Protein AF-A0AB34JU25-F1 (afdb_monomer_lite)

InterPro domains:
  IPR001577 Peptidase M8, leishmanolysin [PF01457] (20-81)
  IPR001577 Peptidase M8, leishmanolysin [PR00782] (15-43)
  IPR001577 Peptidase M8, leishmanolysin [PR00782] (44-73)
  IPR001577 Peptidase M8, leishmanolysin [PTHR10942] (20-98)

Foldseek 3Di:
DDADDDPDFAQCADPVVVSNQAGHCQQQVQDLRHPDPHVNWPAPNVQVVVVVVVPDDGDNLRGADRLGNPPPAPLSVQWDQCLDVPPVQPFDPDLVQQFADCVLVVDQDVSQQVHPDVGSTSCPPPSQWDQDPVRTITGHPRRRDDDDDPRHPDDPPDDDDDDDDPVVVLVVVCVVVVHDSPDCVVVVVVVVVVVVVVVVVVVCCCQLPNLDLVSLLVNLLVLLVVQLVVLVVQLVLLCCQDPPDPPDPNHVVVCVLPDPNVVSVVSNVVSVVSNVLSVLSNCCSVVVPLVSLVVSLVVLVVVLVVLVVVVVVVVVVLVVVVVVLVVVSPQDKQPPPQPPPDCSQVQLVVLLALLLALLLLQAAPVLVVQQVPFDDFDQDPVPRDTDDTSPRDWLDDDDPPDPDPVVVLCQTSSRPCNSCTRRVHPDRDHGDSVVNVVCCVQQPPDDSVVSNVCCSTNPPNSSSVSSVSVSVSVVVVVVVVVVVSVVVSVSSVSSSSSSVSSSVVSVVVVVVVVVVVVVVVVVPPDPDDDDDDDDD

Sequence (536 aa):
MRAGTPRGNQIARLPELGRASHWETRTMRDDVMTYGGGPAVISSITLAAMEDLGHYLANYSNAGCMYWGYKQGCSFVTSRCGAGQVDYSVTVSSPSECTGLSWWGQVRDGYLESKCVGGTTPCAAEGGYLAASDGTRQCTAQCASDAPRDDCSAAPSGAIASSSTEEELRDKLAELLGLDASDWKLYAIVGAAFLLLIAAVAILNSVLCPDSRRAQQRILVMANTLIAWLSLAGLGLLVYMVAAPAGWPFSYHAFEAFVERGWLLVGVGVAAFLLLLAFATIWGAVMRNTRLLLGVWCVYVLMLLLQAALTGVLVYWIIALKDVSRDSVDVALGSQRYENRFGGEVLAAVEGYLCGTYRACCMPEWLRQANASASAPTYDSGSGTYANAASQRTCLQAHEGVATELDVQVQDPSNPSFCKYVTGATHEFAPDAKVCPILDEIVDQFSRSECEATFCPLGVDGYQIFVRDMVEFTQDNAIKLAIGFGVLLALELMMMTNAWRLRRSILRSKEALVFVGANDLFTRGDPKGKYGVSST

Structure (mmCIF, N/CA/C/O backbone):
data_AF-A0AB34JU25-F1
#
_entry.id   AF-A0AB34JU25-F1
#
loop_
_atom_site.group_PDB
_atom_site.id
_atom_site.type_symbol
_atom_site.label_atom_id
_atom_site.label_alt_id
_atom_site.label_comp_id
_atom_site.label_asym_id
_atom_site.label_entity_id
_atom_site.label_seq_id
_atom_site.pdbx_PDB_ins_code
_atom_site.Cartn_x
_atom_site.Cartn_y
_atom_site.Cartn_z
_atom_site.occupancy
_atom_site.B_iso_or_equiv
_atom_site.auth_seq_id
_atom_site.auth_comp_id
_atom_site.auth_asym_id
_atom_site.auth_atom_id
_atom_site.pdbx_PDB_model_num
ATOM 1 N N . MET A 1 1 ? 10.966 -34.695 -31.549 1.00 21.78 1 MET A N 1
ATOM 2 C CA . MET A 1 1 ? 11.367 -33.732 -30.504 1.00 21.78 1 MET A CA 1
ATOM 3 C C . MET A 1 1 ? 10.201 -32.774 -30.347 1.00 21.78 1 MET A C 1
ATOM 5 O O . MET A 1 1 ? 9.880 -32.103 -31.315 1.00 21.78 1 MET A O 1
ATOM 9 N N . ARG A 1 2 ? 9.471 -32.822 -29.226 1.00 20.78 2 ARG A N 1
ATOM 10 C CA . ARG A 1 2 ? 8.399 -31.855 -28.946 1.00 20.78 2 ARG A CA 1
ATOM 11 C C . ARG A 1 2 ? 9.077 -30.582 -28.449 1.00 20.78 2 ARG A C 1
ATOM 13 O O . ARG A 1 2 ? 9.781 -30.647 -27.445 1.00 20.78 2 ARG A O 1
ATOM 20 N N . ALA A 1 3 ? 8.946 -29.489 -29.193 1.00 26.58 3 ALA A N 1
ATOM 21 C CA . ALA A 1 3 ? 9.403 -28.183 -28.743 1.00 26.58 3 ALA A CA 1
ATOM 22 C C . ALA A 1 3 ? 8.537 -27.775 -27.543 1.00 26.58 3 ALA A C 1
ATOM 24 O O . ALA A 1 3 ? 7.313 -27.806 -27.629 1.00 26.58 3 ALA A O 1
ATOM 25 N N . GLY A 1 4 ? 9.167 -27.494 -26.403 1.00 26.94 4 GLY A N 1
ATOM 26 C CA . GLY A 1 4 ? 8.472 -26.905 -25.263 1.00 26.94 4 GLY A CA 1
ATOM 27 C C . GLY A 1 4 ? 8.086 -25.465 -25.589 1.00 26.94 4 GLY A C 1
ATOM 28 O O . GLY A 1 4 ? 8.882 -24.734 -26.176 1.00 26.94 4 GLY A O 1
ATOM 29 N N . THR A 1 5 ? 6.873 -25.072 -25.220 1.00 31.48 5 THR A N 1
ATOM 30 C CA . THR A 1 5 ? 6.358 -23.711 -25.384 1.00 31.48 5 THR A CA 1
ATOM 31 C C . THR A 1 5 ? 7.186 -22.734 -24.526 1.00 31.48 5 THR A C 1
ATOM 33 O O . THR A 1 5 ? 7.353 -22.984 -23.326 1.00 31.48 5 THR A O 1
ATOM 36 N N . PRO A 1 6 ? 7.744 -21.643 -25.089 1.00 38.75 6 PRO A N 1
ATOM 37 C CA . PRO A 1 6 ? 8.436 -20.612 -24.313 1.00 38.75 6 PRO A CA 1
ATOM 38 C C . PRO A 1 6 ? 7.481 -19.905 -23.340 1.00 38.75 6 PRO A C 1
ATOM 40 O O . PRO A 1 6 ? 6.287 -19.776 -23.613 1.00 38.75 6 PRO A O 1
ATOM 43 N N . ARG A 1 7 ? 8.000 -19.393 -22.214 1.00 40.03 7 ARG A N 1
ATOM 44 C CA . ARG A 1 7 ? 7.253 -18.474 -21.336 1.00 40.03 7 ARG A CA 1
ATOM 45 C C . ARG A 1 7 ? 7.043 -17.134 -22.059 1.00 40.03 7 ARG A C 1
ATOM 47 O O . ARG A 1 7 ? 7.833 -16.224 -21.863 1.00 40.03 7 ARG A O 1
ATOM 54 N N . GLY A 1 8 ? 5.989 -17.051 -22.874 1.00 50.25 8 GLY A N 1
ATOM 55 C CA . GLY A 1 8 ? 5.524 -15.847 -23.576 1.00 50.25 8 GLY A CA 1
ATOM 56 C C . GLY A 1 8 ? 6.446 -15.366 -24.708 1.00 50.25 8 GLY A C 1
ATOM 57 O O . GLY A 1 8 ? 7.625 -15.111 -24.492 1.00 50.25 8 GLY A O 1
ATOM 58 N N . ASN A 1 9 ? 5.901 -15.184 -25.915 1.00 48.59 9 ASN A N 1
ATOM 59 C CA . ASN A 1 9 ? 6.599 -14.518 -27.024 1.00 48.59 9 ASN A CA 1
ATOM 60 C C . ASN A 1 9 ? 6.161 -13.048 -27.113 1.00 48.59 9 ASN A C 1
ATOM 62 O O . ASN A 1 9 ? 5.005 -12.729 -26.839 1.00 48.59 9 ASN A O 1
ATOM 66 N N . GLN A 1 10 ? 7.077 -12.150 -27.489 1.00 49.62 10 GLN A N 1
ATOM 67 C CA . GLN A 1 10 ? 6.795 -10.713 -27.561 1.00 49.62 10 GLN A CA 1
ATOM 68 C C . GLN A 1 10 ? 5.974 -10.372 -28.814 1.00 49.62 10 GLN A C 1
ATOM 70 O O . GLN A 1 10 ? 6.426 -10.558 -29.943 1.00 49.62 10 GLN A O 1
ATOM 75 N N . ILE A 1 11 ? 4.771 -9.845 -28.597 1.00 53.25 11 ILE A N 1
ATOM 76 C CA . ILE A 1 11 ? 3.909 -9.251 -29.627 1.00 53.25 11 ILE A CA 1
ATOM 77 C C . ILE A 1 11 ? 4.283 -7.770 -29.765 1.00 53.25 11 ILE A C 1
ATOM 79 O O . ILE A 1 11 ? 4.620 -7.127 -28.766 1.00 53.25 11 ILE A O 1
ATOM 83 N N . ALA A 1 12 ? 4.223 -7.216 -30.979 1.00 48.56 12 ALA A N 1
ATOM 84 C CA . ALA A 1 12 ? 4.519 -5.806 -31.201 1.00 48.56 12 ALA A CA 1
ATOM 85 C C . ALA A 1 12 ? 3.525 -4.911 -30.436 1.00 48.56 12 ALA A C 1
ATOM 87 O O . ALA A 1 12 ? 2.307 -4.957 -30.635 1.00 48.56 12 ALA A O 1
ATOM 88 N N . ARG A 1 13 ? 4.054 -4.080 -29.533 1.00 42.53 13 ARG A N 1
ATOM 89 C CA . ARG A 1 13 ? 3.251 -3.358 -28.533 1.00 42.53 13 ARG A CA 1
ATOM 90 C C . ARG A 1 13 ? 2.701 -2.025 -29.046 1.00 42.53 13 ARG A C 1
ATOM 92 O O . ARG A 1 13 ? 3.129 -0.988 -28.565 1.00 42.53 13 ARG A O 1
ATOM 99 N N . LEU A 1 14 ? 1.767 -2.035 -30.004 1.00 43.78 14 LEU A N 1
ATOM 100 C CA . LEU A 1 14 ? 0.934 -0.865 -30.363 1.00 43.78 14 LEU A CA 1
ATOM 101 C C . LEU A 1 14 ? -0.411 -1.308 -31.005 1.00 43.78 14 LEU A C 1
ATOM 103 O O . LEU A 1 14 ? -0.462 -1.558 -32.215 1.00 43.78 14 LEU A O 1
ATOM 107 N N . PRO A 1 15 ? -1.518 -1.417 -30.244 1.00 40.50 15 PRO A N 1
ATOM 108 C CA . PRO A 1 15 ? -2.802 -1.906 -30.768 1.00 40.50 15 PRO A CA 1
ATOM 109 C C . PRO A 1 15 ? -3.470 -0.958 -31.782 1.00 40.50 15 PRO A C 1
ATOM 111 O O . PRO A 1 15 ? -4.072 -1.431 -32.744 1.00 40.50 15 PRO A O 1
ATOM 114 N N . GLU A 1 16 ? -3.274 0.359 -31.653 1.00 37.69 16 GLU A N 1
ATOM 115 C CA . GLU A 1 16 ? -3.922 1.410 -32.470 1.00 37.69 16 GLU A CA 1
ATOM 116 C C . GLU A 1 16 ? -3.577 1.369 -33.980 1.00 37.69 16 GLU A C 1
ATOM 118 O O . GLU A 1 16 ? -4.228 2.020 -34.792 1.00 37.69 16 GLU A O 1
ATOM 123 N N . LEU A 1 17 ? -2.559 0.596 -34.384 1.00 43.66 17 LEU A N 1
ATOM 124 C CA . LEU A 1 17 ? -2.097 0.475 -35.778 1.00 43.66 17 LEU A CA 1
ATOM 125 C C . LEU A 1 17 ? -2.110 -0.973 -36.305 1.00 43.66 17 LEU A C 1
ATOM 127 O O . LEU A 1 17 ? -1.471 -1.268 -37.314 1.00 43.66 17 LEU A O 1
ATOM 131 N N . GLY A 1 18 ? -2.786 -1.903 -35.618 1.00 43.34 18 GLY A N 1
ATOM 132 C CA . GLY A 1 18 ? -2.797 -3.327 -35.991 1.00 43.34 18 GLY A CA 1
ATOM 133 C C . GLY A 1 18 ? -1.485 -4.075 -35.698 1.00 43.34 18 GLY A C 1
ATOM 134 O O . GLY A 1 18 ? -1.282 -5.194 -36.174 1.00 43.34 18 GLY A O 1
ATOM 135 N N . ARG A 1 19 ? -0.574 -3.490 -34.903 1.00 51.47 19 ARG A N 1
ATOM 136 C CA . ARG A 1 19 ? 0.705 -4.130 -34.541 1.00 51.47 19 ARG A CA 1
ATOM 137 C C . ARG A 1 19 ? 0.550 -5.219 -33.476 1.00 51.47 19 ARG A C 1
ATOM 139 O O . ARG A 1 19 ? 1.325 -6.161 -33.492 1.00 51.47 19 ARG A O 1
ATOM 146 N N . ALA A 1 20 ? -0.514 -5.197 -32.671 1.00 56.34 20 ALA A N 1
ATOM 147 C CA . ALA A 1 20 ? -0.820 -6.264 -31.705 1.00 56.34 20 ALA A CA 1
ATOM 148 C C . ALA A 1 20 ? -1.180 -7.633 -32.341 1.00 56.34 20 ALA A C 1
ATOM 150 O O . ALA A 1 20 ? -1.438 -8.601 -31.632 1.00 56.34 20 ALA A O 1
ATOM 151 N N . SER A 1 21 ? -1.205 -7.731 -33.675 1.00 65.50 21 SER A N 1
ATOM 152 C CA . SER A 1 21 ? -1.363 -8.987 -34.430 1.00 65.50 21 SER A CA 1
ATOM 153 C C . SER A 1 21 ? -0.059 -9.477 -35.078 1.00 65.50 21 SER A C 1
ATOM 155 O O . SER A 1 21 ? -0.091 -10.419 -35.867 1.00 65.50 21 SER A O 1
ATOM 157 N N . HIS A 1 22 ? 1.068 -8.829 -34.773 1.00 71.56 22 HIS A N 1
ATOM 158 C CA . HIS A 1 22 ? 2.387 -9.094 -35.346 1.00 71.56 22 HIS A CA 1
ATOM 159 C C . HIS A 1 22 ? 3.414 -9.371 -34.238 1.00 71.56 22 HIS A C 1
ATOM 161 O O . HIS A 1 22 ? 3.259 -8.915 -33.103 1.00 71.56 22 HIS A O 1
ATOM 167 N N . TRP A 1 23 ? 4.487 -10.092 -34.555 1.00 78.44 23 TRP A N 1
ATOM 168 C CA . TRP A 1 23 ? 5.611 -10.254 -33.634 1.00 78.44 23 TRP A CA 1
ATOM 169 C C . TRP A 1 23 ? 6.404 -8.958 -33.471 1.00 78.44 23 TRP A C 1
ATOM 171 O O . TRP A 1 23 ? 6.453 -8.118 -34.373 1.00 78.44 23 TRP A O 1
ATOM 181 N N . GLU A 1 24 ? 7.050 -8.809 -32.314 1.00 71.38 24 GLU A N 1
ATOM 182 C CA . GLU A 1 24 ? 7.942 -7.686 -32.038 1.00 71.38 24 GLU A CA 1
ATOM 183 C C . GLU A 1 24 ? 9.157 -7.704 -32.982 1.00 71.38 24 GLU A C 1
ATOM 185 O O . GLU A 1 24 ? 10.003 -8.603 -32.936 1.00 71.38 24 GLU A O 1
ATOM 190 N N . THR A 1 25 ? 9.271 -6.675 -33.828 1.00 73.75 25 THR A N 1
ATOM 191 C CA . THR A 1 25 ? 10.316 -6.574 -34.857 1.00 73.75 25 THR A CA 1
ATOM 192 C C . THR A 1 25 ? 11.720 -6.625 -34.280 1.00 73.75 25 THR A C 1
ATOM 194 O O . THR A 1 25 ? 12.625 -7.173 -34.910 1.00 73.75 25 THR A O 1
ATOM 197 N N . ARG A 1 26 ? 11.914 -6.118 -33.059 1.00 73.25 26 ARG A N 1
ATOM 198 C CA . ARG A 1 26 ? 13.215 -6.160 -32.389 1.00 73.25 26 ARG A CA 1
ATOM 199 C C . ARG A 1 26 ? 13.733 -7.580 -32.169 1.00 73.25 26 ARG A C 1
ATOM 201 O O . ARG A 1 26 ? 14.936 -7.805 -32.251 1.00 73.25 26 ARG A O 1
ATOM 208 N N . THR A 1 27 ? 12.858 -8.532 -31.861 1.00 75.44 27 THR A N 1
ATOM 209 C CA . THR A 1 27 ? 13.249 -9.897 -31.473 1.00 75.44 27 THR A CA 1
ATOM 210 C C . THR A 1 27 ? 12.973 -10.923 -32.562 1.00 75.44 27 THR A C 1
ATOM 212 O O . THR A 1 27 ? 13.661 -11.940 -32.608 1.00 75.44 27 THR A O 1
ATOM 215 N N . MET A 1 28 ? 12.047 -10.636 -33.479 1.00 79.62 28 MET A N 1
ATOM 216 C CA . MET A 1 28 ? 11.615 -11.555 -34.534 1.00 79.62 28 MET A CA 1
ATOM 217 C C . MET A 1 28 ? 11.703 -10.943 -35.938 1.00 79.62 28 MET A C 1
ATOM 219 O O . MET A 1 28 ? 10.900 -11.274 -36.804 1.00 79.62 28 MET A O 1
ATOM 223 N N . ARG A 1 29 ? 12.676 -10.052 -36.184 1.00 75.81 29 ARG A N 1
ATOM 224 C CA . ARG A 1 29 ? 12.827 -9.275 -37.432 1.00 75.81 29 ARG A CA 1
ATOM 225 C C . ARG A 1 29 ? 12.578 -10.065 -38.720 1.00 75.81 29 ARG A C 1
ATOM 227 O O . ARG A 1 29 ? 11.925 -9.541 -39.616 1.00 75.81 29 ARG A O 1
ATOM 234 N N . ASP A 1 30 ? 13.126 -11.276 -38.826 1.00 77.75 30 ASP A N 1
ATOM 235 C CA . ASP A 1 30 ? 13.054 -12.035 -40.078 1.00 77.75 30 ASP A CA 1
ATOM 236 C C . ASP A 1 30 ? 11.714 -12.757 -40.268 1.00 77.75 30 ASP A C 1
ATOM 238 O O . ASP A 1 30 ? 11.449 -13.232 -41.370 1.00 77.75 30 ASP A O 1
ATOM 242 N N . ASP A 1 31 ? 10.881 -12.869 -39.230 1.00 84.88 31 ASP A N 1
ATOM 243 C CA . ASP A 1 31 ? 9.633 -13.627 -39.284 1.00 84.88 31 ASP A CA 1
ATOM 244 C C . ASP A 1 31 ? 8.578 -12.973 -40.193 1.00 84.88 31 ASP A C 1
ATOM 246 O O . ASP A 1 31 ? 8.442 -11.755 -40.264 1.00 84.88 31 ASP A O 1
ATOM 250 N N . VAL A 1 32 ? 7.793 -13.801 -40.878 1.00 85.69 32 VAL A N 1
ATOM 251 C CA . VAL A 1 32 ? 6.701 -13.390 -41.770 1.00 85.69 32 VAL A CA 1
ATOM 252 C C . VAL A 1 32 ? 5.607 -12.587 -41.060 1.00 85.69 32 VAL A C 1
ATOM 254 O O . VAL A 1 32 ? 4.969 -11.742 -41.680 1.00 85.69 32 VAL A O 1
ATOM 257 N N . MET A 1 33 ? 5.383 -12.841 -39.771 1.00 84.38 33 MET A N 1
ATOM 258 C CA . MET A 1 33 ? 4.387 -12.151 -38.952 1.00 84.38 33 MET A CA 1
ATOM 259 C C . MET A 1 33 ? 4.967 -10.896 -38.285 1.00 84.38 33 MET A C 1
ATOM 261 O O . MET A 1 33 ? 4.340 -10.340 -37.390 1.00 84.38 33 MET A O 1
ATOM 265 N N . THR A 1 34 ? 6.148 -10.436 -38.695 1.00 77.56 34 THR A N 1
ATOM 266 C CA . THR A 1 34 ? 6.788 -9.218 -38.192 1.00 77.56 34 THR A CA 1
ATOM 267 C C . THR A 1 34 ? 6.568 -8.036 -39.134 1.00 77.56 34 THR A C 1
ATOM 269 O O . THR A 1 34 ? 6.516 -8.179 -40.354 1.00 77.56 34 THR A O 1
ATOM 272 N N . TYR A 1 35 ? 6.474 -6.828 -38.575 1.00 66.94 35 TYR A N 1
ATOM 273 C CA . TYR A 1 35 ? 6.379 -5.597 -39.358 1.00 66.94 35 TYR A CA 1
ATOM 274 C C . TYR A 1 35 ? 7.773 -5.074 -39.757 1.00 66.94 35 TYR A C 1
ATOM 276 O O . TYR A 1 35 ? 8.595 -4.777 -38.890 1.00 66.94 35 TYR A O 1
ATOM 284 N N . GLY A 1 36 ? 8.034 -4.909 -41.057 1.00 60.75 36 GLY A N 1
ATOM 285 C CA . GLY A 1 36 ? 9.304 -4.399 -41.601 1.00 60.75 36 GLY A CA 1
ATOM 286 C C . GLY A 1 36 ? 9.855 -5.305 -42.705 1.00 60.75 36 GLY A C 1
ATOM 287 O O . GLY A 1 36 ? 9.677 -6.513 -42.653 1.00 60.75 36 GLY A O 1
ATOM 288 N N . GLY A 1 37 ? 10.478 -4.732 -43.739 1.00 54.75 37 GLY A N 1
ATOM 289 C CA . GLY A 1 37 ? 10.896 -5.443 -44.961 1.00 54.75 37 GLY A CA 1
ATOM 290 C C . GLY A 1 37 ? 12.089 -6.394 -44.790 1.00 54.75 37 GLY A C 1
ATOM 291 O O . GLY A 1 37 ? 13.123 -6.181 -45.415 1.00 54.75 37 GLY A O 1
ATOM 292 N N . GLY A 1 38 ? 11.965 -7.400 -43.923 1.00 62.41 38 GLY A N 1
ATOM 293 C CA . GLY A 1 38 ? 12.932 -8.483 -43.744 1.00 62.41 38 GLY A CA 1
ATOM 294 C C . GLY A 1 38 ? 12.678 -9.691 -44.662 1.00 62.41 38 GLY A C 1
ATOM 295 O O . GLY A 1 38 ? 11.779 -9.654 -45.504 1.00 62.41 38 GLY A O 1
ATOM 296 N N . PRO A 1 39 ? 13.441 -10.787 -44.485 1.00 64.81 39 PRO A N 1
ATOM 297 C CA . PRO A 1 39 ? 13.337 -12.013 -45.288 1.00 64.81 39 PRO A CA 1
ATOM 298 C C . PRO A 1 39 ? 11.967 -12.719 -45.270 1.00 64.81 39 PRO A C 1
ATOM 300 O O . PRO A 1 39 ? 11.735 -13.591 -46.106 1.00 64.81 39 PRO A O 1
ATOM 303 N N . ALA A 1 40 ? 11.075 -12.354 -44.338 1.00 76.88 40 ALA A N 1
ATOM 304 C CA . ALA A 1 40 ? 9.703 -12.852 -44.205 1.00 76.88 40 ALA A CA 1
ATOM 305 C C . ALA A 1 40 ? 9.604 -14.391 -44.142 1.00 76.88 40 ALA A C 1
ATOM 307 O O . ALA A 1 40 ? 8.847 -15.027 -44.881 1.00 76.88 40 ALA A O 1
ATOM 308 N N . VAL A 1 41 ? 10.381 -15.011 -43.251 1.00 82.81 41 VAL A N 1
ATOM 309 C CA . VAL A 1 41 ? 10.396 -16.464 -43.058 1.00 82.81 41 VAL A CA 1
ATOM 310 C C . VAL A 1 41 ? 9.244 -16.933 -42.171 1.00 82.81 41 VAL A C 1
ATOM 312 O O . VAL A 1 41 ? 8.933 -16.331 -41.150 1.00 82.81 41 VAL A O 1
ATOM 315 N N . ILE A 1 42 ? 8.631 -18.068 -42.505 1.00 86.38 42 ILE A N 1
ATOM 316 C CA . ILE A 1 42 ? 7.667 -18.723 -41.609 1.00 86.38 42 ILE A CA 1
ATOM 317 C C . ILE A 1 42 ? 8.459 -19.472 -40.529 1.00 86.38 42 ILE A C 1
ATOM 319 O O . ILE A 1 42 ? 8.864 -20.613 -40.759 1.00 86.38 42 ILE A O 1
ATOM 323 N N . SER A 1 43 ? 8.739 -18.852 -39.378 1.00 85.19 43 SER A N 1
ATOM 324 C CA . SER A 1 43 ? 9.549 -19.502 -38.337 1.00 85.19 43 SER A CA 1
ATOM 325 C C . SER A 1 43 ? 8.799 -20.622 -37.609 1.00 85.19 43 SER A C 1
ATOM 327 O O . SER A 1 43 ? 7.572 -20.744 -37.663 1.00 85.19 43 SER A O 1
ATOM 329 N N . SER A 1 44 ? 9.547 -21.426 -36.847 1.00 83.44 44 SER A N 1
ATOM 330 C CA . SER A 1 44 ? 8.963 -22.417 -35.938 1.00 83.44 44 SER A CA 1
ATOM 331 C C . SER A 1 44 ? 8.109 -21.777 -34.842 1.00 83.44 44 SER A C 1
ATOM 333 O O . SER A 1 44 ? 7.209 -22.435 -34.332 1.00 83.44 44 SER A O 1
ATOM 335 N N . ILE A 1 45 ? 8.367 -20.513 -34.489 1.00 84.06 45 ILE A N 1
ATOM 336 C CA . ILE A 1 45 ? 7.591 -19.771 -33.490 1.00 84.06 45 ILE A CA 1
ATOM 337 C C . ILE A 1 45 ? 6.210 -19.423 -34.054 1.00 84.06 45 ILE A C 1
ATOM 339 O O . ILE A 1 45 ? 5.204 -19.673 -33.397 1.00 84.06 45 ILE A O 1
ATOM 343 N N . THR A 1 46 ? 6.147 -18.935 -35.294 1.00 87.06 46 THR A N 1
ATOM 344 C CA . THR A 1 46 ? 4.874 -18.678 -35.986 1.00 87.06 46 THR A CA 1
ATOM 345 C C . THR A 1 46 ? 4.070 -19.955 -36.181 1.00 87.06 46 THR A C 1
ATOM 347 O O . THR A 1 46 ? 2.867 -19.966 -35.934 1.00 87.06 46 THR A O 1
ATOM 350 N N . LEU A 1 47 ? 4.722 -21.055 -36.566 1.00 83.31 47 LEU A N 1
ATOM 351 C CA . LEU A 1 47 ? 4.052 -22.351 -36.673 1.00 83.31 47 LEU A CA 1
ATOM 352 C C . LEU A 1 47 ? 3.485 -22.827 -35.328 1.00 83.31 47 LEU A C 1
ATOM 354 O O . LEU A 1 47 ? 2.345 -23.282 -35.297 1.00 83.31 47 LEU A O 1
ATOM 358 N N . ALA A 1 48 ? 4.241 -22.676 -34.236 1.00 80.69 48 ALA A N 1
ATOM 359 C CA . ALA A 1 48 ? 3.768 -23.013 -32.895 1.00 80.69 48 ALA A CA 1
ATOM 360 C C . ALA A 1 48 ? 2.571 -22.156 -32.475 1.00 80.69 48 ALA A C 1
ATOM 362 O O . ALA A 1 48 ? 1.570 -22.695 -32.020 1.00 80.69 48 ALA A O 1
ATOM 363 N N . ALA A 1 49 ? 2.619 -20.845 -32.716 1.00 81.94 49 ALA A N 1
ATOM 364 C CA . ALA A 1 49 ? 1.496 -19.961 -32.419 1.00 81.94 49 ALA A CA 1
ATOM 365 C C . ALA A 1 49 ? 0.224 -20.358 -33.190 1.00 81.94 49 ALA A C 1
ATOM 367 O O . ALA A 1 49 ? -0.862 -20.379 -32.621 1.00 81.94 49 ALA A O 1
ATOM 368 N N . MET A 1 50 ? 0.347 -20.723 -34.471 1.00 82.88 50 MET A N 1
ATOM 369 C CA . MET A 1 50 ? -0.790 -21.176 -35.286 1.00 82.88 50 MET A CA 1
ATOM 370 C C . MET A 1 50 ? -1.355 -22.530 -34.829 1.00 82.88 50 MET A C 1
ATOM 372 O O . MET A 1 50 ? -2.554 -22.773 -34.979 1.00 82.88 50 MET A O 1
ATOM 376 N N . GLU A 1 51 ? -0.509 -23.404 -34.284 1.00 82.38 51 GLU A N 1
ATOM 377 C CA . GLU A 1 51 ? -0.914 -24.681 -33.689 1.00 82.38 51 GLU A CA 1
ATOM 378 C C . GLU A 1 51 ? -1.604 -24.486 -32.328 1.00 82.38 51 GLU A C 1
ATOM 380 O O . GLU A 1 51 ? -2.654 -25.084 -32.092 1.00 82.38 51 GLU A O 1
ATOM 385 N N . ASP A 1 52 ? -1.097 -23.584 -31.480 1.00 79.50 52 ASP A N 1
ATOM 386 C CA . ASP A 1 52 ? -1.673 -23.249 -30.167 1.00 79.50 52 ASP A CA 1
ATOM 387 C C . ASP A 1 52 ? -3.065 -22.600 -30.271 1.00 79.50 52 ASP A C 1
ATOM 389 O O . ASP A 1 52 ? -3.897 -22.759 -29.377 1.00 79.50 52 ASP A O 1
ATOM 393 N N . LEU A 1 53 ? -3.369 -21.928 -31.389 1.00 78.50 53 LEU A N 1
ATOM 394 C CA . LEU A 1 53 ? -4.725 -21.450 -31.695 1.00 78.50 53 LEU A CA 1
ATOM 395 C C . LEU A 1 53 ? -5.735 -22.596 -31.914 1.00 78.50 53 LEU A C 1
ATOM 397 O O . LEU A 1 53 ? -6.939 -22.354 -31.972 1.00 78.50 53 LEU A O 1
ATOM 401 N N . GLY A 1 54 ? -5.275 -23.843 -32.065 1.00 78.69 54 GLY A N 1
ATOM 402 C CA . GLY A 1 54 ? -6.120 -25.034 -32.194 1.00 78.69 54 GLY A CA 1
ATOM 403 C C . GLY A 1 54 ? -6.768 -25.227 -33.571 1.00 78.69 54 GLY A C 1
ATOM 404 O O . GLY A 1 54 ? -7.570 -26.144 -33.750 1.00 78.69 54 GLY A O 1
ATOM 405 N N . HIS A 1 55 ? -6.437 -24.385 -34.554 1.00 74.69 55 HIS A N 1
ATOM 406 C CA . HIS A 1 55 ? -7.004 -24.440 -35.908 1.00 74.69 55 HIS A CA 1
ATOM 407 C C . HIS A 1 55 ? -6.170 -25.261 -36.900 1.00 74.69 55 HIS A C 1
ATOM 409 O O . HIS A 1 55 ? -6.708 -25.744 -37.898 1.00 74.69 55 HIS A O 1
ATOM 415 N N . TYR A 1 56 ? -4.872 -25.428 -36.640 1.00 81.88 56 TYR A N 1
ATOM 416 C CA . TYR A 1 56 ? -3.928 -26.087 -37.540 1.00 81.88 56 TYR A CA 1
ATOM 417 C C . TYR A 1 56 ? -3.050 -27.078 -36.775 1.00 81.88 56 TYR A C 1
ATOM 419 O O . TYR A 1 56 ? -2.840 -26.933 -35.577 1.00 81.88 56 TYR A O 1
ATOM 427 N N . LEU A 1 57 ? -2.506 -28.065 -37.488 1.00 82.81 57 LEU A N 1
ATOM 428 C CA . LEU A 1 57 ? -1.408 -28.896 -36.997 1.00 82.81 57 LEU A CA 1
ATOM 429 C C . LEU A 1 57 ? -0.137 -28.486 -37.743 1.00 82.81 57 LEU A C 1
ATOM 431 O O . LEU A 1 57 ? -0.104 -28.518 -38.978 1.00 82.81 57 LEU A O 1
ATOM 435 N N . ALA A 1 58 ? 0.895 -28.082 -37.011 1.00 79.00 58 ALA A N 1
ATOM 436 C CA . ALA A 1 58 ? 2.092 -27.510 -37.601 1.00 79.00 58 ALA A CA 1
ATOM 437 C C . ALA A 1 58 ? 3.056 -28.596 -38.097 1.00 79.00 58 ALA A C 1
ATOM 439 O O . ALA A 1 58 ? 3.471 -29.497 -37.368 1.00 79.00 58 ALA A O 1
ATOM 440 N N . ASN A 1 59 ? 3.499 -28.473 -39.351 1.00 83.00 59 ASN A N 1
ATOM 441 C CA . ASN A 1 59 ? 4.623 -29.257 -39.856 1.00 83.00 59 ASN A CA 1
ATOM 442 C C . ASN A 1 59 ? 5.937 -28.491 -39.656 1.00 83.00 59 ASN A C 1
ATOM 444 O O . ASN A 1 59 ? 6.413 -27.792 -40.553 1.00 83.00 59 ASN A O 1
ATOM 448 N N . TYR A 1 60 ? 6.547 -28.662 -38.483 1.00 77.50 60 TYR A N 1
ATOM 449 C CA . TYR A 1 60 ? 7.802 -27.998 -38.117 1.00 77.50 60 TYR A CA 1
ATOM 450 C C . TYR A 1 60 ? 8.987 -28.341 -39.031 1.00 77.50 60 TYR A C 1
ATOM 452 O O . TYR A 1 60 ? 9.938 -27.570 -39.100 1.00 77.50 60 TYR A O 1
ATOM 460 N N . SER A 1 61 ? 8.945 -29.443 -39.790 1.00 76.56 61 SER A N 1
ATOM 461 C CA . SER A 1 61 ? 9.998 -29.768 -40.767 1.00 76.56 61 SER A CA 1
ATOM 462 C C . SER A 1 61 ? 10.065 -28.783 -41.945 1.00 76.56 61 SER A C 1
ATOM 464 O O . SER A 1 61 ? 11.059 -28.769 -42.678 1.00 76.56 61 SER A O 1
ATOM 466 N N . ASN A 1 62 ? 9.030 -27.956 -42.122 1.00 80.38 62 ASN A N 1
ATOM 467 C CA . ASN A 1 62 ? 8.958 -26.900 -43.131 1.00 80.38 62 ASN A CA 1
ATOM 468 C C . ASN A 1 62 ? 9.203 -25.495 -42.568 1.00 80.38 62 ASN A C 1
ATOM 470 O O . ASN A 1 62 ? 9.073 -24.533 -43.323 1.00 80.38 62 ASN A O 1
ATOM 474 N N . ALA A 1 63 ? 9.553 -25.353 -41.287 1.00 81.69 63 ALA A N 1
ATOM 475 C CA . ALA A 1 63 ? 9.822 -24.032 -40.739 1.00 81.69 63 ALA A CA 1
ATOM 476 C C . ALA A 1 63 ? 11.054 -23.407 -41.417 1.00 81.69 63 ALA A C 1
ATOM 478 O O . ALA A 1 63 ? 12.079 -24.063 -41.626 1.00 81.69 63 ALA A O 1
ATOM 479 N N . GLY A 1 64 ? 10.933 -22.133 -41.774 1.00 75.19 64 GLY A N 1
ATOM 480 C CA . GLY A 1 64 ? 12.022 -21.315 -42.282 1.00 75.19 64 GLY A CA 1
ATOM 481 C C . GLY A 1 64 ? 13.051 -21.005 -41.196 1.00 75.19 64 GLY A C 1
ATOM 482 O O . GLY A 1 64 ? 12.767 -21.062 -39.997 1.00 75.19 64 GLY A O 1
ATOM 483 N N . CYS A 1 65 ? 14.265 -20.684 -41.632 1.00 73.06 65 CYS A N 1
ATOM 484 C CA . CYS A 1 65 ? 15.360 -20.313 -40.749 1.00 73.06 65 CYS A CA 1
ATOM 485 C C . CYS A 1 65 ? 15.280 -18.826 -40.388 1.00 73.06 65 CYS A C 1
ATOM 487 O O . CYS A 1 65 ? 15.397 -17.978 -41.268 1.00 73.06 65 CYS A O 1
ATOM 489 N N . MET A 1 66 ? 15.093 -18.522 -39.102 1.00 74.44 66 MET A N 1
ATOM 490 C CA . MET A 1 66 ? 15.222 -17.168 -38.560 1.00 74.44 66 MET A CA 1
ATOM 491 C C . MET A 1 66 ? 16.642 -17.003 -38.013 1.00 74.44 66 MET A C 1
ATOM 493 O O . MET A 1 66 ? 16.996 -17.622 -37.009 1.00 74.44 66 MET A O 1
ATOM 497 N N . TYR A 1 67 ? 17.462 -16.209 -38.702 1.00 69.56 67 TYR A N 1
ATOM 498 C CA . TYR A 1 67 ? 18.853 -15.956 -38.314 1.00 69.56 67 TYR A CA 1
ATOM 499 C C . TYR A 1 67 ? 18.915 -14.938 -37.180 1.00 69.56 67 TYR A C 1
ATOM 501 O O . TYR A 1 67 ? 19.711 -15.062 -36.245 1.00 69.56 67 TYR A O 1
ATOM 509 N N . TRP A 1 68 ? 18.034 -13.941 -37.257 1.00 71.00 68 TRP A N 1
ATOM 510 C CA . TRP A 1 68 ? 17.891 -12.900 -36.262 1.00 71.00 68 TRP A CA 1
ATOM 511 C C . TRP A 1 68 ? 17.554 -13.468 -34.881 1.00 71.00 68 TRP A C 1
ATOM 513 O O . TRP A 1 68 ? 16.620 -14.247 -34.714 1.00 71.00 68 TRP A O 1
ATOM 523 N N . GLY A 1 69 ? 18.334 -13.078 -33.868 1.00 68.38 69 GLY A N 1
ATOM 524 C CA . GLY A 1 69 ? 18.101 -13.487 -32.481 1.00 68.38 69 GLY A CA 1
ATOM 525 C C . GLY A 1 69 ? 18.533 -14.914 -32.126 1.00 68.38 69 GLY A C 1
ATOM 526 O O . GLY A 1 69 ? 18.481 -15.283 -30.951 1.00 68.38 69 GLY A O 1
ATOM 527 N N . TYR A 1 70 ? 18.993 -15.730 -33.084 1.00 66.06 70 TYR A N 1
ATOM 528 C CA . TYR A 1 70 ? 19.352 -17.119 -32.791 1.00 66.06 70 TYR A CA 1
ATOM 529 C C . TYR A 1 70 ? 20.498 -17.194 -31.771 1.00 66.06 70 TYR A C 1
ATOM 531 O O . TYR A 1 70 ? 21.539 -16.563 -31.936 1.00 66.06 70 TYR A O 1
ATOM 539 N N . LYS A 1 71 ? 20.294 -17.960 -30.691 1.00 56.25 71 LYS A N 1
ATOM 540 C CA . LYS A 1 71 ? 21.252 -18.140 -29.580 1.00 56.25 71 LYS A CA 1
ATOM 541 C C . LYS A 1 71 ? 21.827 -16.841 -28.988 1.00 56.25 71 LYS A C 1
ATOM 543 O O . LYS A 1 71 ? 22.867 -16.885 -28.342 1.00 56.25 71 LYS A O 1
ATOM 548 N N . GLN A 1 72 ? 21.132 -15.712 -29.129 1.00 60.06 72 GLN A N 1
ATOM 549 C CA . GLN A 1 72 ? 21.547 -14.434 -28.534 1.00 60.06 72 GLN A CA 1
ATOM 550 C C . GLN A 1 72 ? 21.351 -14.383 -27.003 1.00 60.06 72 GLN A C 1
ATOM 552 O O . GLN A 1 72 ? 21.727 -13.408 -26.357 1.00 60.06 72 GLN A O 1
ATOM 557 N N . GLY A 1 73 ? 20.796 -15.444 -26.411 1.00 59.56 73 GLY A N 1
ATOM 558 C CA . GLY A 1 73 ? 20.648 -15.587 -24.967 1.00 59.56 73 GLY A CA 1
ATOM 559 C C . GLY A 1 73 ? 19.424 -14.866 -24.412 1.00 59.56 73 GLY A C 1
ATOM 560 O O . GLY A 1 73 ? 18.641 -14.247 -25.131 1.00 59.56 73 GLY A O 1
ATOM 561 N N . CYS A 1 74 ? 19.234 -14.978 -23.105 1.00 60.75 74 CYS A N 1
ATOM 562 C CA . CYS A 1 74 ? 18.028 -14.509 -22.434 1.00 60.75 74 CYS A CA 1
ATOM 563 C C . CYS A 1 74 ? 18.004 -12.968 -22.386 1.00 60.75 74 CYS A C 1
ATOM 565 O O . CYS A 1 74 ? 16.970 -12.343 -22.629 1.00 60.75 74 CYS A O 1
ATOM 567 N N . SER A 1 75 ? 19.178 -12.352 -22.208 1.00 57.62 75 SER A N 1
ATOM 568 C CA . SER A 1 75 ? 19.367 -10.897 -22.294 1.00 57.62 75 SER A CA 1
ATOM 569 C C . SER A 1 75 ? 18.887 -10.283 -23.619 1.00 57.62 75 SER A C 1
ATOM 571 O O . SER A 1 75 ? 18.400 -9.152 -23.621 1.00 57.62 75 SER A O 1
ATOM 573 N N . PHE A 1 76 ? 18.927 -11.018 -24.735 1.00 65.69 76 PHE A N 1
ATOM 574 C CA . PHE A 1 76 ? 18.427 -10.537 -26.027 1.00 65.69 76 PHE A CA 1
ATOM 575 C C . PHE A 1 76 ? 16.919 -10.284 -26.057 1.00 65.69 76 PHE A C 1
ATOM 577 O O . PHE A 1 76 ? 16.458 -9.476 -26.854 1.00 65.69 76 PHE A O 1
ATOM 584 N N . VAL A 1 77 ? 16.125 -10.933 -25.208 1.00 67.12 77 VAL A N 1
ATOM 585 C CA . VAL A 1 77 ? 14.678 -10.671 -25.137 1.00 67.12 77 VAL A CA 1
ATOM 586 C C . VAL A 1 77 ? 14.295 -9.862 -23.900 1.00 67.12 77 VAL A C 1
ATOM 588 O O . VAL A 1 77 ? 13.281 -9.171 -23.936 1.00 67.12 77 VAL A O 1
ATOM 591 N N . THR A 1 78 ? 15.108 -9.887 -22.837 1.00 57.28 78 THR A N 1
ATOM 592 C CA . THR A 1 78 ? 14.796 -9.230 -21.554 1.00 57.28 78 THR A CA 1
ATOM 593 C C . THR A 1 78 ? 15.440 -7.858 -21.347 1.00 57.28 78 THR A C 1
ATOM 595 O O . THR A 1 78 ? 15.061 -7.163 -20.411 1.00 57.28 78 THR A O 1
ATOM 598 N N . SER A 1 79 ? 16.400 -7.447 -22.182 1.00 54.91 79 SER A N 1
ATOM 599 C CA . SER A 1 79 ? 17.113 -6.169 -22.026 1.00 54.91 79 SER A CA 1
ATOM 600 C C . SER A 1 79 ? 17.015 -5.288 -23.270 1.00 54.91 79 SER A C 1
ATOM 602 O O . SER A 1 79 ? 16.882 -5.792 -24.386 1.00 54.91 79 SER A O 1
ATOM 604 N N . ARG A 1 80 ? 17.100 -3.964 -23.113 1.00 56.09 80 ARG A N 1
ATOM 605 C CA . ARG A 1 80 ? 17.092 -3.019 -24.243 1.00 56.09 80 ARG A CA 1
ATOM 606 C C . ARG A 1 80 ? 18.323 -3.165 -25.130 1.00 56.09 80 ARG A C 1
ATOM 608 O O . ARG A 1 80 ? 19.421 -3.460 -24.668 1.00 56.09 80 ARG A O 1
ATOM 615 N N . CYS A 1 81 ? 18.151 -2.888 -26.420 1.00 55.97 81 CYS A N 1
ATOM 616 C CA . CYS A 1 81 ? 19.276 -2.639 -27.322 1.00 55.97 81 CYS A CA 1
ATOM 617 C C . CYS A 1 81 ? 19.904 -1.276 -26.979 1.00 55.97 81 CYS A C 1
ATOM 619 O O . CYS A 1 81 ? 19.174 -0.334 -26.684 1.00 55.97 81 CYS A O 1
ATOM 621 N N . GLY A 1 82 ? 21.238 -1.174 -26.994 1.00 50.06 82 GLY A N 1
ATOM 622 C CA . GLY A 1 82 ? 21.953 0.104 -26.838 1.00 50.06 82 GLY A CA 1
ATOM 623 C C . GLY A 1 82 ? 22.053 0.679 -25.414 1.00 50.06 82 GLY A C 1
ATOM 624 O O . GLY A 1 82 ? 22.343 1.858 -25.263 1.00 50.06 82 GLY A O 1
ATOM 625 N N . ALA A 1 83 ? 21.826 -0.110 -24.356 1.00 39.91 83 ALA A N 1
ATOM 626 C CA . ALA A 1 83 ? 21.851 0.384 -22.968 1.00 39.91 83 ALA A CA 1
ATOM 627 C C . ALA A 1 83 ? 23.249 0.582 -22.337 1.00 39.91 83 ALA A C 1
ATOM 629 O O . ALA A 1 83 ? 23.374 0.940 -21.167 1.00 39.91 83 ALA A O 1
ATOM 630 N N . GLY A 1 84 ? 24.303 0.378 -23.113 1.00 38.75 84 GLY A N 1
ATOM 631 C CA . GLY A 1 84 ? 25.626 0.948 -22.882 1.00 38.75 84 GLY A CA 1
ATOM 632 C C . GLY A 1 84 ? 26.041 1.648 -24.169 1.00 38.75 84 GLY A C 1
ATOM 633 O O . GLY A 1 84 ? 25.391 1.456 -25.194 1.00 38.75 84 GLY A O 1
ATOM 634 N N . GLN A 1 85 ? 27.113 2.438 -24.163 1.00 34.41 85 GLN A N 1
ATOM 635 C CA . GLN A 1 85 ? 27.749 2.878 -25.410 1.00 34.41 85 GLN A CA 1
ATOM 636 C C . GLN A 1 85 ? 28.309 1.676 -26.188 1.00 34.41 85 GLN A C 1
ATOM 638 O O . GLN A 1 85 ? 29.505 1.430 -26.191 1.00 34.41 85 GLN A O 1
ATOM 643 N N . VAL A 1 86 ? 27.424 0.901 -26.793 1.00 37.56 86 VAL A N 1
ATOM 644 C CA . VAL A 1 86 ? 27.647 -0.099 -27.825 1.00 37.56 86 VAL A CA 1
ATOM 645 C C . VAL A 1 86 ? 26.256 -0.400 -28.374 1.00 37.56 86 VAL A C 1
ATOM 647 O O . VAL A 1 86 ? 25.631 -1.427 -28.119 1.00 37.56 86 VAL A O 1
ATOM 650 N N . ASP A 1 87 ? 25.744 0.558 -29.144 1.00 42.34 87 ASP A N 1
ATOM 651 C CA . ASP A 1 87 ? 25.164 0.147 -30.412 1.00 42.34 87 ASP A CA 1
ATOM 652 C C . ASP A 1 87 ? 26.295 -0.621 -31.101 1.00 42.34 87 ASP A C 1
ATOM 654 O O . ASP A 1 87 ? 27.363 -0.058 -31.348 1.00 42.34 87 ASP A O 1
ATOM 658 N N . TYR A 1 88 ? 26.169 -1.938 -31.233 1.00 48.94 88 TYR A N 1
ATOM 659 C CA . TYR A 1 88 ? 27.250 -2.807 -31.705 1.00 48.94 88 TYR A CA 1
ATOM 660 C C . TYR A 1 88 ? 27.485 -2.653 -33.221 1.00 48.94 88 TYR A C 1
ATOM 662 O O . TYR A 1 88 ? 27.761 -3.601 -33.949 1.00 48.94 88 TYR A O 1
ATOM 670 N N . SER A 1 89 ? 27.410 -1.416 -33.691 1.00 50.44 89 SER A N 1
ATOM 671 C CA . SER A 1 89 ? 27.948 -0.920 -34.933 1.00 50.44 89 SER A CA 1
ATOM 672 C C . SER A 1 89 ? 29.432 -0.603 -34.720 1.00 50.44 89 SER A C 1
ATOM 674 O O . SER A 1 89 ? 29.844 0.556 -34.677 1.00 50.44 89 SER A O 1
ATOM 676 N N . VAL A 1 90 ? 30.256 -1.636 -34.505 1.00 55.81 90 VAL A N 1
ATOM 677 C CA . VAL A 1 90 ? 31.712 -1.445 -34.398 1.00 55.81 90 VAL A CA 1
ATOM 678 C C . VAL A 1 90 ? 32.201 -0.879 -35.724 1.00 55.81 90 VAL A C 1
ATOM 680 O O . VAL A 1 90 ? 32.007 -1.506 -36.767 1.00 55.81 90 VAL A O 1
ATOM 683 N N . THR A 1 91 ? 32.812 0.304 -35.692 1.00 64.06 91 THR A N 1
ATOM 684 C CA . THR A 1 91 ? 33.444 0.876 -36.878 1.00 64.06 91 THR A CA 1
ATOM 685 C C . THR A 1 91 ? 34.692 0.067 -37.215 1.00 64.06 91 THR A C 1
ATOM 687 O O . THR A 1 91 ? 35.648 0.052 -36.443 1.00 64.06 91 THR A O 1
ATOM 690 N N . VAL A 1 92 ? 34.685 -0.598 -38.365 1.00 63.31 92 VAL A N 1
ATOM 691 C CA . VAL A 1 92 ? 35.755 -1.483 -38.830 1.00 63.31 92 VAL A CA 1
ATOM 692 C C . VAL A 1 92 ? 36.472 -0.910 -40.043 1.00 63.31 92 VAL A C 1
ATOM 694 O O . VAL A 1 92 ? 35.896 -0.198 -40.871 1.00 63.31 92 VAL A O 1
ATOM 697 N N . SER A 1 93 ? 37.743 -1.274 -40.188 1.00 69.94 93 SER A N 1
ATOM 698 C CA . SER A 1 93 ? 38.537 -0.961 -41.379 1.00 69.94 93 SER A CA 1
ATOM 699 C C . SER A 1 93 ? 38.208 -1.885 -42.558 1.00 69.94 93 SER A C 1
ATOM 701 O O . SER A 1 93 ? 38.265 -1.466 -43.722 1.00 69.94 93 SER A O 1
ATOM 703 N N . SER A 1 94 ? 37.815 -3.132 -42.280 1.00 66.38 94 SER A N 1
ATOM 704 C CA . SER A 1 94 ? 37.550 -4.169 -43.283 1.00 66.38 94 SER A CA 1
ATOM 705 C C . SER A 1 94 ? 36.245 -4.941 -43.020 1.00 66.38 94 SER A C 1
ATOM 707 O O . SER A 1 94 ? 35.993 -5.320 -41.880 1.00 66.38 94 SER A O 1
ATOM 709 N N . PRO A 1 95 ? 35.455 -5.287 -44.063 1.00 62.47 95 PRO A N 1
ATOM 710 C CA . PRO A 1 95 ? 34.292 -6.183 -43.957 1.00 62.47 95 PRO A CA 1
ATOM 711 C C . PRO A 1 95 ? 34.568 -7.528 -43.279 1.00 62.47 95 PRO A C 1
ATOM 713 O O . PRO A 1 95 ? 33.686 -8.110 -42.659 1.00 62.47 95 PRO A O 1
ATOM 716 N N . SER A 1 96 ? 35.801 -8.026 -43.393 1.00 64.88 96 SER A N 1
ATOM 717 C CA . SER A 1 96 ? 36.226 -9.286 -42.781 1.00 64.88 96 SER A CA 1
ATOM 718 C C . SER A 1 96 ? 36.318 -9.231 -41.255 1.00 64.88 96 SER A C 1
ATOM 720 O O . SER A 1 96 ? 36.497 -10.272 -40.638 1.00 64.88 96 SER A O 1
ATOM 722 N N . GLU A 1 97 ? 36.258 -8.042 -40.653 1.00 65.44 97 GLU A N 1
ATOM 723 C CA . GLU A 1 97 ? 36.268 -7.854 -39.197 1.00 65.44 97 GLU A CA 1
ATOM 724 C C . GLU A 1 97 ? 34.862 -8.020 -38.589 1.00 65.44 97 GLU A C 1
ATOM 726 O O . GLU A 1 97 ? 34.737 -8.240 -37.389 1.00 65.44 97 GLU A O 1
ATOM 731 N N . CYS A 1 98 ? 33.806 -7.997 -39.412 1.00 63.94 98 CYS A N 1
ATOM 732 C CA . CYS A 1 98 ? 32.422 -8.214 -38.984 1.00 63.94 98 CYS A CA 1
ATOM 733 C C . CYS A 1 98 ? 32.051 -9.701 -38.995 1.00 63.94 98 CYS A C 1
ATOM 735 O O . CYS A 1 98 ? 31.133 -10.132 -39.699 1.00 63.94 98 CYS A O 1
ATOM 737 N N . THR A 1 99 ? 32.793 -10.508 -38.237 1.00 60.31 99 THR A N 1
ATOM 738 C CA . THR A 1 99 ? 32.490 -11.930 -38.040 1.00 60.31 99 THR A CA 1
ATOM 739 C C . THR A 1 99 ? 31.781 -12.147 -36.710 1.00 60.31 99 THR A C 1
ATOM 741 O O . THR A 1 99 ? 32.262 -11.700 -35.672 1.00 60.31 99 THR A O 1
ATOM 744 N N . GLY A 1 100 ? 30.687 -12.912 -36.711 1.00 56.31 100 GLY A N 1
ATOM 745 C CA . GLY A 1 100 ? 30.102 -13.419 -35.467 1.00 56.31 100 GLY A CA 1
ATOM 746 C C . GLY A 1 100 ? 31.082 -14.327 -34.701 1.00 56.31 100 GLY A C 1
ATOM 747 O O . GLY A 1 100 ? 32.007 -14.890 -35.283 1.00 56.31 100 GLY A O 1
ATOM 748 N N . LEU A 1 101 ? 30.861 -14.499 -33.392 1.00 52.94 101 LEU A N 1
ATOM 749 C CA . LEU A 1 101 ? 31.672 -15.337 -32.489 1.00 52.94 101 LEU A CA 1
ATOM 750 C C . LEU A 1 101 ? 32.070 -16.725 -33.046 1.00 52.94 101 LEU A C 1
ATOM 752 O O . LEU A 1 101 ? 31.318 -17.382 -33.764 1.00 52.94 101 LEU A O 1
ATOM 756 N N . SER A 1 102 ? 33.211 -17.259 -32.593 1.00 46.28 102 SER A N 1
ATOM 757 C CA . SER A 1 102 ? 33.688 -18.616 -32.931 1.00 46.28 102 SER A CA 1
ATOM 758 C C . SER A 1 102 ? 32.711 -19.746 -32.559 1.00 46.28 102 SER A C 1
ATOM 760 O O . SER A 1 102 ? 32.798 -20.839 -33.120 1.00 46.28 102 SER A O 1
ATOM 762 N N . TRP A 1 103 ? 31.738 -19.480 -31.680 1.00 45.16 103 TRP A N 1
ATOM 763 C CA . TRP A 1 103 ? 30.631 -20.385 -31.355 1.00 45.16 103 TRP A CA 1
ATOM 764 C C . TRP A 1 103 ? 29.820 -20.808 -32.591 1.00 45.16 103 TRP A C 1
ATOM 766 O O . TRP A 1 103 ? 29.442 -21.973 -32.719 1.00 45.16 103 TRP A O 1
ATOM 776 N N . TRP A 1 104 ? 29.622 -19.899 -33.550 1.00 47.72 104 TRP A N 1
ATOM 777 C CA . TRP A 1 104 ? 28.887 -20.165 -34.792 1.00 47.72 104 TRP A CA 1
ATOM 778 C C . TRP A 1 104 ? 29.590 -21.176 -35.704 1.00 47.72 104 TRP A C 1
ATOM 780 O O . TRP A 1 104 ? 28.926 -21.914 -36.430 1.00 47.72 104 TRP A O 1
ATOM 790 N N . GLY A 1 105 ? 30.923 -21.246 -35.624 1.00 47.81 105 GLY A N 1
ATOM 791 C CA . GLY A 1 105 ? 31.741 -22.241 -36.321 1.00 47.81 105 GLY A CA 1
ATOM 792 C C . GLY A 1 105 ? 31.889 -23.571 -35.572 1.00 47.81 105 GLY A C 1
ATOM 793 O O . GLY A 1 105 ? 32.360 -24.543 -36.160 1.00 47.81 105 GLY A O 1
ATOM 794 N N . GLN A 1 106 ? 31.506 -23.635 -34.290 1.00 47.75 106 GLN A N 1
ATOM 795 C CA . GLN A 1 106 ? 31.664 -24.831 -33.451 1.00 47.75 106 GLN A CA 1
ATOM 796 C C . GLN A 1 106 ? 30.361 -25.606 -33.213 1.00 47.75 106 GLN A C 1
ATOM 798 O O . GLN A 1 106 ? 30.418 -26.802 -32.925 1.00 47.75 106 GLN A O 1
ATOM 803 N N . VAL A 1 107 ? 29.192 -24.985 -33.393 1.00 48.88 107 VAL A N 1
ATOM 804 C CA . VAL A 1 107 ? 27.901 -25.683 -33.324 1.00 48.88 107 VAL A CA 1
ATOM 805 C C . VAL A 1 107 ? 27.436 -26.045 -34.732 1.00 48.88 107 VAL A C 1
ATOM 807 O O . VAL A 1 107 ? 26.819 -25.232 -35.414 1.00 48.88 107 VAL A O 1
ATOM 810 N N . ARG A 1 108 ? 27.675 -27.293 -35.142 1.00 52.59 108 ARG A N 1
ATOM 811 C CA . ARG A 1 108 ? 26.995 -27.872 -36.307 1.00 52.59 108 ARG A CA 1
ATOM 812 C C . ARG A 1 108 ? 25.582 -28.268 -35.911 1.00 52.59 108 ARG A C 1
ATOM 814 O O . ARG A 1 108 ? 25.371 -29.320 -35.309 1.00 52.59 108 ARG A O 1
ATOM 821 N N . ASP A 1 109 ? 24.626 -27.396 -36.195 1.00 56.56 109 ASP A N 1
ATOM 822 C CA . ASP A 1 109 ? 23.212 -27.726 -36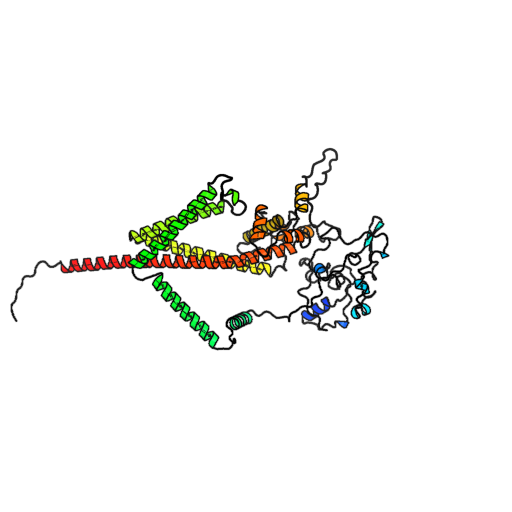.083 1.00 56.56 109 ASP A CA 1
ATOM 823 C C . ASP A 1 109 ? 22.720 -28.219 -37.448 1.00 56.56 109 ASP A C 1
ATOM 825 O O . ASP A 1 109 ? 22.573 -27.439 -38.389 1.00 56.56 109 ASP A O 1
ATOM 829 N N . GLY A 1 110 ? 22.498 -29.532 -37.567 1.00 58.09 110 GLY A N 1
ATOM 830 C CA . GLY A 1 110 ? 22.117 -30.159 -38.836 1.00 58.09 110 GLY A CA 1
ATOM 831 C C . GLY A 1 110 ? 20.762 -29.690 -39.378 1.00 58.09 110 GLY A C 1
ATOM 832 O O . GLY A 1 110 ? 20.516 -29.803 -40.578 1.00 58.09 110 GLY A O 1
ATOM 833 N N . TYR A 1 111 ? 19.889 -29.137 -38.527 1.00 56.69 111 TYR A N 1
ATOM 834 C CA . TYR A 1 111 ? 18.631 -28.539 -38.964 1.00 56.69 111 TYR A CA 1
ATOM 835 C C . TYR A 1 111 ? 18.896 -27.196 -39.655 1.00 56.69 111 TYR A C 1
ATOM 837 O O . TYR A 1 111 ? 18.455 -27.001 -40.790 1.00 56.69 111 TYR A O 1
ATOM 845 N N . LEU A 1 112 ? 19.697 -26.317 -39.047 1.00 54.09 112 LEU A N 1
ATOM 846 C CA . LEU A 1 112 ? 20.053 -25.020 -39.633 1.00 54.09 112 LEU A CA 1
ATOM 847 C C . LEU A 1 112 ? 20.964 -25.137 -40.857 1.00 54.09 112 LEU A C 1
ATOM 849 O O . LEU A 1 112 ? 20.710 -24.477 -41.860 1.00 54.09 112 LEU A O 1
ATOM 853 N N . GLU A 1 113 ? 21.963 -26.021 -40.841 1.00 64.06 113 GLU A N 1
ATOM 854 C CA . GLU A 1 113 ? 22.810 -26.283 -42.018 1.00 64.06 113 GLU A CA 1
ATOM 855 C C . GLU A 1 113 ? 21.983 -26.697 -43.248 1.00 64.06 113 GLU A C 1
ATOM 857 O O . GLU A 1 113 ? 22.351 -26.379 -44.377 1.00 64.06 113 GLU A O 1
ATOM 862 N N . SER A 1 114 ? 20.845 -27.369 -43.036 1.00 64.44 114 SER A N 1
ATOM 863 C CA . SER A 1 114 ? 19.963 -27.829 -44.116 1.00 64.44 114 SER A CA 1
ATOM 864 C C . SER A 1 114 ? 18.926 -26.799 -44.585 1.00 64.44 114 SER A C 1
ATOM 866 O O . SER A 1 114 ? 18.393 -26.936 -45.687 1.00 64.44 114 SER A O 1
ATOM 868 N N . LYS A 1 115 ? 18.605 -25.792 -43.761 1.00 66.38 115 LYS A N 1
ATOM 869 C CA . LYS A 1 115 ? 17.499 -24.845 -44.004 1.00 66.38 115 LYS A CA 1
ATOM 870 C C . LYS A 1 115 ? 17.945 -23.399 -44.208 1.00 66.38 115 LYS A C 1
ATOM 872 O O . LYS A 1 115 ? 17.197 -22.624 -44.795 1.00 66.38 115 LYS A O 1
ATOM 877 N N . CYS A 1 116 ? 19.132 -23.035 -43.739 1.00 61.69 116 CYS A N 1
ATOM 878 C CA . CYS A 1 116 ? 19.650 -21.677 -43.774 1.00 61.69 116 CYS A CA 1
ATOM 879 C C . CYS A 1 116 ? 20.636 -21.502 -44.946 1.00 61.69 116 CYS A C 1
ATOM 881 O O . CYS A 1 116 ? 21.663 -22.178 -45.022 1.00 61.69 116 CYS A O 1
ATOM 883 N N . VAL A 1 117 ? 20.373 -20.546 -45.842 1.00 55.59 117 VAL A N 1
ATOM 884 C CA . VAL A 1 117 ? 21.370 -20.007 -46.785 1.00 55.59 117 VAL A CA 1
ATOM 885 C C . VAL A 1 117 ? 22.572 -19.491 -45.979 1.00 55.59 117 VAL A C 1
ATOM 887 O O . VAL A 1 117 ? 22.398 -18.614 -45.138 1.00 55.59 117 VAL A O 1
ATOM 890 N N . GLY A 1 118 ? 23.766 -20.063 -46.186 1.00 55.56 118 GLY A N 1
ATOM 891 C CA . GLY A 1 118 ? 24.983 -19.716 -45.427 1.00 55.56 118 GLY A CA 1
ATOM 892 C C . GLY A 1 118 ? 25.221 -20.519 -44.134 1.00 55.56 118 GLY A C 1
ATOM 893 O O . GLY A 1 118 ? 26.169 -20.233 -43.400 1.00 55.56 118 GLY A O 1
ATOM 894 N N . GLY A 1 119 ? 24.404 -21.541 -43.851 1.00 61.22 119 GLY A N 1
ATOM 895 C CA . GLY A 1 119 ? 24.561 -22.410 -42.679 1.00 61.22 119 GLY A CA 1
ATOM 896 C C . GLY A 1 119 ? 24.294 -21.688 -41.354 1.00 61.22 119 GLY A C 1
ATOM 897 O O . GLY A 1 119 ? 23.420 -20.832 -41.268 1.00 61.22 119 GLY A O 1
ATOM 898 N N . THR A 1 120 ? 25.049 -22.020 -40.306 1.00 55.59 120 THR A N 1
ATOM 899 C CA . THR A 1 120 ? 24.920 -21.427 -38.960 1.00 55.59 120 THR A CA 1
ATOM 900 C C . THR A 1 120 ? 25.574 -20.051 -38.828 1.00 55.59 120 THR A C 1
ATOM 902 O O . THR A 1 120 ? 25.680 -19.539 -37.719 1.00 55.59 120 THR A O 1
ATOM 905 N N . THR A 1 121 ? 26.046 -19.445 -39.922 1.00 60.62 121 THR A N 1
ATOM 906 C CA . THR A 1 121 ? 26.744 -18.155 -39.873 1.00 60.62 121 THR A CA 1
ATOM 907 C C . THR A 1 121 ? 25.790 -17.005 -40.215 1.00 60.62 121 THR A C 1
ATOM 909 O O . THR A 1 121 ? 25.490 -16.795 -41.391 1.00 60.62 121 THR A O 1
ATOM 912 N N . PRO A 1 122 ? 25.315 -16.217 -39.227 1.00 53.78 122 PRO A N 1
ATOM 913 C CA . PRO A 1 122 ? 24.379 -15.116 -39.490 1.00 53.78 122 PRO A CA 1
ATOM 914 C C . PRO A 1 122 ? 24.984 -14.006 -40.373 1.00 53.78 122 PRO A C 1
ATOM 916 O O . PRO A 1 122 ? 24.257 -13.244 -40.997 1.00 53.78 122 PRO A O 1
ATOM 919 N N . CYS A 1 123 ? 26.316 -13.955 -40.503 1.00 57.88 123 CYS A N 1
ATOM 920 C CA . CYS A 1 123 ? 27.040 -12.958 -41.301 1.00 57.88 123 CYS A CA 1
ATOM 921 C C . CYS A 1 123 ? 27.277 -13.361 -42.772 1.00 57.88 123 CYS A C 1
ATOM 923 O O . CYS A 1 123 ? 27.899 -12.602 -43.512 1.00 57.88 123 CYS A O 1
ATOM 925 N N . ALA A 1 124 ? 26.819 -14.540 -43.218 1.00 53.88 124 ALA A N 1
ATOM 926 C CA . ALA A 1 124 ? 27.081 -15.033 -44.578 1.00 53.88 124 ALA A CA 1
ATOM 927 C C . ALA A 1 124 ? 26.079 -14.562 -45.645 1.00 53.88 124 ALA A C 1
ATOM 929 O O . ALA A 1 124 ? 26.388 -14.651 -46.833 1.00 53.88 124 ALA A O 1
ATOM 930 N N . ALA A 1 125 ? 24.895 -14.080 -45.254 1.00 51.44 125 ALA A N 1
ATOM 931 C CA . ALA A 1 125 ? 23.826 -13.746 -46.199 1.00 51.44 125 ALA A CA 1
ATOM 932 C C . ALA A 1 125 ? 23.806 -12.264 -46.623 1.00 51.44 125 ALA A C 1
ATOM 934 O O . ALA A 1 125 ? 23.449 -11.973 -47.761 1.00 51.44 125 ALA A O 1
ATOM 935 N N . GLU A 1 126 ? 24.238 -11.332 -45.766 1.00 53.09 126 GLU A N 1
ATOM 936 C CA . GLU A 1 126 ? 24.152 -9.887 -46.041 1.00 53.09 126 GLU A CA 1
ATOM 937 C C . GLU A 1 126 ? 25.363 -9.115 -45.511 1.00 53.09 126 GLU A C 1
ATOM 939 O O . GLU A 1 126 ? 25.234 -8.265 -44.641 1.00 53.09 126 GLU A O 1
ATOM 944 N N . GLY A 1 127 ? 26.565 -9.419 -45.999 1.00 56.56 127 GLY A N 1
ATOM 945 C CA . GLY A 1 127 ? 27.747 -8.560 -45.850 1.00 56.56 127 GLY A CA 1
ATOM 946 C C . GLY A 1 127 ? 28.231 -8.227 -44.431 1.00 56.56 127 GLY A C 1
ATOM 947 O O . GLY A 1 127 ? 29.312 -7.685 -44.320 1.00 56.56 127 GLY A O 1
ATOM 948 N N . GLY A 1 128 ? 27.512 -8.519 -43.349 1.00 57.56 128 GLY A N 1
ATOM 949 C CA . GLY A 1 128 ? 27.888 -8.234 -41.965 1.00 57.56 128 GLY A CA 1
ATOM 950 C C . GLY A 1 128 ? 28.085 -6.755 -41.601 1.00 57.56 128 GLY A C 1
ATOM 951 O O . GLY A 1 128 ? 28.275 -6.485 -40.417 1.00 57.56 128 GLY A O 1
ATOM 952 N N . TYR A 1 129 ? 28.019 -5.806 -42.547 1.00 59.78 129 TYR A N 1
ATOM 953 C CA . TYR A 1 129 ? 28.316 -4.386 -42.329 1.00 59.78 129 TYR A CA 1
ATOM 954 C C . TYR A 1 129 ? 27.333 -3.429 -43.025 1.00 59.78 129 TYR A C 1
ATOM 956 O O . TYR A 1 129 ? 26.753 -3.735 -44.064 1.00 59.78 129 TYR A O 1
ATOM 964 N N . LEU A 1 130 ? 27.216 -2.224 -42.470 1.00 59.31 130 LEU A N 1
ATOM 965 C CA . LEU A 1 130 ? 26.560 -1.047 -43.029 1.00 59.31 130 LEU A CA 1
ATOM 966 C C . LEU A 1 130 ? 27.629 -0.010 -43.407 1.00 59.31 130 LEU A C 1
ATOM 968 O O . LEU A 1 130 ? 28.612 0.168 -42.688 1.00 59.31 130 LEU A O 1
ATOM 972 N N . ALA A 1 131 ? 27.464 0.663 -44.545 1.00 59.56 131 ALA A N 1
ATOM 973 C CA . ALA A 1 131 ? 28.325 1.780 -44.935 1.00 59.56 131 ALA A CA 1
ATOM 974 C C . ALA A 1 131 ? 27.684 3.093 -44.469 1.00 59.56 131 ALA A C 1
ATOM 976 O O . ALA A 1 131 ? 26.590 3.434 -44.918 1.00 59.56 131 ALA A O 1
ATOM 977 N N . ALA A 1 132 ? 28.355 3.813 -43.574 1.00 58.91 132 ALA A N 1
ATOM 978 C CA . ALA A 1 132 ? 27.925 5.128 -43.127 1.00 58.91 132 ALA A CA 1
ATOM 979 C C . ALA A 1 132 ? 28.248 6.196 -44.188 1.00 58.91 132 ALA A C 1
ATOM 981 O O . ALA A 1 132 ? 29.144 6.042 -45.024 1.00 58.91 132 ALA A O 1
ATOM 982 N N . SER A 1 133 ? 27.498 7.298 -44.163 1.00 52.47 133 SER A N 1
ATOM 983 C CA . SER A 1 133 ? 27.609 8.406 -45.123 1.00 52.47 133 SER A CA 1
ATOM 984 C C . SER A 1 133 ? 28.951 9.150 -45.067 1.00 52.47 133 SER A C 1
ATOM 986 O O . SER A 1 133 ? 29.313 9.825 -46.028 1.00 52.47 133 SER A O 1
ATOM 988 N N . ASP A 1 134 ? 29.710 8.993 -43.981 1.00 61.41 134 ASP A N 1
ATOM 989 C CA . ASP A 1 134 ? 31.066 9.520 -43.787 1.00 61.41 134 ASP A CA 1
ATOM 990 C C . ASP A 1 134 ? 32.175 8.597 -44.339 1.00 61.41 134 ASP A C 1
ATOM 992 O O . ASP A 1 134 ? 33.363 8.904 -44.223 1.00 61.41 134 ASP A O 1
ATOM 996 N N . GLY A 1 135 ? 31.802 7.473 -44.962 1.00 61.59 135 GLY A N 1
ATOM 997 C CA . GLY A 1 135 ? 32.725 6.484 -45.518 1.00 61.59 135 GLY A CA 1
ATOM 998 C C . GLY A 1 135 ? 33.226 5.447 -44.509 1.00 61.59 135 GLY A C 1
ATOM 999 O O . GLY A 1 135 ? 33.982 4.551 -44.897 1.00 61.59 135 GLY A O 1
ATOM 1000 N N . THR A 1 136 ? 32.806 5.525 -43.243 1.00 63.12 136 THR A N 1
ATOM 1001 C CA . THR A 1 136 ? 33.097 4.492 -42.246 1.00 63.12 136 THR A CA 1
ATOM 1002 C C . THR A 1 136 ? 32.214 3.258 -42.457 1.00 63.12 136 THR A C 1
ATOM 1004 O O . THR A 1 136 ? 31.112 3.329 -43.004 1.00 63.12 136 THR A O 1
ATOM 1007 N N . ARG A 1 137 ? 32.722 2.077 -42.087 1.00 67.94 137 ARG A N 1
ATOM 1008 C CA . ARG A 1 137 ? 31.981 0.810 -42.175 1.00 67.94 137 ARG A CA 1
ATOM 1009 C C . ARG A 1 137 ? 31.666 0.346 -40.773 1.00 67.94 137 ARG A C 1
ATOM 1011 O O . ARG A 1 137 ? 32.570 0.293 -39.952 1.00 67.94 137 ARG A O 1
ATOM 1018 N N . GLN A 1 138 ? 30.423 -0.012 -40.515 1.00 64.75 138 GLN A N 1
ATOM 1019 C CA . GLN A 1 138 ? 29.978 -0.443 -39.202 1.00 64.75 138 GLN A CA 1
ATOM 1020 C C . GLN A 1 138 ? 29.460 -1.871 -39.260 1.00 64.75 138 GLN A C 1
ATOM 1022 O O . GLN A 1 138 ? 28.683 -2.189 -40.154 1.00 64.75 138 GLN A O 1
ATOM 1027 N N . CYS A 1 139 ? 29.846 -2.734 -38.325 1.00 61.12 139 CYS A N 1
ATOM 1028 C CA . CYS A 1 139 ? 29.261 -4.071 -38.268 1.00 61.12 139 CYS A CA 1
ATOM 1029 C C . CYS A 1 139 ? 27.768 -4.012 -37.937 1.00 61.12 139 CYS A C 1
ATOM 1031 O O . CYS A 1 139 ? 27.301 -3.145 -37.213 1.00 61.12 139 CYS A O 1
ATOM 1033 N N . THR A 1 140 ? 26.986 -4.947 -38.457 1.00 62.12 140 THR A N 1
ATOM 1034 C CA . THR A 1 140 ? 25.630 -5.146 -37.941 1.00 62.12 140 THR A CA 1
ATOM 1035 C C . THR A 1 140 ? 25.719 -5.706 -36.521 1.00 62.12 140 THR A C 1
ATOM 1037 O O . THR A 1 140 ? 26.645 -6.458 -36.210 1.00 62.12 140 THR A O 1
ATOM 1040 N N . ALA A 1 141 ? 24.743 -5.397 -35.664 1.00 57.78 141 ALA A N 1
ATOM 1041 C CA . ALA A 1 141 ? 24.749 -5.836 -34.265 1.00 57.78 141 ALA A CA 1
ATOM 1042 C C . ALA A 1 141 ? 24.836 -7.371 -34.084 1.00 57.78 141 ALA A C 1
ATOM 1044 O O . ALA A 1 141 ? 25.254 -7.840 -33.033 1.00 57.78 141 ALA A O 1
ATOM 1045 N N . GLN A 1 142 ? 24.484 -8.163 -35.106 1.00 56.88 142 GLN A N 1
ATOM 1046 C CA . GLN A 1 142 ? 24.646 -9.625 -35.107 1.00 56.88 142 GLN A CA 1
ATOM 1047 C C . GLN A 1 142 ? 26.083 -10.104 -35.365 1.00 56.88 142 GLN A C 1
ATOM 1049 O O . GLN A 1 142 ? 26.414 -11.253 -35.068 1.00 56.88 142 GLN A O 1
ATOM 1054 N N . CYS A 1 143 ? 26.913 -9.249 -35.961 1.00 59.06 143 CYS A N 1
ATOM 1055 C CA . CYS A 1 143 ? 28.258 -9.561 -36.442 1.00 59.06 143 CYS A CA 1
ATOM 1056 C C . CYS A 1 143 ? 29.362 -8.869 -35.633 1.00 59.06 143 CYS A C 1
ATOM 1058 O O . CYS A 1 143 ? 30.533 -8.987 -35.983 1.00 59.06 143 CYS A O 1
ATOM 1060 N N . ALA A 1 144 ? 29.001 -8.169 -34.557 1.00 57.06 144 ALA A N 1
ATOM 1061 C CA . ALA A 1 144 ? 29.933 -7.643 -33.571 1.00 57.06 144 ALA A CA 1
ATOM 1062 C C . ALA A 1 144 ? 30.177 -8.672 -32.461 1.00 57.06 144 ALA A C 1
ATOM 1064 O O . ALA A 1 144 ? 29.238 -9.288 -31.954 1.00 57.06 144 ALA A O 1
ATOM 1065 N N . SER A 1 145 ? 31.438 -8.873 -32.083 1.00 50.19 145 SER A N 1
ATOM 1066 C CA . SER A 1 145 ? 31.829 -9.905 -31.122 1.00 50.19 145 SER A CA 1
ATOM 1067 C C . SER A 1 145 ? 32.380 -9.314 -29.824 1.00 50.19 145 SER A C 1
ATOM 1069 O O . SER A 1 145 ? 33.439 -8.697 -29.853 1.00 50.19 145 SER A O 1
ATOM 1071 N N . ASP A 1 146 ? 31.734 -9.628 -28.699 1.00 49.62 146 ASP A N 1
ATOM 1072 C CA . ASP A 1 146 ? 32.340 -9.692 -27.361 1.00 49.62 146 ASP A CA 1
ATOM 1073 C C . ASP A 1 146 ? 32.027 -11.067 -26.729 1.00 49.62 146 ASP A C 1
ATOM 1075 O O . ASP A 1 146 ? 31.165 -11.791 -27.221 1.00 49.62 146 ASP A O 1
ATOM 1079 N N . ALA A 1 147 ? 32.767 -11.434 -25.674 1.00 51.06 147 ALA A N 1
ATOM 1080 C CA . ALA A 1 147 ? 32.923 -12.775 -25.080 1.00 51.06 147 ALA A CA 1
ATOM 1081 C C . ALA A 1 147 ? 31.653 -13.671 -24.923 1.00 51.06 147 ALA A C 1
ATOM 1083 O O . ALA A 1 147 ? 30.534 -13.164 -24.831 1.00 51.06 147 ALA A O 1
ATOM 1084 N N . PRO A 1 148 ? 31.819 -15.015 -24.829 1.00 48.09 148 PRO A N 1
ATOM 1085 C CA . PRO A 1 148 ? 30.714 -15.982 -24.742 1.00 48.09 148 PRO A CA 1
ATOM 1086 C C . PRO A 1 148 ? 29.768 -15.730 -23.557 1.00 48.09 148 PRO A C 1
ATOM 1088 O O . PRO A 1 148 ? 30.220 -15.364 -22.473 1.00 48.09 148 PRO A O 1
ATOM 1091 N N . ARG A 1 149 ? 28.464 -15.979 -23.749 1.00 50.84 149 ARG A N 1
ATOM 1092 C CA . ARG A 1 149 ? 27.423 -15.851 -22.715 1.00 50.84 149 ARG A CA 1
ATOM 1093 C C . ARG A 1 149 ? 26.745 -17.202 -22.457 1.00 50.84 149 ARG A C 1
ATOM 1095 O O . ARG A 1 149 ? 26.207 -17.805 -23.381 1.00 50.84 149 ARG A O 1
ATOM 1102 N N . ASP A 1 150 ? 26.755 -17.646 -21.199 1.00 50.94 150 ASP A N 1
ATOM 1103 C CA . ASP A 1 150 ? 26.216 -18.944 -20.741 1.00 50.94 150 ASP A CA 1
ATOM 1104 C C . ASP A 1 150 ? 24.762 -18.862 -20.212 1.00 50.94 150 ASP A C 1
ATOM 1106 O O . ASP A 1 150 ? 24.233 -19.821 -19.644 1.00 50.94 150 ASP A O 1
ATOM 1110 N N . ASP A 1 151 ? 24.089 -17.722 -20.392 1.00 54.91 151 ASP A N 1
ATOM 1111 C CA . ASP A 1 151 ? 22.878 -17.311 -19.663 1.00 54.91 151 ASP A CA 1
ATOM 1112 C C . ASP A 1 151 ? 21.570 -18.007 -20.084 1.00 54.91 151 ASP A C 1
ATOM 1114 O O . ASP A 1 151 ? 20.509 -17.669 -19.567 1.00 54.91 151 ASP A O 1
ATOM 1118 N N . CYS A 1 152 ? 21.606 -18.978 -21.001 1.00 47.62 152 CYS A N 1
ATOM 1119 C CA . CYS A 1 152 ? 20.381 -19.537 -21.589 1.00 47.62 152 CYS A CA 1
ATOM 1120 C C . CYS A 1 152 ? 20.492 -21.049 -21.909 1.00 47.62 152 CYS A C 1
ATOM 1122 O O . CYS A 1 152 ? 20.024 -21.536 -22.936 1.00 47.62 152 CYS A O 1
ATOM 1124 N N . SER A 1 153 ? 21.122 -21.815 -21.011 1.00 48.94 153 SER A N 1
ATOM 1125 C CA . SER A 1 153 ? 21.320 -23.274 -21.123 1.00 48.94 153 SER A CA 1
ATOM 1126 C C . SER A 1 153 ? 20.216 -24.134 -20.471 1.00 48.94 153 SER A C 1
ATOM 1128 O O . SER A 1 153 ? 20.273 -25.363 -20.533 1.00 48.94 153 SER A O 1
ATOM 1130 N N . ALA A 1 154 ? 19.183 -23.526 -19.876 1.00 45.56 154 ALA A N 1
ATOM 1131 C CA . ALA A 1 154 ? 18.117 -24.249 -19.180 1.00 45.56 154 ALA A CA 1
ATOM 1132 C C . ALA A 1 154 ? 16.885 -24.503 -20.071 1.00 45.56 154 ALA A C 1
ATOM 1134 O O . ALA A 1 154 ? 16.272 -23.575 -20.596 1.00 45.56 154 ALA A O 1
ATOM 1135 N N . ALA A 1 155 ? 16.482 -25.771 -20.189 1.00 39.75 155 ALA A N 1
ATOM 1136 C CA . ALA A 1 155 ? 15.184 -26.152 -20.745 1.00 39.75 155 ALA A CA 1
ATOM 1137 C C . ALA A 1 155 ? 14.042 -25.814 -19.759 1.00 39.75 155 ALA A C 1
ATOM 1139 O O . ALA A 1 155 ? 14.272 -25.810 -18.545 1.00 39.75 155 ALA A O 1
ATOM 1140 N N . PRO A 1 156 ? 12.804 -25.566 -20.233 1.00 37.50 156 PRO A N 1
ATOM 1141 C CA . PRO A 1 156 ? 11.654 -25.397 -19.347 1.00 37.50 156 PRO A CA 1
ATOM 1142 C C . PRO A 1 156 ? 11.465 -26.648 -18.474 1.00 37.50 156 PRO A C 1
ATOM 1144 O O . PRO A 1 156 ? 11.356 -27.763 -18.978 1.00 37.50 156 PRO A O 1
ATOM 1147 N N . SER A 1 157 ? 11.451 -26.458 -17.154 1.00 37.81 157 SER A N 1
ATOM 1148 C CA . SER A 1 157 ? 11.483 -27.528 -16.148 1.00 37.81 157 SER A CA 1
ATOM 1149 C C . SER A 1 157 ? 10.103 -28.001 -15.668 1.00 37.81 157 SER A C 1
ATOM 1151 O O . SER A 1 157 ? 10.019 -28.690 -14.654 1.00 37.81 157 SER A O 1
ATOM 1153 N N . GLY A 1 158 ? 9.013 -27.660 -16.363 1.00 43.38 158 GLY A N 1
ATOM 1154 C CA . GLY A 1 158 ? 7.658 -27.940 -15.880 1.00 43.38 158 GLY A CA 1
ATOM 1155 C C . GLY A 1 158 ? 6.679 -28.347 -16.973 1.00 43.38 158 GLY A C 1
ATOM 1156 O O . GLY A 1 158 ? 6.706 -27.810 -18.079 1.00 43.38 158 GLY A O 1
ATOM 1157 N N . ALA A 1 159 ? 5.798 -29.291 -16.637 1.00 37.44 159 ALA A N 1
ATOM 1158 C CA . ALA A 1 159 ? 4.595 -29.565 -17.410 1.00 37.44 159 ALA A CA 1
ATOM 1159 C C . ALA A 1 159 ? 3.616 -28.384 -17.288 1.00 37.44 159 ALA A C 1
ATOM 1161 O O . ALA A 1 159 ? 3.463 -27.796 -16.219 1.00 37.44 159 ALA A O 1
ATOM 1162 N N . ILE A 1 160 ? 2.971 -28.045 -18.402 1.00 35.19 160 ILE A N 1
ATOM 1163 C CA . ILE A 1 160 ? 1.999 -26.955 -18.523 1.00 35.19 160 ILE A CA 1
ATOM 1164 C C . ILE A 1 160 ? 0.721 -27.357 -17.771 1.00 35.19 160 ILE A C 1
ATOM 1166 O O . ILE A 1 160 ? 0.110 -28.367 -18.115 1.00 35.19 160 ILE A O 1
ATOM 1170 N N . ALA A 1 161 ? 0.321 -26.579 -16.761 1.00 33.69 161 ALA A N 1
ATOM 1171 C CA . ALA A 1 161 ? -0.928 -26.770 -16.024 1.00 33.69 161 ALA A CA 1
ATOM 1172 C C . ALA A 1 161 ? -1.919 -25.640 -16.344 1.00 33.69 161 ALA A C 1
ATOM 1174 O O . ALA A 1 161 ? -1.585 -24.459 -16.251 1.00 33.69 161 ALA A O 1
ATOM 1175 N N . SER A 1 162 ? -3.138 -26.018 -16.730 1.00 33.25 162 SER A N 1
ATOM 1176 C CA . SER A 1 162 ? -4.274 -25.119 -16.940 1.00 33.25 162 SER A CA 1
ATOM 1177 C C . SER A 1 162 ? -4.921 -24.733 -15.609 1.00 33.25 162 SER A C 1
ATOM 1179 O O . SER A 1 162 ? -5.124 -25.583 -14.744 1.00 33.25 162 SER A O 1
ATOM 1181 N N . SER A 1 163 ? -5.283 -23.459 -15.470 1.00 33.16 163 SER A N 1
ATOM 1182 C CA . SER A 1 163 ? -5.895 -22.879 -14.274 1.00 33.16 163 SER A CA 1
ATOM 1183 C C . SER A 1 163 ? -7.301 -23.423 -13.992 1.00 33.16 163 SER A C 1
ATOM 1185 O O . SER A 1 163 ? -8.219 -23.198 -14.783 1.00 33.16 163 SER A O 1
ATOM 1187 N N . SER A 1 164 ? -7.507 -24.018 -12.817 1.00 39.62 164 SER A N 1
ATOM 1188 C CA . SER A 1 164 ? -8.810 -24.013 -12.147 1.00 39.62 164 SER A CA 1
ATOM 1189 C C . SER A 1 164 ? -8.597 -23.781 -10.643 1.00 39.62 164 SER A C 1
ATOM 1191 O O . SER A 1 164 ? -7.814 -24.459 -9.985 1.00 39.62 164 SER A O 1
ATOM 1193 N N . THR A 1 165 ? -9.216 -22.729 -10.112 1.00 47.78 165 THR A N 1
ATOM 1194 C CA . THR A 1 165 ? -8.927 -22.159 -8.782 1.00 47.78 165 THR A CA 1
ATOM 1195 C C . THR A 1 165 ? -9.696 -22.823 -7.637 1.00 47.78 165 THR A C 1
ATOM 1197 O O . THR A 1 165 ? -9.434 -22.528 -6.472 1.00 47.78 165 THR A O 1
ATOM 1200 N N . GLU A 1 166 ? -10.632 -23.724 -7.937 1.00 49.25 166 GLU A N 1
ATOM 1201 C CA . GLU A 1 166 ? -11.450 -24.409 -6.927 1.00 49.25 166 GLU A CA 1
ATOM 1202 C C . GLU A 1 166 ? -10.832 -25.749 -6.487 1.00 49.25 166 GLU A C 1
ATOM 1204 O O . GLU A 1 166 ? -10.891 -26.110 -5.311 1.00 49.25 166 GLU A O 1
ATOM 1209 N N . GLU A 1 167 ? -10.158 -26.444 -7.406 1.00 53.97 167 GLU A N 1
ATOM 1210 C CA . GLU A 1 167 ? -9.473 -27.717 -7.147 1.00 53.97 167 GLU A CA 1
ATOM 1211 C C . GLU A 1 167 ? -8.169 -27.492 -6.357 1.00 53.97 167 GLU A C 1
ATOM 1213 O O . GLU A 1 167 ? -7.901 -28.189 -5.382 1.00 53.97 167 GLU A O 1
ATOM 1218 N N . GLU A 1 168 ? -7.447 -26.402 -6.651 1.00 56.72 168 GLU A N 1
ATOM 1219 C CA . GLU A 1 168 ? -6.194 -26.031 -5.979 1.00 56.72 168 GLU A CA 1
ATOM 1220 C C . GLU A 1 168 ? -6.375 -25.702 -4.486 1.00 56.72 168 GLU A C 1
ATOM 1222 O O . GLU A 1 168 ? -5.521 -26.038 -3.668 1.00 56.72 168 GLU A O 1
ATOM 1227 N N . LEU A 1 169 ? -7.482 -25.061 -4.091 1.00 49.47 169 LEU A N 1
ATOM 1228 C CA . LEU A 1 169 ? -7.730 -24.751 -2.677 1.00 49.47 169 LEU A CA 1
ATOM 1229 C C . LEU A 1 169 ? -8.061 -26.021 -1.885 1.00 49.47 169 LEU A C 1
ATOM 1231 O O . LEU A 1 169 ? -7.626 -26.171 -0.744 1.00 49.47 169 LEU A O 1
ATOM 1235 N N . ARG A 1 170 ? -8.820 -26.937 -2.495 1.00 54.78 170 ARG A N 1
ATOM 1236 C CA . ARG A 1 170 ? -9.194 -28.221 -1.899 1.00 54.78 170 ARG A CA 1
ATOM 1237 C C . ARG A 1 170 ? -7.978 -29.142 -1.766 1.00 54.78 170 ARG A C 1
ATOM 1239 O O . ARG A 1 170 ? -7.817 -29.744 -0.707 1.00 54.78 170 ARG A O 1
ATOM 1246 N N . ASP A 1 171 ? -7.100 -29.158 -2.764 1.00 61.34 171 ASP A N 1
ATOM 1247 C CA . ASP A 1 171 ? -5.864 -29.943 -2.759 1.00 61.34 171 ASP A CA 1
ATOM 1248 C C . ASP A 1 171 ? -4.805 -29.356 -1.817 1.00 61.34 171 ASP A C 1
ATOM 1250 O O . ASP A 1 171 ? -4.210 -30.098 -1.040 1.00 61.34 171 ASP A O 1
ATOM 1254 N N . LYS A 1 172 ? -4.646 -28.025 -1.756 1.00 61.44 172 LYS A N 1
ATOM 1255 C CA . LYS A 1 172 ? -3.761 -27.378 -0.767 1.00 61.44 172 LYS A CA 1
ATOM 1256 C C . LYS A 1 172 ? -4.229 -27.599 0.667 1.00 61.44 172 LYS A C 1
ATOM 1258 O O . LYS A 1 172 ? -3.406 -27.774 1.561 1.00 61.44 172 LYS A O 1
ATOM 1263 N N . LEU A 1 173 ? -5.541 -27.587 0.912 1.00 54.69 173 LEU A N 1
ATOM 1264 C CA . LEU A 1 173 ? -6.094 -27.855 2.241 1.00 54.69 173 LEU A CA 1
ATOM 1265 C C . LEU A 1 173 ? -5.942 -29.338 2.626 1.00 54.69 173 LEU A C 1
ATOM 1267 O O . LEU A 1 173 ? -5.661 -29.640 3.785 1.00 54.69 173 LEU A O 1
ATOM 1271 N N . ALA A 1 174 ? -6.098 -30.245 1.658 1.00 61.19 174 ALA A N 1
ATOM 1272 C CA . ALA A 1 174 ? -5.867 -31.682 1.800 1.00 61.19 174 ALA A CA 1
ATOM 1273 C C . ALA A 1 174 ? -4.387 -32.004 2.090 1.00 61.19 174 ALA A C 1
ATOM 1275 O O . ALA A 1 174 ? -4.090 -32.763 3.013 1.00 61.19 174 ALA A O 1
ATOM 1276 N N . GLU A 1 175 ? -3.457 -31.359 1.382 1.00 67.25 175 GLU A N 1
ATOM 1277 C CA . GLU A 1 175 ? -2.007 -31.496 1.561 1.00 67.25 175 GLU A CA 1
ATOM 1278 C C . GLU A 1 175 ? -1.533 -30.942 2.914 1.00 67.25 175 GLU A C 1
ATOM 1280 O O . GLU A 1 175 ? -0.818 -31.624 3.649 1.00 67.25 175 GLU A O 1
ATOM 1285 N N . LEU A 1 176 ? -1.993 -29.747 3.305 1.00 58.94 176 LEU A N 1
ATOM 1286 C CA . LEU A 1 176 ? -1.605 -29.094 4.564 1.00 58.94 176 LEU A CA 1
ATOM 1287 C C . LEU A 1 176 ? -2.110 -29.846 5.809 1.00 58.94 176 LEU A C 1
ATOM 1289 O O . LEU A 1 176 ? -1.531 -29.724 6.889 1.00 58.94 176 LEU A O 1
ATOM 1293 N N . LEU A 1 177 ? -3.178 -30.635 5.659 1.00 60.00 177 LEU A N 1
ATOM 1294 C CA . LEU A 1 177 ? -3.753 -31.476 6.711 1.00 60.00 177 LEU A CA 1
ATOM 1295 C C . LEU A 1 177 ? -3.372 -32.964 6.582 1.00 60.00 177 LEU A C 1
ATOM 1297 O O . LEU A 1 177 ? -3.705 -33.737 7.480 1.00 60.00 177 LEU A O 1
ATOM 1301 N N . GLY A 1 178 ? -2.673 -33.367 5.513 1.00 60.47 178 GLY A N 1
ATOM 1302 C CA . GLY A 1 178 ? -2.261 -34.752 5.253 1.00 60.47 178 GLY A CA 1
ATOM 1303 C C . GLY A 1 178 ? -3.425 -35.732 5.051 1.00 60.47 178 GLY A C 1
ATOM 1304 O O . GLY A 1 178 ? -3.336 -36.882 5.484 1.00 60.47 178 GLY A O 1
ATOM 1305 N N . LEU A 1 179 ? -4.538 -35.282 4.463 1.00 61.72 179 LEU A N 1
ATOM 1306 C CA . LEU A 1 179 ? -5.784 -36.048 4.335 1.00 61.72 179 LEU A CA 1
ATOM 1307 C C . LEU A 1 179 ? -6.288 -36.053 2.889 1.00 61.72 179 LEU A C 1
ATOM 1309 O O . LEU A 1 179 ? -6.306 -35.013 2.247 1.00 61.72 179 LEU A O 1
ATOM 1313 N N . ASP A 1 180 ? -6.766 -37.200 2.402 1.00 59.38 180 ASP A N 1
ATOM 1314 C CA . ASP A 1 180 ? -7.350 -37.326 1.060 1.00 59.38 180 ASP A CA 1
ATOM 1315 C C . ASP A 1 180 ? -8.626 -36.476 0.909 1.00 59.38 180 ASP A C 1
ATOM 1317 O O . ASP A 1 180 ? -9.531 -36.515 1.748 1.00 59.38 180 ASP A O 1
ATOM 1321 N N . ALA A 1 181 ? -8.746 -35.728 -0.192 1.00 54.94 181 ALA A N 1
ATOM 1322 C CA . ALA A 1 181 ? -9.815 -34.746 -0.409 1.00 54.94 181 ALA A CA 1
ATOM 1323 C C . ALA A 1 181 ? -11.238 -35.349 -0.506 1.00 54.94 181 ALA A C 1
ATOM 1325 O O . ALA A 1 181 ? -12.231 -34.613 -0.500 1.00 54.94 181 ALA A O 1
ATOM 1326 N N . SER A 1 182 ? -11.367 -36.676 -0.617 1.00 57.22 182 SER A N 1
ATOM 1327 C CA . SER A 1 182 ? -12.642 -37.412 -0.618 1.00 57.22 182 SER A CA 1
ATOM 1328 C C . SER A 1 182 ? -13.039 -37.985 0.748 1.00 57.22 182 SER A C 1
ATOM 1330 O O . SER A 1 182 ? -14.084 -38.628 0.854 1.00 57.22 182 SER A O 1
ATOM 1332 N N . ASP A 1 183 ? -12.231 -37.791 1.793 1.00 61.72 183 ASP A N 1
ATOM 1333 C CA . ASP A 1 183 ? -12.490 -38.382 3.103 1.00 61.72 183 ASP A CA 1
ATOM 1334 C C . ASP A 1 183 ? -13.508 -37.546 3.901 1.00 61.72 183 ASP A C 1
ATOM 1336 O O . ASP A 1 183 ? -13.318 -36.357 4.164 1.00 61.72 183 ASP A O 1
ATOM 1340 N N . TRP A 1 184 ? -14.574 -38.192 4.390 1.00 72.69 184 TRP A N 1
ATOM 1341 C CA . TRP A 1 184 ? -15.570 -37.594 5.300 1.00 72.69 184 TRP A CA 1
ATOM 1342 C C . TRP A 1 184 ? -14.940 -36.941 6.549 1.00 72.69 184 TRP A C 1
ATOM 1344 O O . TRP A 1 184 ? -15.544 -36.076 7.188 1.00 72.69 184 TRP A O 1
ATOM 1354 N N . LYS A 1 185 ? -13.706 -37.340 6.880 1.00 67.81 185 LYS A N 1
ATOM 1355 C CA . LYS A 1 185 ? -12.878 -36.783 7.952 1.00 67.81 185 LYS A CA 1
ATOM 1356 C C . LYS A 1 185 ? -12.606 -35.290 7.759 1.00 67.81 185 LYS A C 1
ATOM 1358 O O . LYS A 1 185 ? -12.574 -34.577 8.756 1.00 67.81 185 LYS A O 1
ATOM 1363 N N . LEU A 1 186 ? -12.492 -34.799 6.519 1.00 63.47 186 LEU A N 1
ATOM 1364 C CA . LEU A 1 186 ? -12.331 -33.368 6.237 1.00 63.47 186 LEU A CA 1
ATOM 1365 C C . LEU A 1 186 ? -13.552 -32.577 6.731 1.00 63.47 186 LEU A C 1
ATOM 1367 O O . LEU A 1 186 ? -13.410 -31.617 7.486 1.00 63.47 186 LEU A O 1
ATOM 1371 N N . TYR A 1 187 ? -14.762 -33.036 6.402 1.00 72.38 187 TYR A N 1
ATOM 1372 C CA . TYR A 1 187 ? -16.005 -32.419 6.877 1.00 72.38 187 TYR A CA 1
ATOM 1373 C C . TYR A 1 187 ? -16.171 -32.533 8.398 1.00 72.38 187 TYR A C 1
ATOM 1375 O O . TYR A 1 187 ? -16.653 -31.596 9.035 1.00 72.38 187 TYR A O 1
ATOM 1383 N N . ALA A 1 188 ? -15.736 -33.643 9.002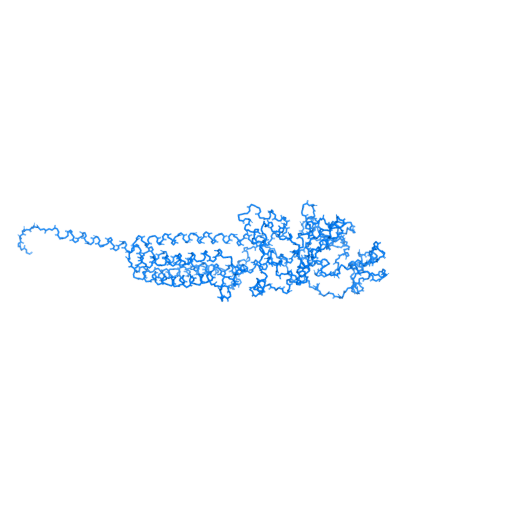 1.00 74.12 188 ALA A N 1
ATOM 1384 C CA . ALA A 1 188 ? -15.761 -33.819 10.453 1.00 74.12 188 ALA A CA 1
ATOM 1385 C C . ALA A 1 188 ? -14.791 -32.869 11.180 1.00 74.12 188 ALA A C 1
ATOM 1387 O O . ALA A 1 188 ? -15.156 -32.297 12.206 1.00 74.12 188 ALA A O 1
ATOM 1388 N N . ILE A 1 189 ? -13.586 -32.652 10.640 1.00 75.81 189 ILE A N 1
ATOM 1389 C CA . ILE A 1 189 ? -12.592 -31.719 11.192 1.00 75.81 189 ILE A CA 1
ATOM 1390 C C . ILE A 1 189 ? -13.068 -30.273 11.044 1.00 75.81 189 ILE A C 1
ATOM 1392 O O . ILE A 1 189 ? -13.012 -29.517 12.011 1.00 75.81 189 ILE A O 1
ATOM 1396 N N . VAL A 1 190 ? -13.608 -29.897 9.880 1.00 74.12 190 VAL A N 1
ATOM 1397 C CA . VAL A 1 190 ? -14.197 -28.564 9.664 1.00 74.12 190 VAL A CA 1
ATOM 1398 C C . VAL A 1 190 ? -15.386 -28.336 10.603 1.00 74.12 190 VAL A C 1
ATOM 1400 O O . VAL A 1 190 ? -15.480 -27.288 11.242 1.00 74.12 190 VAL A O 1
ATOM 1403 N N . GLY A 1 191 ? -16.259 -29.335 10.766 1.00 75.38 191 GLY A N 1
ATOM 1404 C CA . GLY A 1 191 ? -17.371 -29.285 11.716 1.00 75.38 191 GLY A CA 1
ATOM 1405 C C . GLY A 1 191 ? -16.909 -29.152 13.172 1.00 75.38 191 GLY A C 1
ATOM 1406 O O . GLY A 1 191 ? -17.450 -28.339 13.921 1.00 75.38 191 GLY A O 1
ATOM 1407 N N . ALA A 1 192 ? -15.870 -29.888 13.575 1.00 81.62 192 ALA A N 1
ATOM 1408 C CA . ALA A 1 192 ? -15.282 -29.784 14.908 1.00 81.62 192 ALA A CA 1
ATOM 1409 C C . ALA A 1 192 ? -14.626 -28.414 15.143 1.00 81.62 192 ALA A C 1
ATOM 1411 O O . ALA A 1 192 ? -14.839 -27.810 16.193 1.00 81.62 192 ALA A O 1
ATOM 1412 N N . ALA A 1 193 ? -13.894 -27.883 14.160 1.00 76.19 193 ALA A N 1
ATOM 1413 C CA . ALA A 1 193 ? -13.310 -26.546 14.216 1.00 76.19 193 ALA A CA 1
ATOM 1414 C C . ALA A 1 193 ? -14.390 -25.460 14.356 1.00 76.19 193 ALA A C 1
ATOM 1416 O O . ALA A 1 193 ? -14.240 -24.540 15.158 1.00 76.19 193 ALA A O 1
ATOM 1417 N N . PHE A 1 194 ? -15.516 -25.602 13.652 1.00 76.62 194 PHE A N 1
ATOM 1418 C CA . PHE A 1 194 ? -16.656 -24.693 13.769 1.00 76.62 194 PHE A CA 1
ATOM 1419 C C . PHE A 1 194 ? -17.311 -24.744 15.160 1.00 76.62 194 PHE A C 1
ATOM 1421 O O . PHE A 1 194 ? -17.613 -23.705 15.747 1.00 76.62 194 PHE A O 1
ATOM 1428 N N . LEU A 1 195 ? -17.478 -25.936 15.741 1.00 81.50 195 LEU A N 1
ATOM 1429 C CA . LEU A 1 195 ? -18.000 -26.084 17.105 1.00 81.50 195 LEU A CA 1
ATOM 1430 C C . LEU A 1 195 ? -17.036 -25.530 18.162 1.00 81.50 195 LEU A C 1
ATOM 1432 O O . LEU A 1 195 ? -17.476 -24.863 19.101 1.00 81.50 195 LEU A O 1
ATOM 1436 N N . LEU A 1 196 ? -15.729 -25.752 17.996 1.00 83.06 196 LEU A N 1
ATOM 1437 C CA . LEU A 1 196 ? -14.698 -25.160 18.849 1.00 83.06 196 LEU A CA 1
ATOM 1438 C C . LEU A 1 196 ? -14.689 -23.633 18.738 1.00 83.06 196 LEU A C 1
ATOM 1440 O O . LEU A 1 196 ? -14.553 -22.961 19.757 1.00 83.06 196 LEU A O 1
ATOM 1444 N N . LEU A 1 197 ? -14.908 -23.080 17.543 1.00 80.12 197 LEU A N 1
ATOM 1445 C CA . LEU A 1 197 ? -15.053 -21.641 17.334 1.00 80.12 197 LEU A CA 1
ATOM 1446 C C . LEU A 1 197 ? -16.284 -21.089 18.067 1.00 80.12 197 LEU A C 1
ATOM 1448 O O . LEU A 1 197 ? -16.174 -20.084 18.764 1.00 80.12 197 LEU A O 1
ATOM 1452 N N . ILE A 1 198 ? -17.441 -21.755 17.979 1.00 77.44 198 ILE A N 1
ATOM 1453 C CA . ILE A 1 198 ? -18.652 -21.352 18.715 1.00 77.44 198 ILE A CA 1
ATOM 1454 C C . ILE A 1 198 ? -18.407 -21.393 20.227 1.00 77.44 198 ILE A C 1
ATOM 1456 O O . ILE A 1 198 ? -18.751 -20.443 20.934 1.00 77.44 198 ILE A O 1
ATOM 1460 N N . ALA A 1 199 ? -17.794 -22.468 20.729 1.00 79.25 199 ALA A N 1
ATOM 1461 C CA . ALA A 1 199 ? -17.454 -22.598 22.142 1.00 79.25 199 ALA A CA 1
ATOM 1462 C C . ALA A 1 199 ? -16.469 -21.504 22.583 1.00 79.25 199 ALA A C 1
ATOM 1464 O O . ALA A 1 199 ? -16.682 -20.868 23.616 1.00 79.25 199 ALA A O 1
ATOM 1465 N N . ALA A 1 200 ? -15.446 -21.219 21.775 1.00 79.38 200 ALA A N 1
ATOM 1466 C CA . ALA A 1 200 ? -14.493 -20.146 22.020 1.00 79.38 200 ALA A CA 1
ATOM 1467 C C . ALA A 1 200 ? -15.188 -18.780 22.065 1.00 79.38 200 ALA A C 1
ATOM 1469 O O . ALA A 1 200 ? -14.968 -18.035 23.011 1.00 79.38 200 ALA A O 1
ATOM 1470 N N . VAL A 1 201 ? -16.086 -18.471 21.123 1.00 78.75 201 VAL A N 1
ATOM 1471 C CA . VAL A 1 201 ? -16.869 -17.222 21.112 1.00 78.75 201 VAL A CA 1
ATOM 1472 C C . VAL A 1 201 ? -17.779 -17.118 22.339 1.00 78.75 201 VAL A C 1
ATOM 1474 O O . VAL A 1 201 ? -17.877 -16.049 22.943 1.00 78.75 201 VAL A O 1
ATOM 1477 N N . ALA A 1 202 ? -18.419 -18.213 22.756 1.00 75.69 202 ALA A N 1
ATOM 1478 C CA . ALA A 1 202 ? -19.259 -18.238 23.952 1.00 75.69 202 ALA A CA 1
ATOM 1479 C C . ALA A 1 202 ? -18.442 -17.993 25.235 1.00 75.69 202 ALA A C 1
ATOM 1481 O O . ALA A 1 202 ? -18.844 -17.194 26.088 1.00 75.69 202 ALA A O 1
ATOM 1482 N N . ILE A 1 203 ? -17.264 -18.614 25.346 1.00 80.12 203 ILE A N 1
ATOM 1483 C CA . ILE A 1 203 ? -16.326 -18.388 26.452 1.00 80.12 203 ILE A CA 1
ATOM 1484 C C . ILE A 1 203 ? -15.827 -16.939 26.419 1.00 80.12 203 ILE A C 1
ATOM 1486 O O . ILE A 1 203 ? -15.903 -16.245 27.432 1.00 80.12 203 ILE A O 1
ATOM 1490 N N . LEU A 1 204 ? -15.419 -16.437 25.253 1.00 77.44 204 LEU A N 1
ATOM 1491 C CA . LEU A 1 204 ? -14.934 -15.071 25.074 1.00 77.44 204 LEU A CA 1
ATOM 1492 C C . LEU A 1 204 ? -16.005 -14.038 25.457 1.00 77.44 204 LEU A C 1
ATOM 1494 O O . LEU A 1 204 ? -15.709 -13.080 26.161 1.00 77.44 204 LEU A O 1
ATOM 1498 N N . ASN A 1 205 ? -17.267 -14.258 25.076 1.00 78.69 205 ASN A N 1
ATOM 1499 C CA . ASN A 1 205 ? -18.396 -13.409 25.462 1.00 78.69 205 ASN A CA 1
ATOM 1500 C C . ASN A 1 205 ? -18.643 -13.446 26.978 1.00 78.69 205 ASN A C 1
ATOM 1502 O O . ASN A 1 205 ? -18.905 -12.406 27.573 1.00 78.69 205 ASN A O 1
ATOM 1506 N N . SER A 1 206 ? -18.518 -14.607 27.627 1.00 75.50 206 SER A N 1
ATOM 1507 C CA . SER A 1 206 ? -18.715 -14.699 29.081 1.00 75.50 206 SER A CA 1
ATOM 1508 C C . SER A 1 206 ? -17.598 -14.021 29.889 1.00 75.50 206 SER A C 1
ATOM 1510 O O . SER A 1 206 ? -17.874 -13.451 30.946 1.00 75.50 206 SER A O 1
ATOM 1512 N N . VAL A 1 207 ? -16.364 -14.010 29.371 1.00 79.00 207 VAL A N 1
ATOM 1513 C CA . VAL A 1 207 ? -15.206 -13.352 30.000 1.00 79.00 207 VAL A CA 1
ATOM 1514 C C . VAL A 1 207 ? -15.153 -11.852 29.688 1.00 79.00 207 VAL A C 1
ATOM 1516 O O . VAL A 1 207 ? -15.007 -11.041 30.602 1.00 79.00 207 VAL A O 1
ATOM 1519 N N . LEU A 1 208 ? -15.287 -11.464 28.416 1.00 79.75 208 LEU A N 1
ATOM 1520 C CA . LEU A 1 208 ? -15.173 -10.070 27.967 1.00 79.75 208 LEU A CA 1
ATOM 1521 C C . LEU A 1 208 ? -16.457 -9.261 28.190 1.00 79.75 208 LEU A C 1
ATOM 1523 O O . LEU A 1 208 ? -16.396 -8.041 28.334 1.00 79.75 208 LEU A O 1
ATOM 1527 N N . CYS A 1 209 ? -17.621 -9.912 28.218 1.00 82.44 209 CYS A N 1
ATOM 1528 C CA . CYS A 1 209 ? -18.933 -9.287 28.411 1.00 82.44 209 CYS A CA 1
ATOM 1529 C C . CYS A 1 209 ? -19.744 -10.030 29.495 1.00 82.44 209 CYS A C 1
ATOM 1531 O O . CYS A 1 209 ? -20.782 -10.630 29.196 1.00 82.44 209 CYS A O 1
ATOM 1533 N N . PRO A 1 210 ? -19.308 -9.992 30.767 1.00 84.50 210 PRO A N 1
ATOM 1534 C CA . PRO A 1 210 ? -19.973 -10.697 31.857 1.00 84.50 210 PRO A CA 1
ATOM 1535 C C . PRO A 1 210 ? -21.358 -10.106 32.148 1.00 84.50 210 PRO A C 1
ATOM 1537 O O . PRO A 1 210 ? -21.597 -8.917 31.948 1.00 84.50 210 PRO A O 1
ATOM 1540 N N . ASP A 1 211 ? -22.274 -10.895 32.711 1.00 80.12 211 ASP A N 1
ATOM 1541 C CA . ASP A 1 211 ? -23.628 -10.414 33.045 1.00 80.12 211 ASP A CA 1
ATOM 1542 C C . ASP A 1 211 ? -23.693 -9.613 34.355 1.00 80.12 211 ASP A C 1
ATOM 1544 O O . ASP A 1 211 ? -24.635 -8.853 34.600 1.00 80.12 211 ASP A O 1
ATOM 1548 N N . SER A 1 212 ? -22.662 -9.723 35.196 1.00 86.75 212 SER A N 1
ATOM 1549 C CA . SER A 1 212 ? -22.570 -8.968 36.445 1.00 86.75 212 SER A CA 1
ATOM 1550 C C . SER A 1 212 ? -22.280 -7.492 36.186 1.00 86.75 212 SER A C 1
ATOM 1552 O O . SER A 1 212 ? -21.229 -7.127 35.660 1.00 86.75 212 SER A O 1
ATOM 1554 N N . ARG A 1 213 ? -23.158 -6.612 36.678 1.00 85.06 213 ARG A N 1
ATOM 1555 C CA . ARG A 1 213 ? -23.008 -5.147 36.603 1.00 85.06 213 ARG A CA 1
ATOM 1556 C C . ARG A 1 213 ? -21.656 -4.642 37.113 1.00 85.06 213 ARG A C 1
ATOM 1558 O O . ARG A 1 213 ? -21.078 -3.732 36.526 1.00 85.06 213 ARG A O 1
ATOM 1565 N N . ARG A 1 214 ? -21.150 -5.212 38.216 1.00 86.25 214 ARG A N 1
ATOM 1566 C CA . ARG A 1 214 ? -19.847 -4.822 38.789 1.00 86.25 214 ARG A CA 1
ATOM 1567 C C . ARG A 1 214 ? -18.693 -5.238 37.879 1.00 86.25 214 ARG A C 1
ATOM 1569 O O . ARG A 1 214 ? -17.727 -4.494 37.764 1.00 86.25 214 ARG A O 1
ATOM 1576 N N . ALA A 1 215 ? -18.801 -6.402 37.241 1.00 86.44 215 ALA A N 1
ATOM 1577 C CA . ALA A 1 215 ? -17.793 -6.885 36.306 1.00 86.44 215 ALA A CA 1
ATOM 1578 C C . ALA A 1 215 ? -17.800 -6.056 35.009 1.00 86.44 215 ALA A C 1
ATOM 1580 O O . ALA A 1 215 ? -16.745 -5.579 34.605 1.00 86.44 215 ALA A O 1
ATOM 1581 N N . GLN A 1 216 ? -18.982 -5.757 34.453 1.00 86.75 216 GLN A N 1
ATOM 1582 C CA . GLN A 1 216 ? -19.148 -4.860 33.296 1.00 86.75 216 GLN A CA 1
ATOM 1583 C C . GLN A 1 216 ? -18.525 -3.483 33.549 1.00 86.75 216 GLN A C 1
ATOM 1585 O O . GLN A 1 216 ? -17.751 -2.987 32.736 1.00 86.75 216 GLN A O 1
ATOM 1590 N N . GLN A 1 217 ? -18.826 -2.873 34.702 1.00 90.25 217 GLN A N 1
ATOM 1591 C CA . GLN A 1 217 ? -18.274 -1.568 35.066 1.00 90.25 217 GLN A CA 1
ATOM 1592 C C . GLN A 1 217 ? -16.744 -1.612 35.202 1.00 90.25 217 GLN A C 1
ATOM 1594 O O . GLN A 1 217 ? -16.076 -0.694 34.738 1.00 90.25 217 GLN A O 1
ATOM 1599 N N . ARG A 1 218 ? -16.181 -2.665 35.813 1.00 90.81 218 ARG A N 1
ATOM 1600 C CA . ARG A 1 218 ? -14.724 -2.819 35.961 1.00 90.81 218 ARG A CA 1
ATOM 1601 C C . ARG A 1 218 ? -14.026 -2.947 34.613 1.00 90.81 218 ARG A C 1
ATOM 1603 O O . ARG A 1 218 ? -13.090 -2.197 34.373 1.00 90.81 218 ARG A O 1
ATOM 1610 N N . ILE A 1 219 ? -14.500 -3.839 33.742 1.00 90.12 219 ILE A N 1
ATOM 1611 C CA . ILE A 1 219 ? -13.913 -4.053 32.410 1.00 90.12 219 ILE A CA 1
ATOM 1612 C C . ILE A 1 219 ? -13.968 -2.759 31.595 1.00 90.12 219 ILE A C 1
ATOM 1614 O O . ILE A 1 219 ? -12.954 -2.337 31.045 1.00 90.12 219 ILE A O 1
ATOM 1618 N N . LEU A 1 220 ? -15.125 -2.087 31.579 1.00 90.81 220 LEU A N 1
ATOM 1619 C CA . LEU A 1 220 ? -15.307 -0.854 30.817 1.00 90.81 220 LEU A CA 1
ATOM 1620 C C . LEU A 1 220 ? -14.392 0.275 31.317 1.00 90.81 220 LEU A C 1
ATOM 1622 O O . LEU A 1 220 ? -13.793 0.973 30.501 1.00 90.81 220 LEU A O 1
ATOM 1626 N N . VAL A 1 221 ? -14.245 0.434 32.639 1.00 93.62 221 VAL A N 1
ATOM 1627 C CA . VAL A 1 221 ? -13.332 1.428 33.225 1.00 93.62 221 VAL A CA 1
ATOM 1628 C C . VAL A 1 221 ? -11.877 1.063 32.939 1.00 93.62 221 VAL A C 1
ATOM 1630 O O . VAL A 1 221 ? -11.150 1.918 32.455 1.00 93.62 221 VAL A O 1
ATOM 1633 N N . MET A 1 222 ? -11.458 -0.186 33.162 1.00 92.56 222 MET A N 1
ATOM 1634 C CA . MET A 1 222 ? -10.073 -0.619 32.931 1.00 92.56 222 MET A CA 1
ATOM 1635 C C . MET A 1 222 ? -9.642 -0.431 31.471 1.00 92.56 222 MET A C 1
ATOM 1637 O O . MET A 1 222 ? -8.602 0.176 31.210 1.00 92.56 222 MET A O 1
ATOM 1641 N N . ALA A 1 223 ? -10.461 -0.883 30.518 1.00 91.81 223 ALA A N 1
ATOM 1642 C CA . ALA A 1 223 ? -10.168 -0.731 29.095 1.00 91.81 223 ALA A CA 1
ATOM 1643 C C . ALA A 1 223 ? -10.049 0.750 28.698 1.00 91.81 223 ALA A C 1
ATOM 1645 O O . ALA A 1 223 ? -9.072 1.148 28.070 1.00 91.81 223 ALA A O 1
ATOM 1646 N N . ASN A 1 224 ? -10.988 1.596 29.137 1.00 94.19 224 ASN A N 1
ATOM 1647 C CA . ASN A 1 224 ? -10.952 3.022 28.807 1.00 94.19 224 ASN A CA 1
ATOM 1648 C C . ASN A 1 224 ? -9.845 3.780 29.550 1.00 94.19 224 ASN A C 1
ATOM 1650 O O . ASN A 1 224 ? -9.329 4.753 29.015 1.00 94.19 224 ASN A O 1
ATOM 1654 N N . THR A 1 225 ? -9.418 3.337 30.738 1.00 94.88 225 THR A N 1
ATOM 1655 C CA . THR A 1 225 ? -8.238 3.924 31.392 1.00 94.88 225 THR A CA 1
ATOM 1656 C C . THR A 1 225 ? -6.964 3.646 30.605 1.00 94.88 225 THR A C 1
ATOM 1658 O O . THR A 1 225 ? -6.149 4.549 30.450 1.00 94.88 225 THR A O 1
ATOM 1661 N N . LEU A 1 226 ? -6.810 2.438 30.052 1.00 93.88 226 LEU A N 1
ATOM 1662 C CA . LEU A 1 226 ? -5.673 2.113 29.193 1.00 93.88 226 LEU A CA 1
ATOM 1663 C C . LEU A 1 226 ? -5.703 2.946 27.904 1.00 93.88 226 LEU A C 1
ATOM 1665 O O . LEU A 1 226 ? -4.698 3.554 27.549 1.00 93.88 226 LEU A O 1
ATOM 1669 N N . ILE A 1 227 ? -6.867 3.039 27.249 1.00 93.19 227 ILE A N 1
ATOM 1670 C CA . ILE A 1 227 ? -7.046 3.862 26.042 1.00 93.19 227 ILE A CA 1
ATOM 1671 C C . ILE A 1 227 ? -6.741 5.334 26.331 1.00 93.19 227 ILE A C 1
ATOM 1673 O O . ILE A 1 227 ? -6.067 5.974 25.529 1.00 93.19 227 ILE A O 1
ATOM 1677 N N . ALA A 1 228 ? -7.178 5.871 27.473 1.00 95.50 228 ALA A N 1
ATOM 1678 C CA . ALA A 1 228 ? -6.885 7.247 27.863 1.00 95.50 228 ALA A CA 1
ATOM 1679 C C . ALA A 1 228 ? -5.376 7.485 28.029 1.00 95.50 228 ALA A C 1
ATOM 1681 O O . ALA A 1 228 ? -4.862 8.473 27.514 1.00 95.50 228 ALA A O 1
ATOM 1682 N N . TRP A 1 229 ? -4.651 6.570 28.681 1.00 96.31 229 TRP A N 1
ATOM 1683 C CA . TRP A 1 229 ? -3.193 6.669 28.819 1.00 96.31 229 TRP A CA 1
ATOM 1684 C C . TRP A 1 229 ? -2.469 6.606 27.473 1.00 96.31 229 TRP A C 1
ATOM 1686 O O . TRP A 1 229 ? -1.609 7.445 27.208 1.00 96.31 229 TRP A O 1
ATOM 1696 N N . LEU A 1 230 ? -2.844 5.660 26.607 1.00 94.19 230 LEU A N 1
ATOM 1697 C CA . LEU A 1 230 ? -2.267 5.534 25.265 1.00 94.19 230 LEU A CA 1
ATOM 1698 C C . LEU A 1 230 ? -2.564 6.769 24.406 1.00 94.19 230 LEU A C 1
ATOM 1700 O O . LEU A 1 230 ? -1.669 7.290 23.745 1.00 94.19 230 LEU A O 1
ATOM 1704 N N . SER A 1 231 ? -3.795 7.279 24.465 1.00 94.69 231 SER A N 1
ATOM 1705 C CA . SER A 1 231 ? -4.210 8.475 23.722 1.00 94.69 231 SER A CA 1
ATOM 1706 C C . SER A 1 231 ? -3.503 9.728 24.232 1.00 94.69 231 SER A C 1
ATOM 1708 O O . SER A 1 231 ? -3.121 10.574 23.434 1.00 94.69 231 SER A O 1
ATOM 1710 N N . LEU A 1 232 ? -3.277 9.843 25.545 1.00 96.31 232 LEU A N 1
ATOM 1711 C CA . LEU A 1 232 ? -2.543 10.959 26.140 1.00 96.31 232 LEU A CA 1
ATOM 1712 C C . LEU A 1 232 ? -1.061 10.939 25.742 1.00 96.31 232 LEU A C 1
ATOM 1714 O O . LEU A 1 232 ? -0.519 11.975 25.362 1.00 96.31 232 LEU A O 1
ATOM 1718 N N . ALA A 1 233 ? -0.420 9.768 25.794 1.00 94.75 233 ALA A N 1
ATOM 1719 C CA . ALA A 1 233 ? 0.963 9.603 25.356 1.00 94.75 233 ALA A CA 1
ATOM 1720 C C . ALA A 1 233 ? 1.115 9.898 23.854 1.00 94.75 233 ALA A C 1
ATOM 1722 O O . ALA A 1 233 ? 1.999 10.658 23.463 1.00 94.75 233 ALA A O 1
ATOM 1723 N N . GLY A 1 234 ? 0.212 9.360 23.025 1.00 92.94 234 GLY A N 1
ATOM 1724 C CA . GLY A 1 234 ? 0.182 9.612 21.583 1.00 92.94 234 GLY A CA 1
ATOM 1725 C C . GLY A 1 234 ? -0.071 11.081 21.245 1.00 92.94 234 GLY A C 1
ATOM 1726 O O . GLY A 1 234 ? 0.639 11.649 20.421 1.00 92.94 234 GLY A O 1
ATOM 1727 N N . LEU A 1 235 ? -1.018 11.731 21.928 1.00 95.62 235 LEU A N 1
ATOM 1728 C CA . LEU A 1 235 ? -1.280 13.163 21.778 1.00 95.62 235 LEU A CA 1
ATOM 1729 C C . LEU A 1 235 ? -0.041 13.992 22.132 1.00 95.62 235 LEU A C 1
ATOM 1731 O O . LEU A 1 235 ? 0.321 14.892 21.380 1.00 95.62 235 LEU A O 1
ATOM 1735 N N . GLY A 1 236 ? 0.630 13.672 23.243 1.00 94.44 236 GLY A N 1
ATOM 1736 C CA . GLY A 1 236 ? 1.864 14.342 23.652 1.00 94.44 236 GLY A CA 1
ATOM 1737 C C . GLY A 1 236 ? 2.978 14.202 22.614 1.00 94.44 236 GLY A C 1
ATOM 1738 O O . GLY A 1 236 ? 3.611 15.197 22.266 1.00 94.44 236 GLY A O 1
ATOM 1739 N N . LEU A 1 237 ? 3.170 12.995 22.072 1.00 92.81 237 LEU A N 1
ATOM 1740 C CA . LEU A 1 237 ? 4.156 12.735 21.023 1.00 92.81 237 LEU A CA 1
ATOM 1741 C C . LEU A 1 237 ? 3.834 13.500 19.733 1.00 92.81 237 LEU A C 1
ATOM 1743 O O . LEU A 1 237 ? 4.716 14.143 19.176 1.00 92.81 237 LEU A O 1
ATOM 1747 N N . LEU A 1 238 ? 2.583 13.477 19.272 1.00 92.94 238 LEU A N 1
ATOM 1748 C CA . LEU A 1 238 ? 2.178 14.154 18.036 1.00 92.94 238 LEU A CA 1
ATOM 1749 C C . LEU A 1 238 ? 2.264 15.678 18.160 1.00 92.94 238 LEU A C 1
ATOM 1751 O O . LEU A 1 238 ? 2.748 16.349 17.250 1.00 92.94 238 LEU A O 1
ATOM 1755 N N . VAL A 1 239 ? 1.851 16.234 19.303 1.00 93.50 239 VAL A N 1
ATOM 1756 C CA . VAL A 1 239 ? 2.016 17.666 19.589 1.00 93.50 239 VAL A CA 1
ATOM 1757 C C . VAL A 1 239 ? 3.497 18.031 19.632 1.00 93.50 239 VAL A C 1
ATOM 1759 O O . VAL A 1 239 ? 3.881 19.046 19.055 1.00 93.50 239 VAL A O 1
ATOM 1762 N N . TYR A 1 240 ? 4.336 17.197 20.252 1.00 91.94 240 TYR A N 1
ATOM 1763 C CA . TYR A 1 240 ? 5.783 17.386 20.248 1.00 91.94 240 TYR A CA 1
ATOM 1764 C C . TYR A 1 240 ? 6.351 17.372 18.826 1.00 91.94 240 TYR A C 1
ATOM 1766 O O . TYR A 1 240 ? 7.037 18.317 18.455 1.00 91.94 240 TYR A O 1
ATOM 1774 N N . MET A 1 241 ? 6.011 16.378 18.000 1.00 89.75 241 MET A N 1
ATOM 1775 C CA . MET A 1 241 ? 6.469 16.296 16.607 1.00 89.75 241 MET A CA 1
ATOM 1776 C C . MET A 1 241 ? 6.133 17.570 15.820 1.00 89.75 241 MET A C 1
ATOM 1778 O O . MET A 1 241 ? 6.969 18.071 15.073 1.00 89.75 241 MET A O 1
ATOM 1782 N N . VAL A 1 242 ? 4.932 18.126 16.009 1.00 89.75 242 VAL A N 1
ATOM 1783 C CA . VAL A 1 242 ? 4.468 19.324 15.288 1.00 89.75 242 VAL A CA 1
ATOM 1784 C C . VAL A 1 242 ? 5.066 20.627 15.835 1.00 89.75 242 VAL A C 1
ATOM 1786 O O . VAL A 1 242 ? 5.267 21.566 15.064 1.00 89.75 242 VAL A O 1
ATOM 1789 N N . ALA A 1 243 ? 5.301 20.716 17.146 1.00 89.81 243 ALA A N 1
ATOM 1790 C CA . ALA A 1 243 ? 5.716 21.949 17.820 1.00 89.81 243 ALA A CA 1
ATOM 1791 C C . ALA A 1 243 ? 7.225 22.034 18.111 1.00 89.81 243 ALA A C 1
ATOM 1793 O O . ALA A 1 243 ? 7.713 23.111 18.460 1.00 89.81 243 ALA A O 1
ATOM 1794 N N . ALA A 1 244 ? 7.962 20.926 18.004 1.00 90.00 244 ALA A N 1
ATOM 1795 C CA . ALA A 1 244 ? 9.393 20.891 18.278 1.00 90.00 244 ALA A CA 1
ATOM 1796 C C . ALA A 1 244 ? 10.185 21.736 17.258 1.00 90.00 244 ALA A C 1
ATOM 1798 O O . ALA A 1 244 ? 9.898 21.681 16.059 1.00 90.00 244 ALA A O 1
ATOM 1799 N N . PRO A 1 245 ? 11.209 22.492 17.702 1.00 88.50 245 PRO A N 1
ATOM 1800 C CA . PRO A 1 245 ? 12.082 23.244 16.806 1.00 88.50 245 PRO A CA 1
ATOM 1801 C C . PRO A 1 245 ? 12.865 22.346 15.838 1.00 88.50 245 PRO A C 1
ATOM 1803 O O . PRO A 1 245 ? 13.153 21.183 16.133 1.00 88.50 245 PRO A O 1
ATOM 1806 N N . ALA A 1 246 ? 13.300 22.923 14.714 1.00 83.44 246 ALA A N 1
ATOM 1807 C CA . ALA A 1 246 ? 14.210 22.259 13.784 1.00 83.44 246 ALA A CA 1
ATOM 1808 C C . ALA A 1 246 ? 15.510 21.820 14.487 1.00 83.44 246 ALA A C 1
ATOM 1810 O O . ALA A 1 246 ? 16.098 22.574 15.263 1.00 83.44 246 ALA A O 1
ATOM 1811 N N . GLY A 1 247 ? 15.946 20.586 14.219 1.00 80.19 247 GLY A N 1
ATOM 1812 C CA . GLY A 1 247 ? 17.148 19.984 14.810 1.00 80.19 247 GLY A CA 1
ATOM 1813 C C . GLY A 1 247 ? 16.910 19.195 16.101 1.00 80.19 247 GLY A C 1
ATOM 1814 O O . GLY A 1 247 ? 17.827 18.530 16.576 1.00 80.19 247 GLY A O 1
ATOM 1815 N N . TRP A 1 248 ? 15.695 19.214 16.655 1.00 83.94 248 TRP A N 1
ATOM 1816 C CA . TRP A 1 248 ? 15.341 18.335 17.769 1.00 83.94 248 TRP A CA 1
ATOM 1817 C C . TRP A 1 248 ? 15.001 16.922 17.270 1.00 83.94 248 TRP A C 1
ATOM 1819 O O . TRP A 1 248 ? 14.378 16.781 16.206 1.00 83.94 248 TRP A O 1
ATOM 1829 N N . PRO A 1 249 ? 15.393 15.872 18.021 1.00 82.31 249 PRO A N 1
ATOM 1830 C CA . PRO A 1 249 ? 15.108 14.493 17.649 1.00 82.31 249 PRO A CA 1
ATOM 1831 C C . PRO A 1 249 ? 13.597 14.273 17.567 1.00 82.31 249 PRO A C 1
ATOM 1833 O O . PRO A 1 249 ? 12.847 14.742 18.414 1.00 82.31 249 PRO A O 1
ATOM 1836 N N . PHE A 1 250 ? 13.157 13.562 16.533 1.00 81.25 250 PHE A N 1
ATOM 1837 C CA . PHE A 1 250 ? 11.743 13.311 16.244 1.00 81.25 250 PHE A CA 1
ATOM 1838 C C . PHE A 1 250 ? 10.878 14.560 15.972 1.00 81.25 250 PHE A C 1
ATOM 1840 O O . PHE A 1 250 ? 9.658 14.485 16.077 1.00 81.25 250 PHE A O 1
ATOM 1847 N N . SER A 1 251 ? 11.460 15.708 15.609 1.00 85.81 251 SER A N 1
ATOM 1848 C CA . SER A 1 251 ? 10.680 16.848 15.095 1.00 85.81 251 SER A CA 1
ATOM 1849 C C . SER A 1 251 ? 10.090 16.551 13.710 1.00 85.81 251 SER A C 1
ATOM 1851 O O . SER A 1 251 ? 10.606 15.708 12.977 1.00 85.81 251 SER A O 1
ATOM 1853 N N . TYR A 1 252 ? 9.034 17.273 13.316 1.00 84.06 252 TYR A N 1
ATOM 1854 C CA . TYR A 1 252 ? 8.419 17.168 11.986 1.00 84.06 252 TYR A CA 1
ATOM 1855 C C . TYR A 1 252 ? 9.446 17.241 10.850 1.00 84.06 252 TYR A C 1
ATOM 1857 O O . TYR A 1 252 ? 9.347 16.484 9.895 1.00 84.06 252 TYR A O 1
ATOM 1865 N N . HIS A 1 253 ? 10.476 18.078 10.984 1.00 79.31 253 HIS A N 1
ATOM 1866 C CA . HIS A 1 253 ? 11.533 18.222 9.980 1.00 79.31 253 HIS A CA 1
ATOM 1867 C C . HIS A 1 253 ? 12.346 16.942 9.736 1.00 79.31 253 HIS A C 1
ATOM 1869 O O . HIS A 1 253 ? 12.924 16.779 8.667 1.00 79.31 253 HIS A O 1
ATOM 1875 N N . ALA A 1 254 ? 12.382 16.013 10.695 1.00 76.62 254 ALA A N 1
ATOM 1876 C CA . ALA A 1 254 ? 12.981 14.696 10.484 1.00 76.62 254 ALA A CA 1
ATOM 1877 C C . ALA A 1 254 ? 12.077 13.764 9.652 1.00 76.62 254 ALA A C 1
ATOM 1879 O O . ALA A 1 254 ? 12.567 12.807 9.060 1.00 76.62 254 ALA A O 1
ATOM 1880 N N . PHE A 1 255 ? 10.771 14.046 9.599 1.00 73.31 255 PHE A N 1
ATOM 1881 C CA . PHE A 1 255 ? 9.749 13.188 8.995 1.00 73.31 255 PHE A CA 1
ATOM 1882 C C . PHE A 1 255 ? 8.995 13.822 7.821 1.00 73.31 255 PHE A C 1
ATOM 1884 O O . PHE A 1 255 ? 8.149 13.163 7.219 1.00 73.31 255 PHE A O 1
ATOM 1891 N N . GLU A 1 256 ? 9.303 15.069 7.466 1.00 75.94 256 GLU A N 1
ATOM 1892 C CA . GLU A 1 256 ? 8.627 15.826 6.404 1.00 75.94 256 GLU A CA 1
ATOM 1893 C C . GLU A 1 256 ? 8.732 15.156 5.024 1.00 75.94 256 GLU A C 1
ATOM 1895 O O . GLU A 1 256 ? 7.882 15.381 4.170 1.00 75.94 256 GLU A O 1
ATOM 1900 N N . ALA A 1 257 ? 9.726 14.282 4.830 1.00 63.19 257 ALA A N 1
ATOM 1901 C CA . ALA A 1 257 ? 9.876 13.461 3.629 1.00 63.19 257 ALA A CA 1
ATOM 1902 C C . ALA A 1 257 ? 8.854 12.308 3.529 1.00 63.19 257 ALA A C 1
ATOM 1904 O O . ALA A 1 257 ? 8.648 11.777 2.440 1.00 63.19 257 ALA A O 1
ATOM 1905 N N . PHE A 1 258 ? 8.220 11.914 4.640 1.00 66.56 258 PHE A N 1
ATOM 1906 C CA . PHE A 1 258 ? 7.339 10.737 4.717 1.00 66.56 258 PHE A CA 1
ATOM 1907 C C . PHE A 1 258 ? 5.887 11.098 5.006 1.00 66.56 258 PHE A C 1
ATOM 1909 O O . PHE A 1 258 ? 4.977 10.442 4.505 1.00 66.56 258 PHE A O 1
ATOM 1916 N N . VAL A 1 259 ? 5.656 12.107 5.849 1.00 74.62 259 VAL A N 1
ATOM 1917 C CA . VAL A 1 259 ? 4.319 12.443 6.340 1.00 74.62 259 VAL A CA 1
ATOM 1918 C C . VAL A 1 259 ? 4.067 13.924 6.144 1.00 74.62 259 VAL A C 1
ATOM 1920 O O . VAL A 1 259 ? 4.746 14.766 6.728 1.00 74.62 259 VAL A O 1
ATOM 1923 N N . GLU A 1 260 ? 3.041 14.248 5.359 1.00 79.88 260 GLU A N 1
ATOM 1924 C CA . GLU A 1 260 ? 2.583 15.625 5.226 1.00 79.88 260 GLU A CA 1
ATOM 1925 C C . GLU A 1 260 ? 2.106 16.150 6.585 1.00 79.88 260 GLU A C 1
ATOM 1927 O O . GLU A 1 260 ? 1.401 15.465 7.334 1.00 79.88 260 GLU A O 1
ATOM 1932 N N . ARG A 1 261 ? 2.429 17.409 6.893 1.00 82.69 261 ARG A N 1
ATOM 1933 C CA . ARG A 1 261 ? 2.013 18.059 8.143 1.00 82.69 261 ARG A CA 1
ATOM 1934 C C . ARG A 1 261 ? 0.508 17.940 8.416 1.00 82.69 261 ARG A C 1
ATOM 1936 O O . ARG A 1 261 ? 0.112 17.850 9.578 1.00 82.69 261 ARG A O 1
ATOM 1943 N N . GLY A 1 262 ? -0.321 17.917 7.369 1.00 85.62 262 GLY A N 1
ATOM 1944 C CA . GLY A 1 262 ? -1.767 17.716 7.477 1.00 85.62 262 GLY A CA 1
ATOM 1945 C C . GLY A 1 262 ? -2.142 16.419 8.202 1.00 85.62 262 GLY A C 1
ATOM 1946 O O . GLY A 1 262 ? -2.958 16.446 9.124 1.00 85.62 262 GLY A O 1
ATOM 1947 N N . TRP A 1 263 ? -1.490 15.302 7.877 1.00 86.50 263 TRP A N 1
ATOM 1948 C CA . TRP A 1 263 ? -1.764 13.999 8.494 1.00 86.50 263 TRP A CA 1
ATOM 1949 C C . TRP A 1 263 ? -1.398 13.954 9.978 1.00 86.50 263 TRP A C 1
ATOM 1951 O O . TRP A 1 263 ? -2.115 13.344 10.772 1.00 86.50 263 TRP A O 1
ATOM 1961 N N . LEU A 1 264 ? -0.344 14.665 10.386 1.00 88.50 264 LEU A N 1
ATOM 1962 C CA . LEU A 1 264 ? -0.002 14.795 11.805 1.00 88.50 264 LEU A CA 1
ATOM 1963 C C . LEU A 1 264 ? -1.084 15.549 12.585 1.00 88.50 264 LEU A C 1
ATOM 1965 O O . LEU A 1 264 ? -1.437 15.142 13.691 1.00 88.50 264 LEU A O 1
ATOM 1969 N N . LEU A 1 265 ? -1.658 16.608 12.005 1.00 90.44 265 LEU A N 1
ATOM 1970 C CA . LEU A 1 265 ? -2.759 17.353 12.627 1.00 90.44 265 LEU A CA 1
ATOM 1971 C C . LEU A 1 265 ? -4.035 16.508 12.734 1.00 90.44 265 LEU A C 1
ATOM 1973 O O . LEU A 1 265 ? -4.714 16.553 13.762 1.00 90.44 265 LEU A O 1
ATOM 1977 N N . VAL A 1 266 ? -4.336 15.697 11.716 1.00 92.00 266 VAL A N 1
ATOM 1978 C CA . VAL A 1 266 ? -5.423 14.708 11.785 1.00 92.00 266 VAL A CA 1
ATOM 1979 C C . VAL A 1 266 ? -5.171 13.726 12.932 1.00 92.00 266 VAL A C 1
ATOM 1981 O O . VAL A 1 266 ? -6.070 13.490 13.741 1.00 92.00 266 VAL A O 1
ATOM 1984 N N . GLY A 1 267 ? -3.941 13.222 13.071 1.00 91.38 267 GLY A N 1
ATOM 1985 C CA . GLY A 1 267 ? -3.542 12.349 14.178 1.00 91.38 267 GLY A CA 1
ATOM 1986 C C . GLY A 1 267 ? -3.762 12.983 15.556 1.00 91.38 267 GLY A C 1
ATOM 1987 O O . GLY A 1 267 ? -4.312 12.337 16.449 1.00 91.38 267 GLY A O 1
ATOM 1988 N N . VAL A 1 268 ? -3.400 14.261 15.725 1.00 94.00 268 VAL A N 1
ATOM 1989 C CA . VAL A 1 268 ? -3.666 15.029 16.958 1.00 94.00 268 VAL A CA 1
ATOM 1990 C C . VAL A 1 268 ? -5.168 15.067 17.257 1.00 94.00 268 VAL A C 1
ATOM 1992 O O . VAL A 1 268 ? -5.578 14.809 18.390 1.00 94.00 268 VAL A O 1
ATOM 1995 N N . GLY A 1 269 ? -5.995 15.338 16.243 1.00 94.75 269 GLY A N 1
ATOM 1996 C CA . GLY A 1 269 ? -7.452 15.352 16.372 1.00 94.75 269 GLY A CA 1
ATOM 1997 C C . GLY A 1 269 ? -8.027 14.001 16.805 1.00 94.75 269 GLY A C 1
ATOM 1998 O O . GLY A 1 269 ? -8.840 13.945 17.730 1.00 94.75 269 GLY A O 1
ATOM 1999 N N . VAL A 1 270 ? -7.563 12.906 16.197 1.00 92.94 270 VAL A N 1
ATOM 2000 C CA . VAL A 1 270 ? -7.983 11.539 16.547 1.00 92.94 270 VAL A CA 1
ATOM 2001 C C . VAL A 1 270 ? -7.578 11.185 17.980 1.00 92.94 270 VAL A C 1
ATOM 2003 O O . VAL A 1 270 ? -8.415 10.713 18.749 1.00 92.94 270 VAL A O 1
ATOM 2006 N N . ALA A 1 271 ? -6.334 11.460 18.383 1.00 94.44 271 ALA A N 1
ATOM 2007 C CA . ALA A 1 271 ? -5.858 11.178 19.738 1.00 94.44 271 ALA A CA 1
ATOM 2008 C C . ALA A 1 271 ? -6.640 11.971 20.803 1.00 94.44 271 ALA A C 1
ATOM 2010 O O . ALA A 1 271 ? -7.043 11.417 21.828 1.00 94.44 271 ALA A O 1
ATOM 2011 N N . ALA A 1 272 ? -6.923 13.252 20.541 1.00 96.12 272 ALA A N 1
ATOM 2012 C CA . ALA A 1 272 ? -7.744 14.078 21.422 1.00 96.12 272 ALA A CA 1
ATOM 2013 C C . ALA A 1 272 ? -9.189 13.558 21.521 1.00 96.12 272 ALA A C 1
ATOM 2015 O O . ALA A 1 272 ? -9.751 13.483 22.615 1.00 96.12 272 ALA A O 1
ATOM 2016 N N . PHE A 1 273 ? -9.784 13.150 20.398 1.00 96.25 273 PHE A N 1
ATOM 2017 C CA . PHE A 1 273 ? -11.126 12.576 20.369 1.00 96.25 273 PHE A CA 1
ATOM 2018 C C . PHE A 1 273 ? -11.218 11.268 21.168 1.00 96.25 273 PHE A C 1
ATOM 2020 O O . PHE A 1 273 ? -12.119 11.123 21.996 1.00 96.25 273 PHE A O 1
ATOM 2027 N N . LEU A 1 274 ? -10.269 10.344 20.985 1.00 94.56 274 LEU A N 1
ATOM 2028 C CA . LEU A 1 274 ? -10.223 9.081 21.730 1.00 94.56 274 LEU A CA 1
ATOM 2029 C C . LEU A 1 274 ? -10.047 9.309 23.236 1.00 94.56 274 LEU A C 1
ATOM 2031 O O . LEU A 1 274 ? -10.698 8.639 24.040 1.00 94.56 274 LEU A O 1
ATOM 2035 N N . LEU A 1 275 ? -9.233 10.295 23.629 1.00 96.12 275 LEU A N 1
ATOM 2036 C CA . LEU A 1 275 ? -9.065 10.688 25.028 1.00 96.12 275 LEU A CA 1
ATOM 2037 C C . LEU A 1 275 ? -10.379 11.209 25.638 1.00 96.12 275 LEU A C 1
ATOM 2039 O O . LEU A 1 275 ? -10.758 10.801 26.739 1.00 96.12 275 LEU A O 1
ATOM 2043 N N . LEU A 1 276 ? -11.099 12.076 24.918 1.00 96.62 276 LEU A N 1
ATOM 2044 C CA . LEU A 1 276 ? -12.398 12.602 25.351 1.00 96.62 276 LEU A CA 1
ATOM 2045 C C . LEU A 1 276 ? -13.458 11.501 25.444 1.00 96.62 276 LEU A C 1
ATOM 2047 O O . LEU A 1 276 ? -14.210 11.455 26.421 1.00 96.62 276 LEU A O 1
ATOM 2051 N N . LEU A 1 277 ? -13.503 10.600 24.460 1.00 96.00 277 LEU A N 1
ATOM 2052 C CA . LEU A 1 277 ? -14.411 9.458 24.457 1.00 96.00 277 LEU A CA 1
ATOM 2053 C C . LEU A 1 277 ? -14.132 8.540 25.651 1.00 96.00 277 LEU A C 1
ATOM 2055 O O . LEU A 1 277 ? -15.057 8.206 26.388 1.00 96.00 277 LEU A O 1
ATOM 2059 N N . ALA A 1 278 ? -12.865 8.206 25.907 1.00 95.69 278 ALA A N 1
ATOM 2060 C CA . ALA A 1 278 ? -12.470 7.388 27.048 1.00 95.69 278 ALA A CA 1
ATOM 2061 C C . ALA A 1 278 ? -12.882 8.026 28.384 1.00 95.69 278 ALA A C 1
ATOM 2063 O O . ALA A 1 278 ? -13.462 7.358 29.247 1.00 95.69 278 ALA A O 1
ATOM 2064 N N . PHE A 1 279 ? -12.661 9.335 28.541 1.00 96.06 279 PHE A N 1
ATOM 2065 C CA . PHE A 1 279 ? -13.090 10.071 29.728 1.00 96.06 279 PHE A CA 1
ATOM 2066 C C . PHE A 1 279 ? -14.617 10.062 29.891 1.00 96.06 279 PHE A C 1
ATOM 2068 O O . PHE A 1 279 ? -15.120 9.772 30.980 1.00 96.06 279 PHE A O 1
ATOM 2075 N N . ALA A 1 280 ? -15.371 10.312 28.816 1.00 96.31 280 ALA A N 1
ATOM 2076 C CA . ALA A 1 280 ? -16.831 10.273 28.827 1.00 96.31 280 ALA A CA 1
ATOM 2077 C C . ALA A 1 280 ? -17.371 8.878 29.191 1.00 96.31 280 ALA A C 1
ATOM 2079 O O . ALA A 1 280 ? -18.325 8.769 29.970 1.00 96.31 280 ALA A O 1
ATOM 2080 N N . THR A 1 281 ? -16.740 7.811 28.693 1.00 95.12 281 THR A N 1
ATOM 2081 C CA . THR A 1 281 ? -17.087 6.423 29.019 1.00 95.12 281 THR A CA 1
ATOM 2082 C C . THR A 1 281 ? -16.851 6.117 30.497 1.00 95.12 281 THR A C 1
ATOM 2084 O O . THR A 1 281 ? -17.746 5.587 31.164 1.00 95.12 281 THR A O 1
ATOM 2087 N N . ILE A 1 282 ? -15.690 6.500 31.043 1.00 95.81 282 ILE A N 1
ATOM 2088 C CA . ILE A 1 282 ? -15.367 6.327 32.468 1.00 95.81 282 ILE A CA 1
ATOM 2089 C C . ILE A 1 282 ? -16.353 7.118 33.332 1.00 95.81 282 ILE A C 1
ATOM 2091 O O . ILE A 1 282 ? -16.944 6.565 34.263 1.00 95.81 282 ILE A O 1
ATOM 2095 N N . TRP A 1 283 ? -16.588 8.389 32.998 1.00 96.44 283 TRP A N 1
ATOM 2096 C CA . TRP A 1 283 ? -17.514 9.253 33.725 1.00 96.44 283 TRP A CA 1
ATOM 2097 C C . TRP A 1 283 ? -18.936 8.682 33.723 1.00 96.44 283 TRP A C 1
ATOM 2099 O O . TRP A 1 283 ? -19.576 8.585 34.772 1.00 96.44 283 TRP A O 1
ATOM 2109 N N . GLY A 1 284 ? -19.421 8.229 32.563 1.00 93.19 284 GLY A N 1
ATOM 2110 C CA . GLY A 1 284 ? -20.731 7.595 32.417 1.00 93.19 284 GLY A CA 1
ATOM 2111 C C . GLY A 1 284 ? -20.868 6.313 33.238 1.00 93.19 284 GLY A C 1
ATOM 2112 O O . GLY A 1 284 ? -21.899 6.106 33.888 1.00 93.19 284 GLY A O 1
ATOM 2113 N N . ALA A 1 285 ? -19.822 5.484 33.258 1.00 92.75 285 ALA A N 1
ATOM 2114 C CA . ALA A 1 285 ? -19.787 4.232 34.004 1.00 92.75 285 ALA A CA 1
ATOM 2115 C C . ALA A 1 285 ? -19.757 4.454 35.526 1.00 92.75 285 ALA A C 1
ATOM 2117 O O . ALA A 1 285 ? -20.514 3.809 36.255 1.00 92.75 285 ALA A O 1
ATOM 2118 N N . VAL A 1 286 ? -18.926 5.384 36.012 1.00 93.00 286 VAL A N 1
ATOM 2119 C CA . VAL A 1 286 ? -18.759 5.684 37.445 1.00 93.00 286 VAL A CA 1
ATOM 2120 C C . VAL A 1 286 ? -19.971 6.428 38.005 1.00 93.00 286 VAL A C 1
ATOM 2122 O O . VAL A 1 286 ? -20.545 5.990 39.003 1.00 93.00 286 VAL A O 1
ATOM 2125 N N . MET A 1 287 ? -20.421 7.491 37.331 1.00 92.94 287 MET A N 1
ATOM 2126 C CA . MET A 1 287 ? -21.564 8.306 37.771 1.00 92.94 287 MET A CA 1
ATOM 2127 C C . MET A 1 287 ? -22.923 7.651 37.488 1.00 92.94 287 MET A C 1
ATOM 2129 O O . MET A 1 287 ? -23.969 8.213 37.813 1.00 92.94 287 MET A O 1
ATOM 2133 N N . ARG A 1 288 ? -22.938 6.459 36.872 1.00 90.94 288 ARG A N 1
ATOM 2134 C CA . ARG A 1 288 ? -24.156 5.714 36.497 1.00 90.94 288 ARG A CA 1
ATOM 2135 C C . ARG A 1 288 ? -25.126 6.560 35.657 1.00 90.94 288 ARG A C 1
ATOM 2137 O O . ARG A 1 288 ? -26.351 6.423 35.770 1.00 90.94 288 ARG A O 1
ATOM 2144 N N . ASN A 1 289 ? -24.584 7.433 34.806 1.00 93.88 289 ASN A N 1
ATOM 2145 C CA . ASN A 1 289 ? -25.367 8.328 33.963 1.00 93.88 289 ASN A CA 1
ATOM 2146 C C . ASN A 1 289 ? -25.802 7.605 32.678 1.00 93.88 289 ASN A C 1
ATOM 2148 O O . ASN A 1 289 ? -25.037 7.441 31.731 1.00 93.88 289 ASN A O 1
ATOM 2152 N N . THR A 1 290 ? -27.070 7.199 32.630 1.00 92.19 290 THR A N 1
ATOM 2153 C CA . THR A 1 290 ? -27.639 6.413 31.524 1.00 92.19 290 THR A CA 1
ATOM 2154 C C . THR A 1 290 ? -27.798 7.187 30.216 1.00 92.19 290 THR A C 1
ATOM 2156 O O . THR A 1 290 ? -27.913 6.553 29.169 1.00 92.19 290 THR A O 1
ATOM 2159 N N . ARG A 1 291 ? -27.837 8.528 30.257 1.00 94.44 291 ARG A N 1
ATOM 2160 C CA . ARG A 1 291 ? -27.888 9.370 29.048 1.00 94.44 291 ARG A CA 1
ATOM 2161 C C . ARG A 1 291 ? -26.507 9.468 28.409 1.00 94.44 291 ARG A C 1
ATOM 2163 O O . ARG A 1 291 ? -26.386 9.255 27.210 1.00 94.44 291 ARG A O 1
ATOM 2170 N N . LEU A 1 292 ? -25.474 9.686 29.225 1.00 94.31 292 LEU A N 1
ATOM 2171 C CA . LEU A 1 292 ? -24.092 9.719 28.748 1.00 94.31 292 LEU A CA 1
ATOM 2172 C C . LEU A 1 292 ? -23.653 8.357 28.193 1.00 94.31 292 LEU A C 1
ATOM 2174 O O . LEU A 1 292 ? -23.096 8.305 27.105 1.00 94.31 292 LEU A O 1
ATOM 2178 N N . LEU A 1 293 ? -23.994 7.253 28.872 1.00 93.56 293 LEU A N 1
ATOM 2179 C CA . LEU A 1 293 ? -23.724 5.898 28.366 1.00 93.56 293 LEU A CA 1
ATOM 2180 C C . LEU A 1 293 ? -24.437 5.595 27.039 1.00 93.56 293 LEU A C 1
ATOM 2182 O O . LEU A 1 293 ? -23.911 4.833 26.237 1.00 93.56 293 LEU A O 1
ATOM 2186 N N . LEU A 1 294 ? -25.622 6.174 26.799 1.00 95.38 294 LEU A N 1
ATOM 2187 C CA . LEU A 1 294 ? -26.298 6.049 25.504 1.00 95.38 294 LEU A CA 1
ATOM 2188 C C . LEU A 1 294 ? -25.555 6.829 24.417 1.00 95.38 294 LEU A C 1
ATOM 2190 O O . LEU A 1 294 ? -25.345 6.289 23.341 1.00 95.38 294 LEU A O 1
ATOM 2194 N N . GLY A 1 295 ? -25.141 8.065 24.709 1.00 96.00 295 GLY A N 1
ATOM 2195 C CA . GLY A 1 295 ? -24.362 8.878 23.773 1.00 96.00 295 GLY A CA 1
ATOM 2196 C C . GLY A 1 295 ? -23.042 8.209 23.393 1.00 96.00 295 GLY A C 1
ATOM 2197 O O . GLY A 1 295 ? -22.760 8.047 22.213 1.00 96.00 295 GLY A O 1
ATOM 2198 N N . VAL A 1 296 ? -22.289 7.732 24.387 1.00 95.81 296 VAL A N 1
ATOM 2199 C CA . VAL A 1 296 ? -21.053 6.957 24.189 1.00 95.81 296 VAL A CA 1
ATOM 2200 C C . VAL A 1 296 ? -21.308 5.705 23.347 1.00 95.81 296 VAL A C 1
ATOM 2202 O O . VAL A 1 296 ? -20.558 5.427 22.418 1.00 95.81 296 VAL A O 1
ATOM 2205 N N . TRP A 1 297 ? -22.385 4.966 23.628 1.00 95.38 297 TRP A N 1
ATOM 2206 C CA . TRP A 1 297 ? -22.754 3.804 22.822 1.00 95.38 297 TRP A CA 1
ATOM 2207 C C . TRP A 1 297 ? -23.024 4.179 21.360 1.00 95.38 297 TRP A C 1
ATOM 2209 O O . TRP A 1 297 ? -22.504 3.513 20.473 1.00 95.38 297 TRP A O 1
ATOM 2219 N N . CYS A 1 298 ? -23.765 5.262 21.099 1.00 96.38 298 CYS A N 1
ATOM 2220 C CA . CYS A 1 298 ? -23.993 5.746 19.735 1.00 96.38 298 CYS A CA 1
ATOM 2221 C C . CYS A 1 298 ? -22.681 6.122 19.033 1.00 96.38 298 CYS A C 1
ATOM 2223 O O . CYS A 1 298 ? -22.534 5.843 17.848 1.00 96.38 298 CYS A O 1
ATOM 2225 N N . VAL A 1 299 ? -21.724 6.720 19.749 1.00 95.69 299 VAL A N 1
ATOM 2226 C CA . VAL A 1 299 ? -20.405 7.043 19.185 1.00 95.69 299 VAL A CA 1
ATOM 2227 C C . VAL A 1 299 ? -19.650 5.773 18.784 1.00 95.69 299 VAL A C 1
ATOM 2229 O O . VAL A 1 299 ? -19.171 5.716 17.658 1.00 95.69 299 VAL A O 1
ATOM 2232 N N . TYR A 1 300 ? -19.623 4.734 19.628 1.00 94.38 300 TYR A N 1
ATOM 2233 C CA . TYR A 1 300 ? -19.031 3.439 19.254 1.00 94.38 300 TYR A CA 1
ATOM 2234 C C . TYR A 1 300 ? -19.755 2.773 18.070 1.00 94.38 300 TYR A C 1
ATOM 2236 O O . TYR A 1 300 ? -19.120 2.143 17.238 1.00 94.38 300 TYR A O 1
ATOM 2244 N N . VAL A 1 301 ? -21.082 2.922 17.936 1.00 93.88 301 VAL A N 1
ATOM 2245 C CA . VAL A 1 301 ? -21.804 2.441 16.735 1.00 93.88 301 VAL A CA 1
ATOM 2246 C C . VAL A 1 301 ? -21.301 3.155 15.483 1.00 93.88 301 VAL A C 1
ATOM 2248 O O . VAL A 1 301 ? -21.038 2.515 14.470 1.00 93.88 301 VAL A O 1
ATOM 2251 N N . LEU A 1 302 ? -21.200 4.484 15.536 1.00 94.62 302 LEU A N 1
ATOM 2252 C CA . LEU A 1 302 ? -20.792 5.291 14.389 1.00 94.62 302 LEU A CA 1
ATOM 2253 C C . LEU A 1 302 ? -19.343 5.011 13.988 1.00 94.62 302 LEU A C 1
ATOM 2255 O O . LEU A 1 302 ? -19.060 4.900 12.799 1.00 94.62 302 LEU A O 1
ATOM 2259 N N . MET A 1 303 ? -18.450 4.863 14.965 1.00 92.19 303 MET A N 1
ATOM 2260 C CA . MET A 1 303 ? -17.060 4.481 14.732 1.00 92.19 303 MET A CA 1
ATOM 2261 C C . MET A 1 303 ? -16.955 3.087 14.101 1.00 92.19 303 MET A C 1
ATOM 2263 O O . MET A 1 303 ? -16.298 2.960 13.070 1.00 92.19 303 MET A O 1
ATOM 2267 N N . LEU A 1 304 ? -17.692 2.092 14.608 1.00 90.38 304 LEU A N 1
ATOM 2268 C CA . LEU A 1 304 ? -17.741 0.749 14.022 1.00 90.38 304 LEU A CA 1
ATOM 2269 C C . LEU A 1 304 ? -18.208 0.775 12.556 1.00 90.38 304 LEU A C 1
ATOM 2271 O O . LEU A 1 304 ? -17.621 0.116 11.699 1.00 90.38 304 LEU A O 1
ATOM 2275 N N . LEU A 1 305 ? -19.258 1.547 12.250 1.00 90.38 305 LEU A N 1
ATOM 2276 C CA . LEU A 1 305 ? -19.769 1.696 10.882 1.00 90.38 305 LEU A CA 1
ATOM 2277 C C . LEU A 1 305 ? -18.754 2.389 9.969 1.00 90.38 305 LEU A C 1
ATOM 2279 O O . LEU A 1 305 ? -18.545 1.945 8.840 1.00 90.38 305 LEU A O 1
ATOM 2283 N N . LEU A 1 306 ? -18.103 3.447 10.459 1.00 90.25 306 LEU A N 1
ATOM 2284 C CA . LEU A 1 306 ? -17.055 4.150 9.727 1.00 90.25 306 LEU A CA 1
ATOM 2285 C C . LEU A 1 306 ? -15.859 3.230 9.453 1.00 90.25 306 LEU A C 1
ATOM 2287 O O . LEU A 1 306 ? -15.357 3.197 8.333 1.00 90.25 306 LEU A O 1
ATOM 2291 N N . GLN A 1 307 ? -15.434 2.447 10.444 1.00 87.81 307 GLN A N 1
ATOM 2292 C CA . GLN A 1 307 ? -14.326 1.507 10.313 1.00 87.81 307 GLN A CA 1
ATOM 2293 C C . GLN A 1 307 ? -14.663 0.363 9.350 1.00 87.81 307 GLN A C 1
ATOM 2295 O O . GLN A 1 307 ? -13.823 -0.007 8.531 1.00 87.81 307 GLN A O 1
ATOM 2300 N N . ALA A 1 308 ? -15.887 -0.169 9.392 1.00 83.31 308 ALA A N 1
ATOM 2301 C CA . ALA A 1 308 ? -16.346 -1.182 8.445 1.00 83.31 308 ALA A CA 1
ATOM 2302 C C . ALA A 1 308 ? -16.392 -0.639 7.006 1.00 83.31 308 ALA A C 1
ATOM 2304 O O . ALA A 1 308 ? -15.922 -1.309 6.087 1.00 83.31 308 ALA A O 1
ATOM 2305 N N . ALA A 1 309 ? -16.886 0.589 6.812 1.00 84.81 309 ALA A N 1
ATOM 2306 C CA . ALA A 1 309 ? -16.892 1.249 5.508 1.00 84.81 309 ALA A CA 1
ATOM 2307 C C . ALA A 1 309 ? -15.466 1.489 4.988 1.00 84.81 309 ALA A C 1
ATOM 2309 O O . ALA A 1 309 ? -15.166 1.127 3.853 1.00 84.81 309 ALA A O 1
ATOM 2310 N N . LEU A 1 310 ? -14.568 2.022 5.827 1.00 81.56 310 LEU A N 1
ATOM 2311 C CA . LEU A 1 310 ? -13.162 2.239 5.472 1.00 81.56 310 LEU A CA 1
ATOM 2312 C C . LEU A 1 310 ? -12.463 0.921 5.122 1.00 81.56 310 LEU A C 1
ATOM 2314 O O . LEU A 1 310 ? -11.740 0.857 4.135 1.00 81.56 310 LEU A O 1
ATOM 2318 N N . THR A 1 311 ? -12.714 -0.141 5.889 1.00 79.69 311 THR A N 1
ATOM 2319 C CA . THR A 1 311 ? -12.168 -1.477 5.609 1.00 79.69 311 THR A CA 1
ATOM 2320 C C . THR A 1 311 ? -12.687 -2.007 4.273 1.00 79.69 311 THR A C 1
ATOM 2322 O O . THR A 1 311 ? -11.905 -2.516 3.478 1.00 79.69 311 THR A O 1
ATOM 2325 N N . GLY A 1 312 ? -13.982 -1.844 3.983 1.00 76.81 312 GLY A N 1
ATOM 2326 C CA . GLY A 1 312 ? -14.566 -2.223 2.694 1.00 76.81 312 GLY A CA 1
ATOM 2327 C C . GLY A 1 312 ? -13.942 -1.467 1.520 1.00 76.81 312 GLY A C 1
ATOM 2328 O O . GLY A 1 312 ? -13.622 -2.077 0.502 1.00 76.81 312 GLY A O 1
ATOM 2329 N N . VAL A 1 313 ? -13.692 -0.164 1.688 1.00 78.00 313 VAL A N 1
ATOM 2330 C CA . VAL A 1 313 ? -12.951 0.644 0.711 1.00 78.00 313 VAL A CA 1
ATOM 2331 C C . VAL A 1 313 ? -11.529 0.103 0.556 1.00 78.00 313 VAL A C 1
ATOM 2333 O O . VAL A 1 313 ? -11.139 -0.227 -0.554 1.00 78.00 313 VAL A O 1
ATOM 2336 N N . LEU A 1 314 ? -10.767 -0.081 1.635 1.00 74.44 314 LEU A N 1
ATOM 2337 C CA . LEU A 1 314 ? -9.394 -0.596 1.557 1.00 74.44 314 LEU A CA 1
ATOM 2338 C C . LEU A 1 314 ? -9.314 -1.958 0.855 1.00 74.44 314 LEU A C 1
ATOM 2340 O O . LEU A 1 314 ? -8.451 -2.153 0.005 1.00 74.44 314 LEU A O 1
ATOM 2344 N N . VAL A 1 315 ? -10.233 -2.879 1.151 1.00 73.31 315 VAL A N 1
ATOM 2345 C CA . VAL A 1 315 ? -10.305 -4.184 0.477 1.00 73.31 315 VAL A CA 1
ATOM 2346 C C . VAL A 1 315 ? -10.613 -4.020 -1.011 1.00 73.31 315 VAL A C 1
ATOM 2348 O O . VAL A 1 315 ? -9.940 -4.639 -1.832 1.00 73.31 315 VAL A O 1
ATOM 2351 N N . TYR A 1 316 ? -11.576 -3.165 -1.371 1.00 74.44 316 TYR A N 1
ATOM 2352 C CA . TYR A 1 316 ? -11.862 -2.844 -2.772 1.00 74.44 316 TYR A CA 1
ATOM 2353 C C . TYR A 1 316 ? -10.616 -2.311 -3.487 1.00 74.44 316 TYR A C 1
ATOM 2355 O O . TYR A 1 316 ? -10.297 -2.778 -4.574 1.00 74.44 316 TYR A O 1
ATOM 2363 N N . TRP A 1 317 ? -9.874 -1.397 -2.860 1.00 71.25 317 TRP A N 1
ATOM 2364 C CA . TRP A 1 317 ? -8.646 -0.834 -3.421 1.00 71.25 317 TRP A CA 1
ATOM 2365 C C . TRP A 1 317 ? -7.537 -1.882 -3.576 1.00 71.25 317 TRP A C 1
ATOM 2367 O O . TRP A 1 317 ? -6.908 -1.941 -4.626 1.00 71.25 317 TRP A O 1
ATOM 2377 N N . ILE A 1 318 ? -7.331 -2.758 -2.587 1.00 69.94 318 ILE A N 1
ATOM 2378 C CA . ILE A 1 318 ? -6.350 -3.854 -2.671 1.00 69.94 318 ILE A CA 1
ATOM 2379 C C . ILE A 1 318 ? -6.691 -4.817 -3.816 1.00 69.94 318 ILE A C 1
ATOM 2381 O O . ILE A 1 318 ? -5.797 -5.261 -4.534 1.00 69.94 318 ILE A O 1
ATOM 2385 N N . ILE A 1 319 ? -7.973 -5.144 -4.000 1.00 67.81 319 ILE A N 1
ATOM 2386 C CA . ILE A 1 319 ? -8.421 -6.007 -5.101 1.00 67.81 319 ILE A CA 1
ATOM 2387 C C . ILE A 1 319 ? -8.264 -5.279 -6.439 1.00 67.81 319 ILE A C 1
ATOM 2389 O O . ILE A 1 319 ? -7.698 -5.845 -7.369 1.00 67.81 319 ILE A O 1
ATOM 2393 N N . ALA A 1 320 ? -8.674 -4.012 -6.518 1.00 65.00 320 ALA A N 1
ATOM 2394 C CA . ALA A 1 320 ? -8.535 -3.199 -7.722 1.00 65.00 320 ALA A CA 1
ATOM 2395 C C . ALA A 1 320 ? -7.070 -3.058 -8.167 1.00 65.00 320 ALA A C 1
ATOM 2397 O O . ALA A 1 320 ? -6.814 -3.014 -9.365 1.00 65.00 320 ALA A O 1
ATOM 2398 N N . LEU A 1 321 ? -6.114 -3.043 -7.229 1.00 62.12 321 LEU A N 1
ATOM 2399 C CA . LEU A 1 321 ? -4.674 -3.050 -7.513 1.00 62.12 321 LEU A CA 1
ATOM 2400 C C . LEU A 1 321 ? -4.162 -4.396 -8.062 1.00 62.12 321 LEU A C 1
ATOM 2402 O O . LEU A 1 321 ? -3.157 -4.412 -8.767 1.00 62.12 321 LEU A O 1
ATOM 2406 N N . LYS A 1 322 ? -4.818 -5.532 -7.778 1.00 57.44 322 LYS A N 1
ATOM 2407 C CA . LYS A 1 322 ? -4.409 -6.843 -8.324 1.00 57.44 322 LYS A CA 1
ATOM 2408 C C . LYS A 1 322 ? -4.737 -6.992 -9.804 1.00 57.44 322 LYS A C 1
ATOM 2410 O O . LYS A 1 322 ? -3.933 -7.565 -10.536 1.00 57.44 322 LYS A O 1
ATOM 2415 N N . ASP A 1 323 ? -5.863 -6.442 -10.246 1.00 53.50 323 ASP A N 1
ATOM 2416 C CA . ASP A 1 323 ? -6.208 -6.423 -11.673 1.00 53.50 323 ASP A CA 1
ATOM 2417 C C . ASP A 1 323 ? -5.194 -5.583 -12.476 1.00 53.50 323 ASP A C 1
ATOM 2419 O O . ASP A 1 323 ? -4.893 -5.888 -13.625 1.00 53.50 323 ASP A O 1
ATOM 2423 N N . VAL A 1 324 ? -4.561 -4.586 -11.842 1.00 51.78 324 VAL A N 1
ATOM 2424 C CA . VAL A 1 324 ? -3.549 -3.715 -12.469 1.00 51.78 324 VAL A CA 1
ATOM 2425 C C . VAL A 1 324 ? -2.250 -4.456 -12.820 1.00 51.78 324 VAL A C 1
ATOM 2427 O O . VAL A 1 324 ? -1.602 -4.075 -13.795 1.00 51.78 324 VAL A O 1
ATOM 2430 N N . SER A 1 325 ? -1.858 -5.507 -12.080 1.00 46.03 325 SER A N 1
ATOM 2431 C CA . SER A 1 325 ? -0.623 -6.254 -12.390 1.00 46.03 325 SER A CA 1
ATOM 2432 C C . SER A 1 325 ? -0.815 -7.321 -13.470 1.00 46.03 325 SER A C 1
ATOM 2434 O O . SER A 1 325 ? 0.125 -7.607 -14.215 1.00 46.03 325 SER A O 1
ATOM 2436 N N . ARG A 1 326 ? -2.026 -7.885 -13.588 1.00 38.38 326 ARG A N 1
ATOM 2437 C CA . ARG A 1 326 ? -2.346 -8.941 -14.563 1.00 38.38 326 ARG A CA 1
ATOM 2438 C C . ARG A 1 326 ? -2.690 -8.402 -15.950 1.00 38.38 326 ARG A C 1
ATOM 2440 O O . ARG A 1 326 ? -2.286 -9.022 -16.927 1.00 38.38 326 ARG A O 1
ATOM 2447 N N . ASP A 1 327 ? -3.316 -7.229 -16.033 1.00 41.75 327 ASP A N 1
ATOM 2448 C CA . ASP A 1 327 ? -3.754 -6.633 -17.305 1.00 41.75 327 ASP A CA 1
ATOM 2449 C C . ASP A 1 327 ? -2.744 -5.627 -17.887 1.00 41.75 327 ASP A C 1
ATOM 2451 O O . ASP A 1 327 ? -3.078 -4.800 -18.734 1.00 41.75 327 ASP A O 1
ATOM 2455 N N . SER A 1 328 ? -1.471 -5.710 -17.487 1.00 42.53 328 SER A N 1
ATOM 2456 C CA . SER A 1 328 ? -0.367 -4.866 -17.986 1.00 42.53 328 SER A CA 1
ATOM 2457 C C . SER A 1 328 ? -0.051 -5.035 -19.489 1.00 42.53 328 SER A C 1
ATOM 2459 O O . SER A 1 328 ? 0.942 -4.500 -19.983 1.00 42.53 328 SER A O 1
ATOM 2461 N N . VAL A 1 329 ? -0.901 -5.747 -20.234 1.00 42.91 329 VAL A N 1
ATOM 2462 C CA . VAL A 1 329 ? -0.792 -5.972 -21.681 1.00 42.91 329 VAL A CA 1
ATOM 2463 C C . VAL A 1 329 ? -1.617 -4.961 -22.496 1.00 42.91 329 VAL A C 1
ATOM 2465 O O . VAL A 1 329 ? -1.228 -4.668 -23.625 1.00 42.91 329 VAL A O 1
ATOM 2468 N N . ASP A 1 330 ? -2.642 -4.320 -21.921 1.00 42.38 330 ASP A N 1
ATOM 2469 C CA . ASP A 1 330 ? -3.404 -3.253 -22.591 1.00 42.38 330 ASP A CA 1
ATOM 2470 C C . ASP A 1 330 ? -2.927 -1.868 -22.121 1.00 42.38 330 ASP A C 1
ATOM 2472 O O . ASP A 1 330 ? -3.559 -1.179 -21.317 1.00 42.38 330 ASP A O 1
ATOM 2476 N N . VAL A 1 331 ? -1.751 -1.454 -22.605 1.00 46.53 331 VAL A N 1
ATOM 2477 C CA . VAL A 1 331 ? -1.192 -0.114 -22.359 1.00 46.53 331 VAL A CA 1
ATOM 2478 C C . VAL A 1 331 ? -1.999 0.927 -23.144 1.00 46.53 331 VAL A C 1
ATOM 2480 O O . VAL A 1 331 ? -1.612 1.351 -24.231 1.00 46.53 331 VAL A O 1
ATOM 2483 N N . ALA A 1 332 ? -3.127 1.361 -22.585 1.00 45.34 332 ALA A N 1
ATOM 2484 C CA . ALA A 1 332 ? -3.732 2.637 -22.941 1.00 45.34 332 ALA A CA 1
ATOM 2485 C C . ALA A 1 332 ? -2.960 3.749 -22.211 1.00 45.34 332 ALA A C 1
ATOM 2487 O O . ALA A 1 332 ? -2.900 3.776 -20.980 1.00 45.34 332 ALA A O 1
ATOM 2488 N N . LEU A 1 333 ? -2.327 4.642 -22.976 1.00 53.97 333 LEU A N 1
ATOM 2489 C CA . LEU A 1 333 ? -1.540 5.770 -22.472 1.00 53.97 333 LEU A CA 1
ATOM 2490 C C . LEU A 1 333 ? -2.314 6.586 -21.419 1.00 53.97 333 LEU A C 1
ATOM 2492 O O . LEU A 1 333 ? -3.440 7.017 -21.667 1.00 53.97 333 LEU A O 1
ATOM 2496 N N . GLY A 1 334 ? -1.656 6.826 -20.279 1.00 52.91 334 GLY A N 1
ATOM 2497 C CA . GLY A 1 334 ? -1.877 7.883 -19.285 1.00 52.91 334 GLY A CA 1
ATOM 2498 C C . GLY A 1 334 ? -3.294 8.126 -18.777 1.00 52.91 334 GLY A C 1
ATOM 2499 O O . GLY A 1 334 ? -3.579 7.895 -17.611 1.00 52.91 334 GLY A O 1
ATOM 2500 N N . SER A 1 335 ? -4.195 8.649 -19.602 1.00 48.22 335 SER A N 1
ATOM 2501 C CA . SER A 1 335 ? -5.492 9.156 -19.144 1.00 48.22 335 SER A CA 1
ATOM 2502 C C . SER A 1 335 ? -6.597 8.102 -19.090 1.00 48.22 335 SER A C 1
ATOM 2504 O O . SER A 1 335 ? -7.495 8.212 -18.262 1.00 48.22 335 SER A O 1
ATOM 2506 N N . GLN A 1 336 ? -6.544 7.083 -19.950 1.00 55.31 336 GLN A N 1
ATOM 2507 C CA . GLN A 1 336 ? -7.651 6.127 -20.109 1.00 55.31 336 GLN A CA 1
ATOM 2508 C C . GLN A 1 336 ? -7.572 4.950 -19.124 1.00 55.31 336 GLN A C 1
ATOM 2510 O O . GLN A 1 336 ? -8.570 4.272 -18.887 1.00 55.31 336 GLN A O 1
ATOM 2515 N N . ARG A 1 337 ? -6.407 4.716 -18.498 1.00 62.81 337 ARG A N 1
ATOM 2516 C CA . ARG A 1 337 ? -6.155 3.533 -17.653 1.00 62.81 337 ARG A CA 1
ATOM 2517 C C . ARG A 1 337 ? -7.059 3.452 -16.417 1.00 62.81 337 ARG A C 1
ATOM 2519 O O . ARG A 1 337 ? -7.475 2.362 -16.026 1.00 62.81 337 ARG A O 1
ATOM 2526 N N . TYR A 1 338 ? -7.380 4.595 -15.811 1.00 67.00 338 TYR A N 1
ATOM 2527 C CA . TYR A 1 338 ? -8.256 4.684 -14.632 1.00 67.00 338 TYR A CA 1
ATOM 2528 C C . TYR A 1 338 ? -9.567 5.426 -14.902 1.00 67.00 338 TYR A C 1
ATOM 2530 O O . TYR A 1 338 ? -10.317 5.724 -13.967 1.00 67.00 338 TYR A O 1
ATOM 2538 N N . GLU A 1 339 ? -9.862 5.717 -16.169 1.00 63.06 339 GLU A N 1
ATOM 2539 C CA . GLU A 1 339 ? -11.077 6.417 -16.563 1.00 63.06 339 GLU A CA 1
ATOM 2540 C C . GLU A 1 339 ? -12.305 5.573 -16.167 1.00 63.06 339 GLU A C 1
ATOM 2542 O O . GLU A 1 339 ? -12.350 4.363 -16.384 1.00 63.06 339 GLU A O 1
ATOM 2547 N N . ASN A 1 340 ? -13.295 6.197 -15.523 1.00 68.75 340 ASN A N 1
ATOM 2548 C CA . ASN A 1 340 ? -14.512 5.558 -14.988 1.00 68.75 340 ASN A CA 1
ATOM 2549 C C . ASN A 1 340 ? -14.343 4.610 -13.779 1.00 68.75 340 ASN A C 1
ATOM 2551 O O . ASN A 1 340 ? -15.339 4.038 -13.326 1.00 68.75 340 ASN A O 1
ATOM 2555 N N . ARG A 1 341 ? -13.145 4.459 -13.191 1.00 68.50 341 ARG A N 1
ATOM 2556 C CA . ARG A 1 341 ? -12.982 3.711 -11.927 1.00 68.50 341 ARG A CA 1
ATOM 2557 C C . ARG A 1 341 ? -13.262 4.598 -10.709 1.00 68.50 341 ARG A C 1
ATOM 2559 O O . ARG A 1 341 ? -12.876 5.767 -10.664 1.00 68.50 341 ARG A O 1
ATOM 2566 N N . PHE A 1 342 ? -13.904 4.034 -9.682 1.00 69.38 342 PHE A N 1
ATOM 2567 C CA . PHE A 1 342 ? -14.109 4.731 -8.407 1.00 69.38 342 PHE A CA 1
ATOM 2568 C C . PHE A 1 342 ? -12.756 5.111 -7.792 1.00 69.38 342 PHE A C 1
ATOM 2570 O O . PHE A 1 342 ? -11.958 4.233 -7.469 1.00 69.38 342 PHE A O 1
ATOM 2577 N N . GLY A 1 343 ? -12.510 6.416 -7.641 1.00 69.88 343 GLY A N 1
ATOM 2578 C CA . GLY A 1 343 ? -11.245 6.946 -7.130 1.00 69.88 343 GLY A CA 1
ATOM 2579 C C . GLY A 1 343 ? -10.110 7.035 -8.154 1.00 69.88 343 GLY A C 1
ATOM 2580 O O . GLY A 1 343 ? -8.975 7.223 -7.734 1.00 69.88 343 GLY A O 1
ATOM 2581 N N . GLY A 1 344 ? -10.381 6.928 -9.461 1.00 71.38 344 GLY A N 1
ATOM 2582 C CA . GLY A 1 344 ? -9.358 6.891 -10.518 1.00 71.38 344 GLY A CA 1
ATOM 2583 C C . GLY A 1 344 ? -8.292 7.994 -10.450 1.00 71.38 344 GLY A C 1
ATOM 2584 O O . GLY A 1 344 ? -7.117 7.703 -10.637 1.00 71.38 344 GLY A O 1
ATOM 2585 N N . GLU A 1 345 ? -8.660 9.226 -10.079 1.00 74.25 345 GLU A N 1
ATOM 2586 C CA . GLU A 1 345 ? -7.695 10.322 -9.866 1.00 74.25 345 GLU A CA 1
ATOM 2587 C C . GLU A 1 345 ? -6.697 10.027 -8.737 1.00 74.25 345 GLU A C 1
ATOM 2589 O O . GLU A 1 345 ? -5.511 10.326 -8.849 1.00 74.25 345 GLU A O 1
ATOM 2594 N N . VAL A 1 346 ? -7.165 9.409 -7.652 1.00 73.19 346 VAL A N 1
ATOM 2595 C CA . VAL A 1 346 ? -6.321 9.019 -6.519 1.00 73.19 346 VAL A CA 1
ATOM 2596 C C . VAL A 1 346 ? -5.459 7.807 -6.888 1.00 73.19 346 VAL A C 1
ATOM 2598 O O . VAL A 1 346 ? -4.294 7.781 -6.504 1.00 73.19 346 VAL A O 1
ATOM 2601 N N . LEU A 1 347 ? -5.967 6.846 -7.678 1.00 73.06 347 LEU A N 1
ATOM 2602 C CA . LEU A 1 347 ? -5.137 5.757 -8.226 1.00 73.06 347 LEU A CA 1
ATOM 2603 C C . LEU A 1 347 ? -4.005 6.316 -9.100 1.00 73.06 347 LEU A C 1
ATOM 2605 O O . LEU A 1 347 ? -2.848 5.951 -8.900 1.00 73.06 347 LEU A O 1
ATOM 2609 N N . ALA A 1 348 ? -4.328 7.239 -10.009 1.00 73.94 348 ALA A N 1
ATOM 2610 C CA . ALA A 1 348 ? -3.350 7.900 -10.868 1.00 73.94 348 ALA A CA 1
ATOM 2611 C C . ALA A 1 348 ? -2.314 8.682 -10.047 1.00 73.94 348 ALA A C 1
ATOM 2613 O O . ALA A 1 348 ? -1.121 8.602 -10.322 1.00 73.94 348 ALA A O 1
ATOM 2614 N N . ALA A 1 349 ? -2.739 9.387 -8.993 1.00 75.81 349 ALA A N 1
ATOM 2615 C CA . ALA A 1 349 ? -1.830 10.101 -8.098 1.00 75.81 349 ALA A CA 1
ATOM 2616 C C . ALA A 1 349 ? -0.886 9.158 -7.329 1.00 75.81 349 ALA A C 1
ATOM 2618 O O . ALA A 1 349 ? 0.298 9.463 -7.186 1.00 75.81 349 ALA A O 1
ATOM 2619 N N . VAL A 1 350 ? -1.377 8.005 -6.860 1.00 77.12 350 VAL A N 1
ATOM 2620 C CA . VAL A 1 350 ? -0.554 6.988 -6.180 1.00 77.12 350 VAL A CA 1
ATOM 2621 C C . VAL A 1 350 ? 0.448 6.354 -7.147 1.00 77.12 350 VAL A C 1
ATOM 2623 O O . VAL A 1 350 ? 1.622 6.218 -6.807 1.00 77.12 350 VAL A O 1
ATOM 2626 N N . GLU A 1 351 ? 0.034 6.009 -8.367 1.00 78.12 351 GLU A N 1
ATOM 2627 C CA . GLU A 1 351 ? 0.958 5.491 -9.383 1.00 78.12 351 GLU A CA 1
ATOM 2628 C C . GLU A 1 351 ? 1.973 6.564 -9.817 1.00 78.12 351 GLU A C 1
ATOM 2630 O O . GLU A 1 351 ? 3.155 6.264 -9.997 1.00 78.12 351 GLU A O 1
ATOM 2635 N N . GLY A 1 352 ? 1.547 7.830 -9.889 1.00 80.75 352 GLY A N 1
ATOM 2636 C CA . GLY A 1 352 ? 2.406 8.998 -10.091 1.00 80.75 352 GLY A CA 1
ATOM 2637 C C . GLY A 1 352 ? 3.477 9.126 -9.009 1.00 80.75 352 GLY A C 1
ATOM 2638 O O . GLY A 1 352 ? 4.652 9.303 -9.331 1.00 80.75 352 GLY A O 1
ATOM 2639 N N . TYR A 1 353 ? 3.099 8.947 -7.740 1.00 81.19 353 TYR A N 1
ATOM 2640 C CA . TYR A 1 353 ? 4.028 8.904 -6.609 1.00 81.19 353 TYR A CA 1
ATOM 2641 C C . TYR A 1 353 ? 5.033 7.752 -6.745 1.00 81.19 353 TYR A C 1
ATOM 2643 O O . TYR A 1 353 ? 6.238 7.961 -6.591 1.00 81.19 353 TYR A O 1
ATOM 2651 N N . LEU A 1 354 ? 4.571 6.541 -7.078 1.00 84.75 354 LEU A N 1
ATOM 2652 C CA . LEU A 1 354 ? 5.447 5.384 -7.298 1.00 84.75 354 LEU A CA 1
ATOM 2653 C C . LEU A 1 354 ? 6.426 5.636 -8.450 1.00 84.75 354 LEU A C 1
ATOM 2655 O O . LEU A 1 354 ? 7.619 5.367 -8.319 1.00 84.75 354 LEU A O 1
ATOM 2659 N N . CYS A 1 355 ? 5.951 6.215 -9.553 1.00 85.81 355 CYS A N 1
ATOM 2660 C CA . CYS A 1 355 ? 6.794 6.581 -10.685 1.00 85.81 355 CYS A CA 1
ATOM 2661 C C . CYS A 1 355 ? 7.835 7.644 -10.316 1.00 85.81 355 CYS A C 1
ATOM 2663 O O . CYS A 1 355 ? 9.016 7.499 -10.640 1.00 85.81 355 CYS A O 1
ATOM 2665 N N . GLY A 1 356 ? 7.429 8.684 -9.583 1.00 85.69 356 GLY A N 1
ATOM 2666 C CA . GLY A 1 356 ? 8.344 9.687 -9.045 1.00 85.69 356 GLY A CA 1
ATOM 2667 C C . GLY A 1 356 ? 9.398 9.066 -8.126 1.00 85.69 356 GLY A C 1
ATOM 2668 O O . GLY A 1 356 ? 10.575 9.404 -8.231 1.00 85.69 356 GLY A O 1
ATOM 2669 N N . THR A 1 357 ? 9.002 8.101 -7.292 1.00 87.19 357 THR A N 1
ATOM 2670 C CA . THR A 1 357 ? 9.906 7.349 -6.406 1.00 87.19 357 THR A CA 1
ATOM 2671 C C . THR A 1 357 ? 10.925 6.537 -7.201 1.00 87.19 357 THR A C 1
ATOM 2673 O O . THR A 1 357 ? 12.121 6.626 -6.929 1.00 87.19 357 THR A O 1
ATOM 2676 N N . TYR A 1 358 ? 10.482 5.810 -8.231 1.00 88.12 358 TYR A N 1
ATOM 2677 C CA . TYR A 1 358 ? 11.362 5.051 -9.121 1.00 88.12 358 TYR A CA 1
ATOM 2678 C C . TYR A 1 358 ? 12.418 5.957 -9.767 1.00 88.12 358 TYR A C 1
ATOM 2680 O O . TYR A 1 358 ? 13.613 5.670 -9.714 1.00 88.12 358 TYR A O 1
ATOM 2688 N N . ARG A 1 359 ? 12.004 7.109 -10.308 1.00 88.19 359 ARG A N 1
ATOM 2689 C CA . ARG A 1 359 ? 12.930 8.079 -10.914 1.00 88.19 359 ARG A CA 1
ATOM 2690 C C . ARG A 1 359 ? 13.866 8.716 -9.891 1.00 88.19 359 ARG A C 1
ATOM 2692 O O . ARG A 1 359 ? 15.031 8.934 -10.200 1.00 88.19 359 ARG A O 1
ATOM 2699 N N . ALA A 1 360 ? 13.393 9.017 -8.685 1.00 86.38 360 ALA A N 1
ATOM 2700 C CA . ALA A 1 360 ? 14.224 9.617 -7.645 1.00 86.38 360 ALA A CA 1
ATOM 2701 C C . ALA A 1 360 ? 15.283 8.639 -7.110 1.00 86.38 360 ALA A C 1
ATOM 2703 O O . ALA A 1 360 ? 16.429 9.035 -6.897 1.00 86.38 360 ALA A O 1
ATOM 2704 N N . CYS A 1 361 ? 14.910 7.371 -6.916 1.00 89.00 361 CYS A N 1
ATOM 2705 C CA . CYS A 1 361 ? 15.746 6.387 -6.232 1.00 89.00 361 CYS A CA 1
ATOM 2706 C C . CYS A 1 361 ? 16.591 5.516 -7.156 1.00 89.00 361 CYS A C 1
ATOM 2708 O O . CYS A 1 361 ? 17.681 5.115 -6.756 1.00 89.00 361 CYS A O 1
ATOM 2710 N N . CYS A 1 362 ? 16.121 5.242 -8.372 1.00 90.69 362 CYS A N 1
ATOM 2711 C CA . CYS A 1 362 ? 16.812 4.366 -9.314 1.00 90.69 362 CYS A CA 1
ATOM 2712 C C . CYS A 1 362 ? 17.554 5.127 -10.412 1.00 90.69 362 CYS A C 1
ATOM 2714 O O . CYS A 1 362 ? 18.306 4.522 -11.167 1.00 90.69 362 CYS A O 1
ATOM 2716 N N . MET A 1 363 ? 17.387 6.449 -10.535 1.00 88.00 363 MET A N 1
ATOM 2717 C CA . MET A 1 363 ? 18.157 7.194 -11.528 1.00 88.00 363 MET A CA 1
ATOM 2718 C C . MET A 1 363 ? 19.642 7.234 -11.127 1.00 88.00 363 MET A C 1
ATOM 2720 O O . MET A 1 363 ? 19.980 7.752 -10.051 1.00 88.00 363 MET A O 1
ATOM 2724 N N . PRO A 1 364 ? 20.548 6.749 -11.995 1.00 86.94 364 PRO A N 1
ATOM 2725 C CA . PRO A 1 364 ? 21.953 6.625 -11.650 1.00 86.94 364 PRO A CA 1
ATOM 2726 C C . PRO A 1 364 ? 22.601 8.000 -11.481 1.00 86.94 364 PRO A C 1
ATOM 2728 O O . PRO A 1 364 ? 22.199 9.000 -12.087 1.00 86.94 364 PRO A O 1
ATOM 2731 N N . GLU A 1 365 ? 23.634 8.059 -10.643 1.00 84.56 365 GLU A N 1
ATOM 2732 C CA . GLU A 1 365 ? 24.226 9.328 -10.220 1.00 84.56 365 GLU A CA 1
ATOM 2733 C C . GLU A 1 365 ? 24.813 10.139 -11.383 1.00 84.56 365 GLU A C 1
ATOM 2735 O O . GLU A 1 365 ? 24.611 11.350 -11.447 1.00 84.56 365 GLU A O 1
ATOM 2740 N N . TRP A 1 366 ? 25.456 9.480 -12.350 1.00 81.81 366 TRP A N 1
ATOM 2741 C CA . TRP A 1 366 ? 26.022 10.141 -13.530 1.00 81.81 366 TRP A CA 1
ATOM 2742 C C . TRP A 1 366 ? 24.955 10.869 -14.365 1.00 81.81 366 TRP A C 1
ATOM 2744 O O . TRP A 1 366 ? 25.220 11.943 -14.908 1.00 81.81 366 TRP A O 1
ATOM 2754 N N . LEU A 1 367 ? 23.737 10.320 -14.439 1.00 81.44 367 LEU A N 1
ATOM 2755 C CA . LEU A 1 367 ? 22.625 10.907 -15.184 1.00 81.44 367 LEU A CA 1
ATOM 2756 C C . LEU A 1 367 ? 22.013 12.079 -14.411 1.00 81.44 367 LEU A C 1
ATOM 2758 O O . LEU A 1 367 ? 21.753 13.137 -14.983 1.00 81.44 367 LEU A O 1
ATOM 2762 N N . ARG A 1 368 ? 21.881 11.933 -13.085 1.00 80.81 368 ARG A N 1
ATOM 2763 C CA . ARG A 1 368 ? 21.467 13.027 -12.192 1.00 80.81 368 ARG A CA 1
ATOM 2764 C C . ARG A 1 368 ? 22.440 14.205 -12.250 1.00 80.81 368 ARG A C 1
ATOM 2766 O O . ARG A 1 368 ? 22.000 15.341 -12.388 1.00 80.81 368 ARG A O 1
ATOM 2773 N N . GLN A 1 369 ? 23.747 13.951 -12.199 1.00 78.75 369 GLN A N 1
ATOM 2774 C CA . GLN A 1 369 ? 24.782 14.987 -12.296 1.00 78.75 369 GLN A CA 1
ATOM 2775 C C . GLN A 1 369 ? 24.789 15.665 -13.676 1.00 78.75 369 GLN A C 1
ATOM 2777 O O . GLN A 1 369 ? 24.917 16.890 -13.767 1.00 78.75 369 GLN A O 1
ATOM 2782 N N . ALA A 1 370 ? 24.593 14.897 -14.753 1.00 72.50 370 ALA A N 1
ATOM 2783 C CA . ALA A 1 370 ? 24.468 15.449 -16.100 1.00 72.50 370 ALA A CA 1
ATOM 2784 C C . ALA A 1 370 ? 23.241 16.367 -16.246 1.00 72.50 370 ALA A C 1
ATOM 2786 O O . ALA A 1 370 ? 23.327 17.412 -16.882 1.00 72.50 370 ALA A O 1
ATOM 2787 N N . ASN A 1 371 ? 22.121 16.021 -15.610 1.00 73.38 371 ASN A N 1
ATOM 2788 C CA . ASN A 1 371 ? 20.901 16.831 -15.650 1.00 73.38 371 ASN A CA 1
ATOM 2789 C C . ASN A 1 371 ? 20.943 18.028 -14.691 1.00 73.38 371 ASN A C 1
ATOM 2791 O O . ASN A 1 371 ? 20.378 19.072 -15.002 1.00 73.38 371 ASN A O 1
ATOM 2795 N N . ALA A 1 372 ? 21.663 17.925 -13.571 1.00 71.31 372 ALA A N 1
ATOM 2796 C CA . ALA A 1 372 ? 21.903 19.044 -12.657 1.00 71.31 372 ALA A CA 1
ATOM 2797 C C . ALA A 1 372 ? 22.831 20.121 -13.255 1.00 71.31 372 ALA A C 1
ATOM 2799 O O . ALA A 1 372 ? 22.779 21.278 -12.845 1.00 71.31 372 ALA A O 1
ATOM 2800 N N . SER A 1 373 ? 23.672 19.744 -14.223 1.00 65.56 373 SER A N 1
ATOM 2801 C CA . SER A 1 373 ? 24.565 20.651 -14.958 1.00 65.56 373 SER A CA 1
ATOM 2802 C C . SER A 1 373 ? 23.959 21.194 -16.260 1.00 65.56 373 SER A C 1
ATOM 2804 O O . SER A 1 373 ? 24.586 22.020 -16.925 1.00 65.56 373 SER A O 1
ATOM 2806 N N . ALA A 1 374 ? 22.733 20.791 -16.611 1.00 63.03 374 ALA A N 1
ATOM 2807 C CA . ALA A 1 374 ? 22.007 21.344 -17.746 1.00 63.03 374 ALA A CA 1
ATOM 2808 C C . ALA A 1 374 ? 21.531 22.775 -17.429 1.00 63.03 374 ALA A C 1
ATOM 2810 O O . ALA A 1 374 ? 20.624 22.996 -16.627 1.00 63.03 374 ALA A O 1
ATOM 2811 N N . SER A 1 375 ? 22.166 23.771 -18.047 1.00 53.34 375 SER A N 1
ATOM 2812 C CA . SER A 1 375 ? 21.776 25.179 -17.941 1.00 53.34 375 SER A CA 1
ATOM 2813 C C . SER A 1 375 ? 20.538 25.490 -18.790 1.00 53.34 375 SER A C 1
ATOM 2815 O O . SER A 1 375 ? 20.409 24.991 -19.910 1.00 53.34 375 SER A O 1
ATOM 2817 N N . ALA A 1 376 ? 19.667 26.374 -18.289 1.00 51.06 376 ALA A N 1
ATOM 2818 C CA . ALA A 1 376 ? 18.549 26.931 -19.054 1.00 51.06 376 ALA A CA 1
ATOM 2819 C C . ALA A 1 376 ? 19.034 27.565 -20.379 1.00 51.06 376 ALA A C 1
ATOM 2821 O O . ALA A 1 376 ? 20.138 28.117 -20.408 1.00 51.06 376 ALA A O 1
ATOM 2822 N N . PRO A 1 377 ? 18.236 27.510 -21.463 1.00 53.00 377 PRO A N 1
ATOM 2823 C CA . PRO A 1 377 ? 18.617 28.089 -22.748 1.00 53.00 377 PRO A CA 1
ATOM 2824 C C . PRO A 1 377 ? 18.910 29.586 -22.604 1.00 53.00 377 PRO A C 1
ATOM 2826 O O . PRO A 1 377 ? 18.058 30.364 -22.170 1.00 53.00 377 PRO A O 1
ATOM 2829 N N . THR A 1 378 ? 20.120 29.995 -22.975 1.00 44.91 378 THR A N 1
ATOM 2830 C CA . THR A 1 378 ? 20.528 31.398 -23.040 1.00 44.91 378 THR A CA 1
ATOM 2831 C C . THR A 1 378 ? 20.209 31.965 -24.421 1.00 44.91 378 THR A C 1
ATOM 2833 O O . THR A 1 378 ? 20.609 31.423 -25.452 1.00 44.91 378 THR A O 1
ATOM 2836 N N . TYR A 1 379 ? 19.471 33.075 -24.442 1.00 47.06 379 TYR A N 1
ATOM 2837 C CA . TYR A 1 379 ? 19.218 33.841 -25.659 1.00 47.06 379 TYR A CA 1
ATOM 2838 C C . TYR A 1 379 ? 20.471 34.650 -26.014 1.00 47.06 379 TYR A C 1
ATOM 2840 O O . TYR A 1 379 ? 20.840 35.566 -25.276 1.00 47.06 379 TYR A O 1
ATOM 2848 N N . ASP A 1 380 ? 21.130 34.304 -27.121 1.00 49.59 380 ASP A N 1
ATOM 2849 C CA . ASP A 1 380 ? 22.275 35.054 -27.629 1.00 49.59 380 ASP A CA 1
ATOM 2850 C C . ASP A 1 380 ? 21.792 36.202 -28.527 1.00 49.59 380 ASP A C 1
ATOM 2852 O O . ASP A 1 380 ? 21.423 36.032 -29.693 1.00 49.59 380 ASP A O 1
ATOM 2856 N N . SER A 1 381 ? 21.803 37.407 -27.962 1.00 52.78 381 SER A N 1
ATOM 2857 C CA . SER A 1 381 ? 21.409 38.640 -28.641 1.00 52.78 381 SER A CA 1
ATOM 2858 C C . SER A 1 381 ? 22.371 39.071 -29.758 1.00 52.78 381 SER A C 1
ATOM 2860 O O . SER A 1 381 ? 22.022 39.977 -30.514 1.00 52.78 381 SER A O 1
ATOM 2862 N N . GLY A 1 382 ? 23.543 38.436 -29.898 1.00 58.94 382 GLY A N 1
ATOM 2863 C CA . GLY A 1 382 ? 24.500 38.708 -30.974 1.00 58.94 382 GLY A CA 1
ATOM 2864 C C . GLY A 1 382 ? 24.219 37.954 -32.278 1.00 58.94 382 GLY A C 1
ATOM 2865 O O . GLY A 1 382 ? 24.494 38.481 -33.355 1.00 58.94 382 GLY A O 1
ATOM 2866 N N . SER A 1 383 ? 23.650 36.748 -32.200 1.00 55.97 383 SER A N 1
ATOM 2867 C CA . SER A 1 383 ? 23.370 35.891 -33.364 1.00 55.97 383 SER A CA 1
ATOM 2868 C C . SER A 1 383 ? 21.884 35.793 -33.722 1.00 55.97 383 SER A C 1
ATOM 2870 O O . SER A 1 383 ? 21.548 35.314 -34.804 1.00 55.97 383 SER A O 1
ATOM 2872 N N . GLY A 1 384 ? 20.984 36.227 -32.829 1.00 48.94 384 GLY A N 1
ATOM 2873 C CA . GLY A 1 384 ? 19.539 36.035 -32.999 1.00 48.94 384 GLY A CA 1
ATOM 2874 C C . GLY A 1 384 ? 19.121 34.562 -32.936 1.00 48.94 384 GLY A C 1
ATOM 2875 O O . GLY A 1 384 ? 18.016 34.219 -33.352 1.00 48.94 384 GLY A O 1
ATOM 2876 N N . THR A 1 385 ? 20.003 33.692 -32.434 1.00 39.12 385 THR A N 1
ATOM 2877 C CA . THR A 1 385 ? 19.755 32.259 -32.278 1.00 39.12 385 THR A CA 1
ATOM 2878 C C . THR A 1 385 ? 19.771 31.877 -30.803 1.00 39.12 385 THR A C 1
ATOM 2880 O O . THR A 1 385 ? 20.527 32.422 -30.000 1.00 39.12 385 THR A O 1
ATOM 2883 N N . TYR A 1 386 ? 18.896 30.950 -30.419 1.00 45.09 386 TYR A N 1
ATOM 2884 C CA . TYR A 1 386 ? 18.965 30.333 -29.100 1.00 45.09 386 TYR A CA 1
ATOM 2885 C C . TYR A 1 386 ? 20.181 29.406 -29.094 1.00 45.09 386 TYR A C 1
ATOM 2887 O O . TYR A 1 386 ? 20.259 28.498 -29.921 1.00 45.09 386 TYR A O 1
ATOM 2895 N N . ALA A 1 387 ? 21.131 29.617 -28.180 1.00 44.56 387 ALA A N 1
ATOM 2896 C CA . ALA A 1 387 ? 22.131 28.593 -27.921 1.00 44.56 387 ALA A CA 1
ATOM 2897 C C . ALA A 1 387 ? 21.379 27.361 -27.399 1.00 44.56 387 ALA A C 1
ATOM 2899 O O . ALA A 1 387 ? 20.603 27.478 -26.445 1.00 44.56 387 ALA A O 1
ATOM 2900 N N . ASN A 1 388 ? 21.552 26.207 -28.053 1.00 43.88 388 ASN A N 1
ATOM 2901 C CA . ASN A 1 388 ? 20.893 24.971 -27.638 1.00 43.88 388 ASN A CA 1
ATOM 2902 C C . ASN A 1 388 ? 21.192 24.749 -26.153 1.00 43.88 388 ASN A C 1
ATOM 2904 O O . ASN A 1 388 ? 22.361 24.656 -25.767 1.00 43.88 388 ASN A O 1
ATOM 2908 N N . ALA A 1 389 ? 20.144 24.692 -25.324 1.00 46.44 389 ALA A N 1
ATOM 2909 C CA . ALA A 1 389 ? 20.281 24.222 -23.953 1.00 46.44 389 ALA A CA 1
ATOM 2910 C C . ALA A 1 389 ? 21.064 22.907 -23.997 1.00 46.44 389 ALA A C 1
ATOM 2912 O O . ALA A 1 389 ? 20.836 22.099 -24.902 1.00 46.44 389 ALA A O 1
ATOM 2913 N N . ALA A 1 390 ? 21.982 22.685 -23.054 1.00 47.59 390 ALA A N 1
ATOM 2914 C CA . ALA A 1 390 ? 22.520 21.348 -22.861 1.00 47.59 390 ALA A CA 1
ATOM 2915 C C . ALA A 1 390 ? 21.309 20.431 -22.640 1.00 47.59 390 ALA A C 1
ATOM 2917 O O . ALA A 1 390 ? 20.637 20.531 -21.614 1.00 47.59 390 ALA A O 1
ATOM 2918 N N . SER A 1 391 ? 20.949 19.650 -23.660 1.00 57.59 391 SER A N 1
ATOM 2919 C CA . SER A 1 391 ? 19.741 18.834 -23.648 1.00 57.59 391 SER A CA 1
ATOM 2920 C C . SER A 1 391 ? 19.835 17.912 -22.443 1.00 57.59 391 SER A C 1
ATOM 2922 O O . SER A 1 391 ? 20.863 17.240 -22.295 1.00 57.59 391 SER A O 1
ATOM 2924 N N . GLN A 1 392 ? 18.805 17.902 -21.586 1.00 64.31 392 GLN A N 1
ATOM 2925 C CA . GLN A 1 392 ? 18.720 16.943 -20.485 1.00 64.31 392 GLN A CA 1
ATOM 2926 C C . GLN A 1 392 ? 19.065 15.566 -21.039 1.00 64.31 392 GLN A C 1
ATOM 2928 O O . GLN A 1 392 ? 18.478 15.121 -22.026 1.00 64.31 392 GLN A O 1
ATOM 2933 N N . ARG A 1 393 ? 20.091 14.941 -20.462 1.00 69.75 393 ARG A N 1
ATOM 2934 C CA . ARG A 1 393 ? 20.514 13.623 -20.896 1.00 69.75 393 ARG A CA 1
ATOM 2935 C C . ARG A 1 393 ? 19.436 12.639 -20.482 1.00 69.75 393 ARG A C 1
ATOM 2937 O O . ARG A 1 393 ? 18.983 12.629 -19.334 1.00 69.75 393 ARG A O 1
ATOM 2944 N N . THR A 1 394 ? 19.055 11.820 -21.442 1.00 75.88 394 THR A N 1
ATOM 2945 C CA . THR A 1 394 ? 18.090 10.743 -21.301 1.00 75.88 394 THR A CA 1
ATOM 2946 C C . THR A 1 394 ? 18.779 9.409 -21.601 1.00 75.88 394 THR A C 1
ATOM 2948 O O . THR A 1 394 ? 19.839 9.384 -22.232 1.00 75.88 394 THR A O 1
ATOM 2951 N N . CYS A 1 395 ? 18.233 8.301 -21.101 1.00 75.94 395 CYS A N 1
ATOM 2952 C CA . CYS A 1 395 ? 18.756 6.958 -21.356 1.00 75.94 395 CYS A CA 1
ATOM 2953 C C . CYS A 1 395 ? 18.620 6.587 -22.842 1.00 75.94 395 CYS A C 1
ATOM 2955 O O . CYS A 1 395 ? 19.442 5.839 -23.361 1.00 75.94 395 CYS A O 1
ATOM 2957 N N . LEU A 1 396 ? 17.589 7.102 -23.517 1.00 69.81 396 LEU A N 1
ATOM 2958 C CA . LEU A 1 396 ? 17.347 6.941 -24.944 1.00 69.81 396 LEU A CA 1
ATOM 2959 C C . LEU A 1 396 ? 17.590 8.261 -25.676 1.00 69.81 396 LEU A C 1
ATOM 2961 O O . LEU A 1 396 ? 17.134 9.322 -25.247 1.00 69.81 396 LEU A O 1
ATOM 2965 N N . GLN A 1 397 ? 18.273 8.184 -26.817 1.00 59.88 397 GLN A N 1
ATOM 2966 C CA . GLN A 1 397 ? 18.339 9.264 -27.798 1.00 59.88 397 GLN A CA 1
ATOM 2967 C C . GLN A 1 397 ? 17.476 8.895 -29.002 1.00 59.88 397 GLN A C 1
ATOM 2969 O O . GLN A 1 397 ? 17.499 7.754 -29.463 1.00 59.88 397 GLN A O 1
ATOM 2974 N N . ALA A 1 398 ? 16.705 9.858 -29.508 1.00 52.84 398 ALA A N 1
ATOM 2975 C CA . ALA A 1 398 ? 15.957 9.668 -30.742 1.00 52.84 398 ALA A CA 1
ATOM 2976 C C . ALA A 1 398 ? 16.937 9.441 -31.906 1.00 52.84 398 ALA A C 1
ATOM 2978 O O . ALA A 1 398 ? 17.867 10.226 -32.096 1.00 52.84 398 ALA A O 1
ATOM 2979 N N . HIS A 1 399 ? 16.721 8.379 -32.680 1.00 51.34 399 HIS A N 1
ATOM 2980 C CA . HIS A 1 399 ? 17.457 8.083 -33.909 1.00 51.34 399 HIS A CA 1
ATOM 2981 C C . HIS A 1 399 ? 16.480 7.938 -35.083 1.00 51.34 399 HIS A C 1
ATOM 2983 O O . HIS A 1 399 ? 15.270 7.785 -34.887 1.00 51.34 399 HIS A O 1
ATOM 2989 N N . GLU A 1 400 ? 16.982 7.985 -36.318 1.00 36.84 400 GLU A N 1
ATOM 2990 C CA . GLU A 1 400 ? 16.137 7.769 -37.497 1.00 36.84 400 GLU A CA 1
ATOM 2991 C C . GLU A 1 400 ? 15.508 6.364 -37.448 1.00 36.84 400 GLU A C 1
ATOM 2993 O O . GLU A 1 400 ? 16.207 5.366 -37.265 1.00 36.84 400 GLU A O 1
ATOM 2998 N N . GLY A 1 401 ? 14.176 6.290 -37.566 1.00 43.50 401 GLY A N 1
ATOM 2999 C CA . GLY A 1 401 ? 13.407 5.037 -37.552 1.00 43.50 401 GLY A CA 1
ATOM 3000 C C . GLY A 1 401 ? 12.486 4.818 -36.345 1.00 43.50 401 GLY A C 1
ATOM 3001 O O . GLY A 1 401 ? 11.751 3.830 -36.334 1.00 43.50 401 GLY A O 1
ATOM 3002 N N . VAL A 1 402 ? 12.470 5.713 -35.351 1.00 52.06 402 VAL A N 1
ATOM 3003 C CA . VAL A 1 402 ? 11.522 5.613 -34.226 1.00 52.06 402 VAL A CA 1
ATOM 3004 C C . VAL A 1 402 ? 10.137 6.132 -34.628 1.00 52.06 402 VAL A C 1
ATOM 3006 O O . VAL A 1 402 ? 10.021 7.139 -35.325 1.00 52.06 402 VAL A O 1
ATOM 3009 N N . ALA A 1 403 ? 9.085 5.416 -34.211 1.00 46.84 403 ALA A N 1
ATOM 3010 C CA . ALA A 1 403 ? 7.725 5.594 -34.717 1.00 46.84 403 ALA A CA 1
ATOM 3011 C C . ALA A 1 403 ? 7.109 6.973 -34.395 1.00 46.84 403 ALA A C 1
ATOM 3013 O O . ALA A 1 403 ? 6.339 7.451 -35.222 1.00 46.84 403 ALA A O 1
ATOM 3014 N N . THR A 1 404 ? 7.517 7.647 -33.310 1.00 56.47 404 THR A N 1
ATOM 3015 C CA . THR A 1 404 ? 7.309 9.079 -33.009 1.00 56.47 404 THR A CA 1
ATOM 3016 C C . THR A 1 404 ? 8.182 9.519 -31.815 1.00 56.47 404 THR A C 1
ATOM 3018 O O . THR A 1 404 ? 8.669 8.684 -31.054 1.00 56.47 404 THR A O 1
ATOM 3021 N N . GLU A 1 405 ? 8.362 10.831 -31.597 1.00 57.78 405 GLU A N 1
ATOM 3022 C CA . GLU A 1 405 ? 9.041 11.381 -30.402 1.00 57.78 405 GLU A CA 1
ATOM 3023 C C . GLU A 1 405 ? 8.337 10.975 -29.091 1.00 57.78 405 GLU A C 1
ATOM 3025 O O . GLU A 1 405 ? 8.993 10.750 -28.077 1.00 57.78 405 GLU A O 1
ATOM 3030 N N . LEU A 1 406 ? 7.009 10.806 -29.122 1.00 60.34 406 LEU A N 1
ATOM 3031 C CA . LEU A 1 406 ? 6.208 10.388 -27.970 1.00 60.34 406 LEU A CA 1
ATOM 3032 C C . LEU A 1 406 ? 6.542 8.956 -27.520 1.00 60.34 406 LEU A C 1
ATOM 3034 O O . LEU A 1 406 ? 6.619 8.698 -26.320 1.00 60.34 406 LEU A O 1
ATOM 3038 N N . ASP A 1 407 ? 6.815 8.047 -28.459 1.00 59.94 407 ASP A N 1
ATOM 3039 C CA . ASP A 1 407 ? 7.159 6.654 -28.145 1.00 59.94 407 ASP A CA 1
ATOM 3040 C C . ASP A 1 407 ? 8.467 6.555 -27.348 1.00 59.94 407 ASP A C 1
ATOM 3042 O O . ASP A 1 407 ? 8.570 5.780 -26.396 1.00 59.94 407 ASP A O 1
ATOM 3046 N N . VAL A 1 408 ? 9.451 7.400 -27.678 1.00 63.97 408 VAL A N 1
ATOM 3047 C CA . VAL A 1 408 ? 10.715 7.492 -26.928 1.00 63.97 408 VAL A CA 1
ATOM 3048 C C . VAL A 1 408 ? 10.462 8.011 -25.511 1.00 63.97 408 VAL A C 1
ATOM 3050 O O . VAL A 1 408 ? 11.026 7.489 -24.551 1.00 63.97 408 VAL A O 1
ATOM 3053 N N . GLN A 1 409 ? 9.587 9.011 -25.360 1.00 67.88 409 GLN A N 1
ATOM 3054 C CA . GLN A 1 409 ? 9.288 9.637 -24.067 1.00 67.88 409 GLN A CA 1
ATOM 3055 C C . GLN A 1 409 ? 8.548 8.694 -23.107 1.00 67.88 409 GLN A C 1
ATOM 3057 O O . GLN A 1 409 ? 8.790 8.739 -21.903 1.00 67.88 409 GLN A O 1
ATOM 3062 N N . VAL A 1 410 ? 7.675 7.827 -23.626 1.00 72.19 410 VAL A N 1
ATOM 3063 C CA . VAL A 1 410 ? 6.924 6.838 -22.829 1.00 72.19 410 VAL A CA 1
ATOM 3064 C C . VAL A 1 410 ? 7.787 5.634 -22.465 1.00 72.19 410 VAL A C 1
ATOM 3066 O O . VAL A 1 410 ? 7.570 5.001 -21.436 1.00 72.19 410 VAL A O 1
ATOM 3069 N N . GLN A 1 411 ? 8.789 5.309 -23.280 1.00 72.06 411 GLN A N 1
ATOM 3070 C CA . GLN A 1 411 ? 9.697 4.204 -22.992 1.00 72.06 411 GLN A CA 1
ATOM 3071 C C . GLN A 1 411 ? 10.874 4.618 -22.107 1.00 72.06 411 GLN A C 1
ATOM 3073 O O . GLN A 1 411 ? 11.521 3.746 -21.531 1.00 72.06 411 GLN A O 1
ATOM 3078 N N . ASP A 1 412 ? 11.192 5.901 -21.969 1.00 75.81 412 ASP A N 1
ATOM 3079 C CA . ASP A 1 412 ? 12.364 6.340 -21.217 1.00 75.81 412 ASP A CA 1
ATOM 3080 C C . ASP A 1 412 ? 12.022 6.919 -19.831 1.00 75.81 412 ASP A C 1
ATOM 3082 O O . ASP A 1 412 ? 11.640 8.086 -19.743 1.00 75.81 412 ASP A O 1
ATOM 3086 N N . PRO A 1 413 ? 12.254 6.185 -18.723 1.00 81.88 413 PRO A N 1
ATOM 3087 C CA . PRO A 1 413 ? 12.009 6.704 -17.377 1.00 81.88 413 PRO A CA 1
ATOM 3088 C C . PRO A 1 413 ? 12.917 7.868 -16.970 1.00 81.88 413 PRO A C 1
ATOM 3090 O O . PRO A 1 413 ? 12.626 8.569 -16.000 1.00 81.88 413 PRO A O 1
ATOM 3093 N N . SER A 1 414 ? 14.014 8.123 -17.683 1.00 80.94 414 SER A N 1
ATOM 3094 C CA . SER A 1 414 ? 14.813 9.326 -17.444 1.00 80.94 414 SER A CA 1
ATOM 3095 C C . SER A 1 414 ? 14.141 10.596 -17.967 1.00 80.94 414 SER A C 1
ATOM 3097 O O . SER A 1 414 ? 14.413 11.681 -17.444 1.00 80.94 414 SER A O 1
ATOM 3099 N N . ASN A 1 415 ? 13.219 10.477 -18.931 1.00 80.56 415 ASN A N 1
ATOM 3100 C CA . ASN A 1 415 ? 12.534 11.619 -19.514 1.00 80.56 415 ASN A CA 1
ATOM 3101 C C . ASN A 1 415 ? 11.672 12.339 -18.458 1.00 80.56 415 ASN A C 1
ATOM 3103 O O . ASN A 1 415 ? 10.912 11.679 -17.745 1.00 80.56 415 ASN A O 1
ATOM 3107 N N . PRO A 1 416 ? 11.736 13.684 -18.355 1.00 78.56 416 PRO A N 1
ATOM 3108 C CA . PRO A 1 416 ? 10.917 14.464 -17.424 1.00 78.56 416 PRO A CA 1
ATOM 3109 C C . PRO A 1 416 ? 9.429 14.136 -17.494 1.00 78.56 416 PRO A C 1
ATOM 3111 O O . PRO A 1 416 ? 8.812 14.031 -16.443 1.00 78.56 416 PRO A O 1
ATOM 3114 N N . SER A 1 417 ? 8.890 13.888 -18.687 1.00 78.12 417 SER A N 1
ATOM 3115 C CA . SER A 1 417 ? 7.460 13.669 -18.907 1.00 78.12 417 SER A CA 1
ATOM 3116 C C . SER A 1 417 ? 7.024 12.204 -18.786 1.00 78.12 417 SER A C 1
ATOM 3118 O O . SER A 1 417 ? 5.837 11.919 -18.927 1.00 78.12 417 SER A O 1
ATOM 3120 N N . PHE A 1 418 ? 7.944 11.266 -18.523 1.00 81.75 418 PHE A N 1
ATOM 3121 C CA . PHE A 1 418 ? 7.634 9.833 -18.451 1.00 81.75 418 PHE A CA 1
ATOM 3122 C C . PHE A 1 418 ? 6.492 9.530 -17.474 1.00 81.75 418 PHE A C 1
ATOM 3124 O O . PHE A 1 418 ? 5.502 8.908 -17.853 1.00 81.75 418 PHE A O 1
ATOM 3131 N N . CYS A 1 419 ? 6.584 10.021 -16.231 1.00 81.62 419 CYS A N 1
ATOM 3132 C CA . CYS A 1 419 ? 5.566 9.737 -15.217 1.00 81.62 419 CYS A CA 1
ATOM 3133 C C . CYS A 1 419 ? 4.210 10.317 -15.590 1.00 81.62 419 CYS A C 1
ATOM 3135 O O . CYS A 1 419 ? 3.196 9.638 -15.439 1.00 81.62 419 CYS A O 1
ATOM 3137 N N . LYS A 1 420 ? 4.179 11.528 -16.145 1.00 78.25 420 LYS A N 1
ATOM 3138 C CA . LYS A 1 420 ? 2.949 12.129 -16.654 1.00 78.25 420 LYS A CA 1
ATOM 3139 C C . LYS A 1 420 ? 2.271 11.252 -17.712 1.00 78.25 420 LYS A C 1
ATOM 3141 O O . LYS A 1 420 ? 1.062 11.046 -17.640 1.00 78.25 420 LYS A O 1
ATOM 3146 N N . TYR A 1 421 ? 3.026 10.717 -18.672 1.00 75.31 421 TYR A N 1
ATOM 3147 C CA . TYR A 1 421 ? 2.449 9.907 -19.749 1.00 75.31 421 TYR A CA 1
ATOM 3148 C C . TYR A 1 421 ? 2.078 8.486 -19.329 1.00 75.31 421 TYR A C 1
ATOM 3150 O O . TYR A 1 421 ? 1.095 7.952 -19.832 1.00 75.31 421 TYR A O 1
ATOM 3158 N N . VAL A 1 422 ? 2.832 7.872 -18.417 1.00 74.00 422 VAL A N 1
ATOM 3159 C CA . VAL A 1 422 ? 2.563 6.497 -17.972 1.00 74.00 422 VAL A CA 1
ATOM 3160 C C . VAL A 1 422 ? 1.420 6.442 -16.956 1.00 74.00 422 VAL A C 1
ATOM 3162 O O . VAL A 1 422 ? 0.631 5.503 -16.982 1.00 74.00 422 VAL A O 1
ATOM 3165 N N . THR A 1 423 ? 1.293 7.459 -16.098 1.00 75.69 423 THR A N 1
ATOM 3166 C CA . THR A 1 423 ? 0.334 7.446 -14.974 1.00 75.69 423 THR A CA 1
ATOM 3167 C C . THR A 1 423 ? -0.912 8.297 -15.209 1.00 75.69 423 THR A C 1
ATOM 3169 O O . THR A 1 423 ? -1.916 8.112 -14.526 1.00 75.69 423 THR A O 1
ATOM 3172 N N . GLY A 1 424 ? -0.851 9.266 -16.132 1.00 70.44 424 GLY A N 1
ATOM 3173 C CA . GLY A 1 424 ? -1.919 10.250 -16.341 1.00 70.44 424 GLY A CA 1
ATOM 3174 C C . GLY A 1 424 ? -2.110 11.236 -15.192 1.00 70.44 424 GLY A C 1
ATOM 3175 O O . GLY A 1 424 ? -3.048 12.033 -15.231 1.00 70.44 424 GLY A O 1
ATOM 3176 N N . ALA A 1 425 ? -1.249 11.201 -14.171 1.00 69.19 425 ALA A N 1
ATOM 3177 C CA . ALA A 1 425 ? -1.340 12.098 -13.034 1.00 69.19 425 ALA A CA 1
ATOM 3178 C C . ALA A 1 425 ? -1.149 13.558 -13.477 1.00 69.19 425 ALA A C 1
ATOM 3180 O O . ALA A 1 425 ? -0.197 13.910 -14.176 1.00 69.19 425 ALA A O 1
ATOM 3181 N N . THR A 1 426 ? -2.052 14.431 -13.034 1.00 62.97 426 THR A N 1
ATOM 3182 C CA . THR A 1 426 ? -1.978 15.882 -13.269 1.00 62.97 426 THR A CA 1
ATOM 3183 C C . THR A 1 426 ? -0.945 16.569 -12.373 1.00 62.97 426 THR A C 1
ATOM 3185 O O . THR A 1 426 ? -0.488 17.667 -12.694 1.00 62.97 426 THR A O 1
ATOM 3188 N N . HIS A 1 427 ? -0.550 15.914 -11.278 1.00 59.59 427 HIS A N 1
ATOM 3189 C CA . HIS A 1 427 ? 0.442 16.387 -10.320 1.00 59.59 427 HIS A CA 1
ATOM 3190 C C . HIS A 1 427 ? 1.597 15.387 -10.202 1.00 59.59 427 HIS A C 1
ATOM 3192 O O . HIS A 1 427 ? 1.402 14.247 -9.787 1.00 59.59 427 HIS A O 1
ATOM 3198 N N . GLU A 1 428 ? 2.812 15.833 -10.525 1.00 58.72 428 GLU A N 1
ATOM 3199 C CA . GLU A 1 428 ? 4.038 15.079 -10.262 1.00 58.72 428 GLU A CA 1
ATOM 3200 C C . GLU A 1 428 ? 4.482 15.337 -8.822 1.00 58.72 428 GLU A C 1
ATOM 3202 O O . GLU A 1 428 ? 5.124 16.341 -8.514 1.00 58.72 428 GLU A O 1
ATOM 3207 N N . PHE A 1 429 ? 4.109 14.436 -7.916 1.00 62.56 429 PHE A N 1
ATOM 3208 C CA . PHE A 1 429 ? 4.711 14.385 -6.592 1.00 62.56 429 PHE A CA 1
ATOM 3209 C C . PHE A 1 429 ? 5.930 13.462 -6.657 1.00 62.56 429 PHE A C 1
ATOM 3211 O O . PHE A 1 429 ? 5.788 12.253 -6.833 1.00 62.56 429 PHE A O 1
ATOM 3218 N N . ALA A 1 430 ? 7.130 14.024 -6.522 1.00 63.50 430 ALA A N 1
ATOM 3219 C CA . ALA A 1 430 ? 8.355 13.248 -6.358 1.00 63.50 430 ALA A CA 1
ATOM 3220 C C . ALA A 1 430 ? 8.793 13.317 -4.887 1.00 63.50 430 ALA A C 1
ATOM 3222 O O . ALA A 1 430 ? 8.917 14.426 -4.356 1.00 63.50 430 ALA A O 1
ATOM 3223 N N . PRO A 1 431 ? 9.016 12.178 -4.207 1.00 70.88 431 PRO A N 1
ATOM 3224 C CA . PRO A 1 431 ? 9.527 12.200 -2.844 1.00 70.88 431 PRO A CA 1
ATOM 3225 C C . PRO A 1 431 ? 10.959 12.748 -2.790 1.00 70.88 431 PRO A C 1
ATOM 3227 O O . PRO A 1 431 ? 11.721 12.664 -3.755 1.00 70.88 431 PRO A O 1
ATOM 3230 N N . ASP A 1 432 ? 11.335 13.290 -1.629 1.00 72.12 432 ASP A N 1
ATOM 3231 C CA . ASP A 1 432 ? 12.721 13.673 -1.341 1.00 72.12 432 ASP A CA 1
ATOM 3232 C C . ASP A 1 432 ? 13.627 12.428 -1.471 1.00 72.12 432 ASP A C 1
ATOM 3234 O O . ASP A 1 432 ? 13.263 11.325 -1.053 1.00 72.12 432 ASP A O 1
ATOM 3238 N N . ALA A 1 433 ? 14.833 12.598 -2.019 1.00 70.81 433 ALA A N 1
ATOM 3239 C CA . ALA A 1 433 ? 15.825 11.531 -2.182 1.00 70.81 433 ALA A CA 1
ATOM 3240 C C . ALA A 1 433 ? 16.194 10.828 -0.857 1.00 70.81 433 ALA A C 1
ATOM 3242 O O . ALA A 1 433 ? 16.731 9.719 -0.864 1.00 70.81 433 ALA A O 1
ATOM 3243 N N . LYS A 1 434 ? 15.874 11.438 0.291 1.00 76.62 434 LYS A N 1
ATOM 3244 C CA . LYS A 1 434 ? 15.974 10.825 1.627 1.00 76.62 434 LYS A CA 1
ATOM 3245 C C . LYS A 1 434 ? 15.103 9.578 1.822 1.00 76.62 434 LYS A C 1
ATOM 3247 O O . LYS A 1 434 ? 15.363 8.828 2.756 1.00 76.62 434 LYS A O 1
ATOM 3252 N N . VAL A 1 435 ? 14.092 9.344 0.983 1.00 81.31 435 VAL A N 1
ATOM 3253 C CA . VAL A 1 435 ? 13.234 8.146 1.068 1.00 81.31 435 VAL A CA 1
ATOM 3254 C C . VAL A 1 435 ? 13.959 6.891 0.557 1.00 81.31 435 VAL A C 1
ATOM 3256 O O . VAL A 1 435 ? 13.686 5.786 1.017 1.00 81.31 435 VAL A O 1
ATOM 3259 N N . CYS A 1 436 ? 14.940 7.045 -0.335 1.00 86.25 436 CYS A N 1
ATOM 3260 C CA . CYS A 1 436 ? 15.571 5.923 -1.034 1.00 86.25 436 CYS A CA 1
ATOM 3261 C C . CYS A 1 436 ? 16.364 4.947 -0.142 1.00 86.25 436 CYS A C 1
ATOM 3263 O O . CYS A 1 436 ? 16.230 3.746 -0.356 1.00 86.25 436 CYS A O 1
ATOM 3265 N N . PRO A 1 437 ? 17.159 5.389 0.859 1.00 85.94 437 PRO A N 1
ATOM 3266 C CA . PRO A 1 437 ? 17.843 4.468 1.775 1.00 85.94 437 PRO A CA 1
ATOM 3267 C C . PRO A 1 437 ? 16.881 3.635 2.626 1.00 85.94 437 PRO A C 1
ATOM 3269 O O . PRO A 1 437 ? 17.177 2.500 2.962 1.00 85.94 437 PRO A O 1
ATOM 3272 N N . ILE A 1 438 ? 15.722 4.196 2.967 1.00 82.25 438 ILE A N 1
ATOM 3273 C CA . ILE A 1 438 ? 14.708 3.496 3.760 1.00 82.25 438 ILE A CA 1
ATOM 3274 C C . ILE A 1 438 ? 13.987 2.465 2.904 1.00 82.25 438 ILE A C 1
ATOM 3276 O O . ILE A 1 438 ? 13.653 1.393 3.391 1.00 82.25 438 ILE A O 1
ATOM 3280 N N . LEU A 1 439 ? 13.766 2.776 1.627 1.00 85.00 439 LEU A N 1
ATOM 3281 C CA . LEU A 1 439 ? 13.186 1.822 0.695 1.00 85.00 439 LEU A CA 1
ATOM 3282 C C . LEU A 1 439 ? 14.066 0.571 0.555 1.00 85.00 439 LEU A C 1
ATOM 3284 O O . LEU A 1 439 ? 13.537 -0.532 0.566 1.00 85.00 439 LEU A O 1
ATOM 3288 N N . ASP A 1 440 ? 15.386 0.765 0.504 1.00 86.94 440 ASP A N 1
ATOM 3289 C CA . ASP A 1 440 ? 16.410 -0.295 0.471 1.00 86.94 440 ASP A CA 1
ATOM 3290 C C . ASP A 1 440 ? 16.445 -1.140 1.761 1.00 86.94 440 ASP A C 1
ATOM 3292 O O . ASP A 1 440 ? 16.827 -2.303 1.732 1.00 86.94 440 ASP A O 1
ATOM 3296 N N . GLU A 1 441 ? 16.027 -0.574 2.898 1.00 86.00 441 GLU A N 1
ATOM 3297 C CA . GLU A 1 441 ? 15.991 -1.276 4.190 1.00 86.00 441 GLU A CA 1
ATOM 3298 C C . GLU A 1 441 ? 14.652 -1.983 4.458 1.00 86.00 441 GLU A C 1
ATOM 3300 O O . GLU A 1 441 ? 14.618 -3.035 5.092 1.00 86.00 441 GLU A O 1
ATOM 3305 N N . ILE A 1 442 ? 13.535 -1.393 4.025 1.00 83.06 442 ILE A N 1
ATOM 3306 C CA . ILE A 1 442 ? 12.182 -1.842 4.389 1.00 83.06 442 ILE A CA 1
ATOM 3307 C C . ILE A 1 442 ? 11.597 -2.829 3.370 1.00 83.06 442 ILE A C 1
ATOM 3309 O O . ILE A 1 442 ? 10.737 -3.638 3.730 1.00 83.06 442 ILE A O 1
ATOM 3313 N N . VAL A 1 443 ? 12.012 -2.752 2.104 1.00 84.44 443 VAL A N 1
ATOM 3314 C CA . VAL A 1 443 ? 11.466 -3.584 1.028 1.00 84.44 443 VAL A CA 1
ATOM 3315 C C . VAL A 1 443 ? 12.480 -4.661 0.663 1.00 84.44 443 VAL A C 1
ATOM 3317 O O . VAL A 1 443 ? 13.401 -4.412 -0.103 1.00 84.44 443 VAL A O 1
ATOM 3320 N N . ASP A 1 444 ? 12.270 -5.879 1.168 1.00 82.12 444 ASP A N 1
ATOM 3321 C CA . ASP A 1 444 ? 13.211 -7.004 1.018 1.00 82.12 444 ASP A CA 1
ATOM 3322 C C . ASP A 1 444 ? 13.585 -7.328 -0.444 1.00 82.12 444 ASP A C 1
ATOM 3324 O O . ASP A 1 444 ? 14.678 -7.824 -0.711 1.00 82.12 444 ASP A O 1
ATOM 3328 N N . GLN A 1 445 ? 12.682 -7.069 -1.397 1.00 80.88 445 GLN A N 1
ATOM 3329 C CA . GLN A 1 445 ? 12.907 -7.330 -2.826 1.00 80.88 445 GLN A CA 1
ATOM 3330 C C . GLN A 1 445 ? 13.525 -6.150 -3.589 1.00 80.88 445 GLN A C 1
ATOM 3332 O O . GLN A 1 445 ? 13.862 -6.287 -4.762 1.00 80.88 445 GLN A O 1
ATOM 3337 N N . PHE A 1 446 ? 13.682 -4.989 -2.953 1.00 86.44 446 PHE A N 1
ATOM 3338 C CA . PHE A 1 446 ? 14.227 -3.800 -3.593 1.00 86.44 446 PHE A CA 1
ATOM 3339 C C . PHE A 1 446 ? 15.683 -3.600 -3.175 1.00 86.44 446 PHE A C 1
ATOM 3341 O O . PHE A 1 446 ? 15.968 -3.336 -2.013 1.00 86.44 446 PHE A O 1
ATOM 3348 N N . SER A 1 447 ? 16.601 -3.647 -4.145 1.00 89.62 447 SER A N 1
ATOM 3349 C CA . SER A 1 447 ? 17.954 -3.122 -3.963 1.00 89.62 447 SER A CA 1
ATOM 3350 C C . SER A 1 447 ? 18.151 -1.876 -4.807 1.00 89.62 447 SER A C 1
ATOM 3352 O O . SER A 1 447 ? 18.054 -1.905 -6.037 1.00 89.62 447 SER A O 1
ATOM 3354 N N . ARG A 1 448 ? 18.525 -0.777 -4.159 1.00 89.44 448 ARG A N 1
ATOM 3355 C CA . ARG A 1 448 ? 18.843 0.481 -4.827 1.00 89.44 448 ARG A CA 1
ATOM 3356 C C . ARG A 1 448 ? 19.992 0.318 -5.820 1.00 89.44 448 ARG A C 1
ATOM 3358 O O . ARG A 1 448 ? 19.929 0.871 -6.913 1.00 89.44 448 ARG A O 1
ATOM 3365 N N . SER A 1 449 ? 21.025 -0.441 -5.458 1.00 88.25 449 SER A N 1
ATOM 3366 C CA . SER A 1 449 ? 22.199 -0.644 -6.318 1.00 88.25 449 SER A CA 1
ATOM 3367 C C . SER A 1 449 ? 21.865 -1.393 -7.611 1.00 88.25 449 SER A C 1
ATOM 3369 O O . SER A 1 449 ? 22.312 -1.005 -8.690 1.00 88.25 449 SER A O 1
ATOM 3371 N N . GLU A 1 450 ? 21.018 -2.418 -7.520 1.00 86.88 450 GLU A N 1
ATOM 3372 C CA . GLU A 1 450 ? 20.517 -3.155 -8.678 1.00 86.88 450 GLU A CA 1
ATOM 3373 C C . GLU A 1 450 ? 19.559 -2.295 -9.509 1.00 86.88 450 GLU A C 1
ATOM 3375 O O . GLU A 1 450 ? 19.639 -2.281 -10.740 1.00 86.88 450 GLU A O 1
ATOM 3380 N N . CYS A 1 451 ? 18.706 -1.508 -8.847 1.00 87.88 451 CYS A N 1
ATOM 3381 C CA . CYS A 1 451 ? 17.784 -0.606 -9.525 1.00 87.88 451 CYS A CA 1
ATOM 3382 C C . CYS A 1 451 ? 18.526 0.479 -10.324 1.00 87.88 451 CYS A C 1
ATOM 3384 O O . CYS A 1 451 ? 18.185 0.732 -11.477 1.00 87.88 451 CYS A O 1
ATOM 3386 N N . GLU A 1 452 ? 19.582 1.077 -9.759 1.00 89.69 452 GLU A N 1
ATOM 3387 C CA . GLU A 1 452 ? 20.434 2.056 -10.451 1.00 89.69 452 GLU A CA 1
ATOM 3388 C C . GLU A 1 452 ? 21.180 1.439 -11.646 1.00 89.69 452 GLU A C 1
ATOM 3390 O O . GLU A 1 452 ? 21.295 2.074 -12.699 1.00 89.69 452 GLU A O 1
ATOM 3395 N N . ALA A 1 453 ? 21.647 0.191 -11.519 1.00 83.06 453 ALA A N 1
ATOM 3396 C CA . ALA A 1 453 ? 22.337 -0.523 -12.593 1.00 83.06 453 ALA A CA 1
ATOM 3397 C C . ALA A 1 453 ? 21.405 -0.896 -13.759 1.00 83.06 453 ALA A C 1
ATOM 3399 O O . ALA A 1 453 ? 21.819 -0.891 -14.919 1.00 83.06 453 ALA A O 1
ATOM 3400 N N . THR A 1 454 ? 20.142 -1.204 -13.463 1.00 79.56 45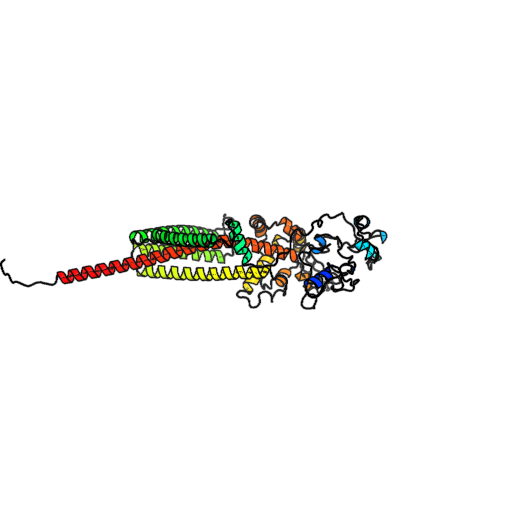4 THR A N 1
ATOM 3401 C CA . THR A 1 454 ? 19.156 -1.683 -14.444 1.00 79.56 454 THR A CA 1
ATOM 3402 C C . THR A 1 454 ? 18.215 -0.592 -14.967 1.00 79.56 454 THR A C 1
ATOM 3404 O O . THR A 1 454 ? 17.486 -0.832 -15.932 1.00 79.56 454 THR A O 1
ATOM 3407 N N . PHE A 1 455 ? 18.288 0.630 -14.425 1.00 84.44 455 PHE A N 1
ATOM 3408 C CA . PHE A 1 455 ? 17.426 1.764 -14.778 1.00 84.44 455 PHE A CA 1
ATOM 3409 C C . PHE A 1 455 ? 17.392 2.078 -16.280 1.00 84.44 455 PHE A C 1
ATOM 3411 O O . PHE A 1 455 ? 16.326 2.062 -16.890 1.00 84.44 455 PHE A O 1
ATOM 3418 N N . CYS A 1 456 ? 18.545 2.328 -16.910 1.00 81.06 456 CYS A N 1
ATOM 3419 C CA . CYS A 1 456 ? 18.595 2.549 -18.360 1.00 81.06 456 CYS A CA 1
ATOM 3420 C C . CYS A 1 456 ? 18.440 1.246 -19.180 1.00 81.06 456 CYS A C 1
ATOM 3422 O O . CYS A 1 456 ? 17.733 1.293 -20.188 1.00 81.06 456 CYS A O 1
ATOM 3424 N N . PRO A 1 457 ? 19.031 0.091 -18.786 1.00 74.06 457 PRO A N 1
ATOM 3425 C CA . PRO A 1 457 ? 18.876 -1.179 -19.511 1.00 74.06 457 PRO A CA 1
ATOM 3426 C C . PRO A 1 457 ? 17.474 -1.771 -19.599 1.00 74.06 457 PRO A C 1
ATOM 3428 O O . PRO A 1 457 ? 17.154 -2.389 -20.613 1.00 74.06 457 PRO A O 1
ATOM 3431 N N . LEU A 1 458 ? 16.640 -1.598 -18.575 1.00 68.25 458 LEU A N 1
ATOM 3432 C CA . LEU A 1 458 ? 15.262 -2.097 -18.569 1.00 68.25 458 LEU A CA 1
ATOM 3433 C C . LEU A 1 458 ? 14.256 -0.988 -18.908 1.00 68.25 458 LEU A C 1
ATOM 3435 O O . LEU A 1 458 ? 13.244 -1.229 -19.569 1.00 68.25 458 LEU A O 1
ATOM 3439 N N . GLY A 1 459 ? 14.547 0.250 -18.501 1.00 76.69 459 GLY A N 1
ATOM 3440 C CA . GLY A 1 459 ? 13.667 1.413 -18.585 1.00 76.69 459 GLY A CA 1
ATOM 3441 C C . GLY A 1 459 ? 12.231 1.141 -18.135 1.00 76.69 459 GLY A C 1
ATOM 3442 O O . GLY A 1 459 ? 12.023 0.822 -16.972 1.00 76.69 459 GLY A O 1
ATOM 3443 N N . VAL A 1 460 ? 11.231 1.271 -19.016 1.00 75.25 460 VAL A N 1
ATOM 3444 C CA . VAL A 1 460 ? 9.811 1.064 -18.664 1.00 75.25 460 VAL A CA 1
ATOM 3445 C C . VAL A 1 460 ? 9.525 -0.323 -18.072 1.00 75.25 460 VAL A C 1
ATOM 3447 O O . VAL A 1 460 ? 8.727 -0.419 -17.147 1.00 75.25 460 VAL A O 1
ATOM 3450 N N . ASP A 1 461 ? 10.213 -1.380 -18.515 1.00 71.56 461 ASP A N 1
ATOM 3451 C CA . ASP A 1 461 ? 10.053 -2.717 -17.923 1.00 71.56 461 ASP A CA 1
ATOM 3452 C C . ASP A 1 461 ? 10.627 -2.762 -16.495 1.00 71.56 461 ASP A C 1
ATOM 3454 O O . ASP A 1 461 ? 10.062 -3.399 -15.607 1.00 71.56 461 ASP A O 1
ATOM 3458 N N . GLY A 1 462 ? 11.707 -2.013 -16.242 1.00 77.06 462 GLY A N 1
ATOM 3459 C CA . GLY A 1 462 ? 12.278 -1.829 -14.905 1.00 77.06 462 GLY A CA 1
ATOM 3460 C C . GLY A 1 462 ? 11.330 -1.076 -13.970 1.00 77.06 462 GLY A C 1
ATOM 3461 O O . GLY A 1 462 ? 11.209 -1.427 -12.800 1.00 77.06 462 GLY A O 1
ATOM 3462 N N . TYR A 1 463 ? 10.592 -0.095 -14.497 1.00 81.69 463 TYR A N 1
ATOM 3463 C CA . TYR A 1 463 ? 9.514 0.567 -13.762 1.00 81.69 463 TYR A CA 1
ATOM 3464 C C . TYR A 1 463 ? 8.382 -0.409 -13.400 1.00 81.69 463 TYR A C 1
ATOM 3466 O O . TYR A 1 463 ? 7.913 -0.397 -12.265 1.00 81.69 463 TYR A O 1
ATOM 3474 N N . GLN A 1 464 ? 7.970 -1.293 -14.314 1.00 78.19 464 GLN A N 1
ATOM 3475 C CA . GLN A 1 464 ? 6.937 -2.298 -14.020 1.00 78.19 464 GLN A CA 1
ATOM 3476 C C . GLN A 1 464 ? 7.384 -3.301 -12.945 1.00 78.19 464 GLN A C 1
ATOM 3478 O O . GLN A 1 464 ? 6.592 -3.661 -12.074 1.00 78.19 464 GLN A O 1
ATOM 3483 N N . ILE A 1 465 ? 8.657 -3.716 -12.970 1.00 76.62 465 ILE A N 1
ATOM 3484 C CA . ILE A 1 465 ? 9.268 -4.532 -11.908 1.00 76.62 465 ILE A CA 1
ATOM 3485 C C . ILE A 1 465 ? 9.179 -3.800 -10.567 1.00 76.62 465 ILE A C 1
ATOM 3487 O O . ILE A 1 465 ? 8.616 -4.337 -9.619 1.00 76.62 465 ILE A O 1
ATOM 3491 N N . PHE A 1 466 ? 9.614 -2.540 -10.523 1.00 83.81 466 PHE A N 1
ATOM 3492 C CA . PHE A 1 466 ? 9.537 -1.723 -9.316 1.00 83.81 466 PHE A CA 1
ATOM 3493 C C . PHE A 1 466 ? 8.102 -1.600 -8.778 1.00 83.81 466 PHE A C 1
ATOM 3495 O O . PHE A 1 466 ? 7.871 -1.777 -7.584 1.00 83.81 466 PHE A O 1
ATOM 3502 N N . VAL A 1 467 ? 7.115 -1.335 -9.643 1.00 81.75 467 VAL A N 1
ATOM 3503 C CA . VAL A 1 467 ? 5.700 -1.251 -9.240 1.00 81.75 467 VAL A CA 1
ATOM 3504 C C . VAL A 1 467 ? 5.220 -2.572 -8.645 1.00 81.75 467 VAL A C 1
ATOM 3506 O O . VAL A 1 467 ? 4.565 -2.562 -7.603 1.00 81.75 467 VAL A O 1
ATOM 3509 N N . ARG A 1 468 ? 5.556 -3.709 -9.264 1.00 78.12 468 ARG A N 1
ATOM 3510 C CA . ARG A 1 468 ? 5.204 -5.035 -8.744 1.00 78.12 468 ARG A CA 1
ATOM 3511 C C . ARG A 1 468 ? 5.788 -5.257 -7.350 1.00 78.12 468 ARG A C 1
ATOM 3513 O O . ARG A 1 468 ? 5.042 -5.661 -6.461 1.00 78.12 468 ARG A O 1
ATOM 3520 N N . ASP A 1 469 ? 7.067 -4.958 -7.156 1.00 81.06 469 ASP A N 1
ATOM 3521 C CA . ASP A 1 469 ? 7.752 -5.192 -5.882 1.00 81.06 469 ASP A CA 1
ATOM 3522 C C . ASP A 1 469 ? 7.150 -4.305 -4.768 1.00 81.06 469 ASP A C 1
ATOM 3524 O O . ASP A 1 469 ? 6.909 -4.762 -3.648 1.00 81.06 469 ASP A O 1
ATOM 3528 N N . MET A 1 470 ? 6.777 -3.058 -5.090 1.00 83.00 470 MET A N 1
ATOM 3529 C CA . MET A 1 470 ? 6.054 -2.166 -4.169 1.00 83.00 470 MET A CA 1
ATOM 3530 C C . MET A 1 470 ? 4.638 -2.658 -3.843 1.00 83.00 470 MET A C 1
ATOM 3532 O O . MET A 1 470 ? 4.167 -2.521 -2.707 1.00 83.00 470 MET A O 1
ATOM 3536 N N . VAL A 1 471 ? 3.935 -3.236 -4.820 1.00 76.62 471 VAL A N 1
ATOM 3537 C CA . VAL A 1 471 ? 2.609 -3.832 -4.610 1.00 76.62 471 VAL A CA 1
ATOM 3538 C C . VAL A 1 471 ? 2.709 -5.067 -3.717 1.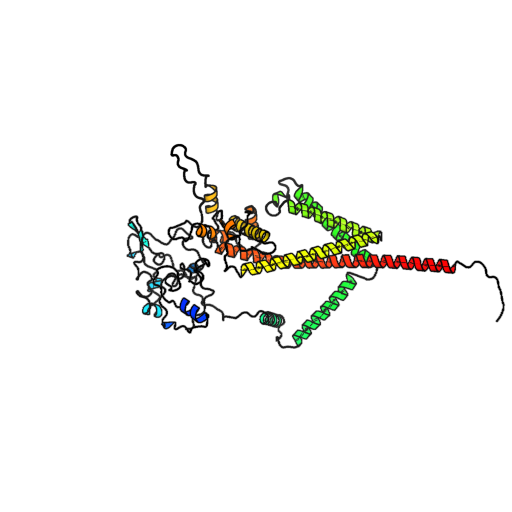00 76.62 471 VAL A C 1
ATOM 3540 O O . VAL A 1 471 ? 1.889 -5.212 -2.811 1.00 76.62 471 VAL A O 1
ATOM 3543 N N . GLU A 1 472 ? 3.702 -5.930 -3.925 1.00 75.00 472 GLU A N 1
ATOM 3544 C CA . GLU A 1 472 ? 3.936 -7.119 -3.098 1.00 75.00 472 GLU A CA 1
ATOM 3545 C C . GLU A 1 472 ? 4.255 -6.733 -1.650 1.00 75.00 472 GLU A C 1
ATOM 3547 O O . GLU A 1 472 ? 3.566 -7.172 -0.727 1.00 75.00 472 GLU A O 1
ATOM 3552 N N . PHE A 1 473 ? 5.173 -5.781 -1.455 1.00 80.75 473 PHE A N 1
ATOM 3553 C CA . PHE A 1 473 ? 5.443 -5.193 -0.143 1.00 80.75 473 PHE A CA 1
ATOM 3554 C C . PHE A 1 473 ? 4.173 -4.646 0.526 1.00 80.75 473 PHE A C 1
ATOM 3556 O O . PHE A 1 473 ? 3.927 -4.862 1.719 1.00 80.75 473 PHE A O 1
ATOM 3563 N N . THR A 1 474 ? 3.335 -3.939 -0.236 1.00 76.88 474 THR A N 1
ATOM 3564 C CA . THR A 1 474 ? 2.077 -3.391 0.280 1.00 76.88 474 THR A CA 1
ATOM 3565 C C . THR A 1 474 ? 1.119 -4.504 0.702 1.00 76.88 474 THR A C 1
ATOM 3567 O O . THR A 1 474 ? 0.474 -4.385 1.742 1.00 76.88 474 THR A O 1
ATOM 3570 N N . GLN A 1 475 ? 1.032 -5.600 -0.055 1.00 72.88 475 GLN A N 1
ATOM 3571 C CA . GLN A 1 475 ? 0.162 -6.737 0.263 1.00 72.88 475 GLN A CA 1
ATOM 3572 C C . GLN A 1 475 ? 0.598 -7.460 1.540 1.00 72.88 475 GLN A C 1
ATOM 3574 O O . GLN A 1 475 ? -0.238 -7.712 2.415 1.00 72.88 475 GLN A O 1
ATOM 3579 N N . ASP A 1 476 ? 1.893 -7.719 1.693 1.00 74.81 476 ASP A N 1
ATOM 3580 C CA . ASP A 1 476 ? 2.432 -8.401 2.872 1.00 74.81 476 ASP A CA 1
ATOM 3581 C C . ASP A 1 476 ? 2.198 -7.601 4.155 1.00 74.81 476 ASP A C 1
ATOM 3583 O O . ASP A 1 476 ? 1.857 -8.146 5.213 1.00 74.81 476 ASP A O 1
ATOM 3587 N N . ASN A 1 477 ? 2.314 -6.278 4.068 1.00 76.50 477 ASN A N 1
ATOM 3588 C CA . ASN A 1 477 ? 2.034 -5.400 5.196 1.00 76.50 477 ASN A CA 1
ATOM 3589 C C . ASN A 1 477 ? 0.533 -5.150 5.393 1.00 76.50 477 ASN A C 1
ATOM 3591 O O . ASN A 1 477 ? 0.091 -4.998 6.534 1.00 76.50 477 ASN A O 1
ATOM 3595 N N . ALA A 1 478 ? -0.281 -5.198 4.335 1.00 73.06 478 ALA A N 1
ATOM 3596 C CA . ALA A 1 478 ? -1.733 -5.069 4.435 1.00 73.06 478 ALA A CA 1
ATOM 3597 C C . ALA A 1 478 ? -2.359 -6.193 5.270 1.00 73.06 478 ALA A C 1
ATOM 3599 O O . ALA A 1 478 ? -3.276 -5.924 6.044 1.00 73.06 478 ALA A O 1
ATOM 3600 N N . ILE A 1 479 ? -1.846 -7.428 5.194 1.00 69.81 479 ILE A N 1
ATOM 3601 C CA . ILE A 1 479 ? -2.322 -8.535 6.044 1.00 69.81 479 ILE A CA 1
ATOM 3602 C C . ILE A 1 479 ? -2.063 -8.228 7.525 1.00 69.81 479 ILE A C 1
ATOM 3604 O O . ILE A 1 479 ? -2.955 -8.384 8.362 1.00 69.81 479 ILE A O 1
ATOM 3608 N N . LYS A 1 480 ? -0.866 -7.731 7.860 1.00 74.06 480 LYS A N 1
ATOM 3609 C CA . LYS A 1 480 ? -0.511 -7.345 9.238 1.00 74.06 480 LYS A CA 1
ATOM 3610 C C . LYS A 1 480 ? -1.409 -6.210 9.740 1.00 74.06 480 LYS A C 1
ATOM 3612 O O . LYS A 1 480 ? -1.913 -6.270 10.863 1.00 74.06 480 LYS A O 1
ATOM 3617 N N . LEU A 1 481 ? -1.671 -5.213 8.892 1.00 71.88 481 LEU A N 1
ATOM 3618 C CA . LEU A 1 481 ? -2.601 -4.123 9.193 1.00 71.88 481 LEU A CA 1
ATOM 3619 C C . LEU A 1 481 ? -4.036 -4.633 9.379 1.00 71.88 481 LEU A C 1
ATOM 3621 O O . LEU A 1 481 ? -4.704 -4.217 10.323 1.00 71.88 481 LEU A O 1
ATOM 3625 N N . ALA A 1 482 ? -4.500 -5.567 8.546 1.00 70.62 482 ALA A N 1
ATOM 3626 C CA . ALA A 1 482 ? -5.830 -6.163 8.649 1.00 70.62 482 ALA A CA 1
ATOM 3627 C C . ALA A 1 482 ? -6.023 -6.922 9.971 1.00 70.62 482 ALA A C 1
ATOM 3629 O O . ALA A 1 482 ? -7.066 -6.779 10.610 1.00 70.62 482 ALA A O 1
ATOM 3630 N N . ILE A 1 483 ? -5.004 -7.660 10.431 1.00 71.56 483 ILE A N 1
ATOM 3631 C CA . ILE A 1 483 ? -5.008 -8.286 11.763 1.00 71.56 483 ILE A CA 1
ATOM 3632 C C . ILE A 1 483 ? -5.146 -7.210 12.850 1.00 71.56 483 ILE A C 1
ATOM 3634 O O . ILE A 1 483 ? -5.985 -7.342 13.744 1.00 71.56 483 ILE A O 1
ATOM 3638 N N . GLY A 1 484 ? -4.387 -6.113 12.747 1.00 74.81 484 GLY A N 1
ATOM 3639 C CA . GLY A 1 484 ? -4.490 -4.970 13.659 1.00 74.81 484 GLY A CA 1
ATOM 3640 C C . GLY A 1 484 ? -5.894 -4.352 13.697 1.00 74.81 484 GLY A C 1
ATOM 3641 O O . GLY A 1 484 ? -6.471 -4.191 14.775 1.00 74.81 484 GLY A O 1
ATOM 3642 N N . PHE A 1 485 ? -6.490 -4.074 12.535 1.00 76.50 485 PHE A N 1
ATOM 3643 C CA . PHE A 1 485 ? -7.866 -3.574 12.429 1.00 76.50 485 PHE A CA 1
ATOM 3644 C C . PHE A 1 485 ? -8.893 -4.562 12.998 1.00 76.50 485 PHE A C 1
ATOM 3646 O O . PHE A 1 485 ? -9.840 -4.135 13.659 1.00 76.50 485 PHE A O 1
ATOM 3653 N N . GLY A 1 486 ? -8.693 -5.869 12.809 1.00 75.56 486 GLY A N 1
ATOM 3654 C CA . GLY A 1 486 ? -9.536 -6.913 13.393 1.00 75.56 486 GLY A CA 1
ATOM 3655 C C . GLY A 1 486 ? -9.526 -6.901 14.925 1.00 75.56 486 GLY A C 1
ATOM 3656 O O . GLY A 1 486 ? -10.581 -6.997 15.555 1.00 75.56 486 GLY A O 1
ATOM 3657 N N . VAL A 1 487 ? -8.355 -6.703 15.540 1.00 81.56 487 VAL A N 1
ATOM 3658 C CA . VAL A 1 487 ? -8.234 -6.547 17.001 1.00 81.56 487 VAL A CA 1
ATOM 3659 C C . VAL A 1 487 ? -8.954 -5.285 17.482 1.00 81.56 487 VAL A C 1
ATOM 3661 O O . VAL A 1 487 ? -9.671 -5.335 18.484 1.00 81.56 487 VAL A O 1
ATOM 3664 N N . LEU A 1 488 ? -8.821 -4.168 16.760 1.00 83.00 488 LEU A N 1
ATOM 3665 C CA . LEU A 1 488 ? -9.518 -2.920 17.091 1.00 83.00 488 LEU A CA 1
ATOM 3666 C C . LEU A 1 488 ? -11.044 -3.078 17.030 1.00 83.00 488 LEU A C 1
ATOM 3668 O O . LEU A 1 488 ? -11.726 -2.673 17.971 1.00 83.00 488 LEU A O 1
ATOM 3672 N N . LEU A 1 489 ? -11.573 -3.743 15.996 1.00 84.19 489 LEU A N 1
ATOM 3673 C CA . LEU A 1 489 ? -13.005 -4.054 15.886 1.00 84.19 489 LEU A CA 1
ATOM 3674 C C . LEU A 1 489 ? -13.492 -4.905 17.062 1.00 84.19 489 LEU A C 1
ATOM 3676 O O . LEU A 1 489 ? -14.546 -4.634 17.637 1.00 84.19 489 LEU A O 1
ATOM 3680 N N . ALA A 1 490 ? -12.724 -5.924 17.456 1.00 82.94 490 ALA A N 1
ATOM 3681 C CA . ALA A 1 490 ? -13.076 -6.772 18.591 1.00 82.94 490 ALA A CA 1
ATOM 3682 C C . ALA A 1 490 ? -13.121 -5.977 19.911 1.00 82.94 490 ALA A C 1
ATOM 3684 O O . ALA A 1 490 ? -14.051 -6.144 20.707 1.00 82.94 490 ALA A O 1
ATOM 3685 N N . LEU A 1 491 ? -12.153 -5.079 20.129 1.00 85.81 491 LEU A N 1
ATOM 3686 C CA . LEU A 1 491 ? -12.130 -4.184 21.290 1.00 85.81 491 LEU A CA 1
ATOM 3687 C C . LEU A 1 491 ? -13.322 -3.222 21.290 1.00 85.81 491 LEU A C 1
ATOM 3689 O O . LEU A 1 491 ? -13.949 -3.018 22.332 1.00 85.81 491 LEU A O 1
ATOM 3693 N N . GLU A 1 492 ? -13.673 -2.659 20.137 1.00 89.56 492 GLU A N 1
ATOM 3694 C CA . GLU A 1 492 ? -14.811 -1.754 20.002 1.00 89.56 492 GLU A CA 1
ATOM 3695 C C . GLU A 1 492 ? -16.147 -2.458 20.261 1.00 89.56 492 GLU A C 1
ATOM 3697 O O . GLU A 1 492 ? -16.950 -1.984 21.069 1.00 89.56 492 GLU A O 1
ATOM 3702 N N . LEU A 1 493 ? -16.356 -3.638 19.672 1.00 88.81 493 LEU A N 1
ATOM 3703 C CA . LEU A 1 493 ? -17.538 -4.468 19.915 1.00 88.81 493 LEU A CA 1
ATOM 3704 C C . LEU A 1 493 ? -17.674 -4.842 21.396 1.00 88.81 493 LEU A C 1
ATOM 3706 O O . LEU A 1 493 ? -18.777 -4.799 21.956 1.00 88.81 493 LEU A O 1
ATOM 3710 N N . MET A 1 494 ? -16.558 -5.160 22.057 1.00 89.75 494 MET A N 1
ATOM 3711 C CA . MET A 1 494 ? -16.527 -5.410 23.497 1.00 89.75 494 MET A CA 1
ATOM 3712 C C . MET A 1 494 ? -16.958 -4.167 24.291 1.00 89.75 494 MET A C 1
ATOM 3714 O O . MET A 1 494 ? -17.807 -4.272 25.184 1.00 89.75 494 MET A O 1
ATOM 3718 N N . MET A 1 495 ? -16.397 -2.990 23.998 1.00 90.06 495 MET A N 1
ATOM 3719 C CA . MET A 1 495 ? -16.728 -1.743 24.703 1.00 90.06 495 MET A CA 1
ATOM 3720 C C . MET A 1 495 ? -18.190 -1.343 24.494 1.00 90.06 495 MET A C 1
ATOM 3722 O O . MET A 1 495 ? -18.902 -1.059 25.461 1.00 90.06 495 MET A O 1
ATOM 3726 N N . MET A 1 496 ? -18.662 -1.401 23.251 1.00 92.00 496 MET A N 1
ATOM 3727 C CA . MET A 1 496 ? -20.041 -1.139 22.855 1.00 92.00 496 MET A CA 1
ATOM 3728 C C . MET A 1 496 ? -21.023 -2.044 23.612 1.00 92.00 496 MET A C 1
ATOM 3730 O O . MET A 1 496 ? -21.984 -1.567 24.226 1.00 92.00 496 MET A O 1
ATOM 3734 N N . THR A 1 497 ? -20.768 -3.354 23.615 1.00 90.62 497 THR A N 1
ATOM 3735 C CA . THR A 1 497 ? -21.645 -4.338 24.263 1.00 90.62 497 THR A CA 1
ATOM 3736 C C . THR A 1 497 ? -21.698 -4.118 25.774 1.00 90.62 497 THR A C 1
ATOM 3738 O O . THR A 1 497 ? -22.786 -4.101 26.360 1.00 90.62 497 THR A O 1
ATOM 3741 N N . ASN A 1 498 ? -20.549 -3.880 26.413 1.00 91.12 498 ASN A N 1
ATOM 3742 C CA . ASN A 1 498 ? -20.481 -3.607 27.847 1.00 91.12 498 ASN A CA 1
ATOM 3743 C C . ASN A 1 498 ? -21.151 -2.278 28.229 1.00 91.12 498 ASN A C 1
ATOM 3745 O O . ASN A 1 498 ? -21.879 -2.237 29.222 1.00 91.12 498 ASN A O 1
ATOM 3749 N N . ALA A 1 499 ? -20.986 -1.212 27.437 1.00 91.69 499 ALA A N 1
ATOM 3750 C CA . ALA A 1 499 ? -21.651 0.072 27.671 1.00 91.69 499 ALA A CA 1
ATOM 3751 C C . ALA A 1 499 ? -23.184 -0.061 27.605 1.00 91.69 499 ALA A C 1
ATOM 3753 O O . ALA A 1 499 ? -23.901 0.427 28.489 1.00 91.69 499 ALA A O 1
ATOM 3754 N N . TRP A 1 500 ? -23.694 -0.795 26.610 1.00 94.12 500 TRP A N 1
ATOM 3755 C CA . TRP A 1 500 ? -25.125 -1.062 26.464 1.00 94.12 500 TRP A CA 1
ATOM 3756 C C . TRP A 1 500 ? -25.686 -1.928 27.597 1.00 94.12 500 TRP A C 1
ATOM 3758 O O . TRP A 1 500 ? -26.699 -1.572 28.214 1.00 94.12 500 TRP A O 1
ATOM 3768 N N . ARG A 1 501 ? -25.027 -3.054 27.914 1.00 91.06 501 ARG A N 1
ATOM 3769 C CA . ARG A 1 501 ? -25.457 -3.949 29.002 1.00 91.06 501 ARG A CA 1
ATOM 3770 C C . ARG A 1 501 ? -25.423 -3.237 30.356 1.00 91.06 501 ARG A C 1
ATOM 3772 O O . ARG A 1 501 ? -26.398 -3.332 31.110 1.00 91.06 501 ARG A O 1
ATOM 3779 N N . LEU A 1 502 ? -24.389 -2.435 30.625 1.00 91.62 502 LEU A N 1
ATOM 3780 C CA . LEU A 1 502 ? -24.290 -1.634 31.844 1.00 91.62 502 LEU A CA 1
ATOM 3781 C C . LEU A 1 502 ? -25.448 -0.633 31.937 1.00 91.62 502 LEU A C 1
ATOM 3783 O O . LEU A 1 502 ? -26.130 -0.587 32.962 1.00 91.62 502 LEU A O 1
ATOM 3787 N N . ARG A 1 503 ? -25.750 0.104 30.859 1.00 93.25 503 ARG A N 1
ATOM 3788 C CA . ARG A 1 503 ? -26.911 1.007 30.803 1.00 93.25 503 ARG A CA 1
ATOM 3789 C C . ARG A 1 503 ? -28.216 0.268 31.116 1.00 93.25 503 ARG A C 1
ATOM 3791 O O . ARG A 1 503 ? -28.985 0.727 31.963 1.00 93.25 503 ARG A O 1
ATOM 3798 N N . ARG A 1 504 ? -28.460 -0.878 30.472 1.00 91.62 504 ARG A N 1
ATOM 3799 C CA . ARG A 1 504 ? -29.683 -1.677 30.665 1.00 91.62 504 ARG A CA 1
ATOM 3800 C C . ARG A 1 504 ? -29.806 -2.195 32.099 1.00 91.62 504 ARG A C 1
ATOM 3802 O O . ARG A 1 504 ? -30.886 -2.119 32.679 1.00 91.62 504 ARG A O 1
ATOM 3809 N N . SER A 1 505 ? -28.708 -2.659 32.699 1.00 89.19 505 SER A N 1
ATOM 3810 C CA . SER A 1 505 ? -28.691 -3.094 34.104 1.00 89.19 505 SER A CA 1
ATOM 3811 C C . SER A 1 505 ? -28.994 -1.938 35.070 1.00 89.19 505 SER A C 1
ATOM 3813 O O . SER A 1 505 ? -29.684 -2.133 36.075 1.00 89.19 505 SER A O 1
ATOM 3815 N N . ILE A 1 506 ? -28.535 -0.716 34.755 1.00 88.31 506 ILE A N 1
ATOM 3816 C CA . ILE A 1 506 ? -28.827 0.474 35.556 1.00 88.31 506 ILE A CA 1
ATOM 3817 C C . ILE A 1 506 ? -30.305 0.842 35.497 1.00 88.31 506 ILE A C 1
ATOM 3819 O O . ILE A 1 506 ? -30.886 1.108 36.548 1.00 88.31 506 ILE A O 1
ATOM 3823 N N . LEU A 1 507 ? -30.907 0.822 34.308 1.00 89.44 507 LEU A N 1
ATOM 3824 C CA . LEU A 1 507 ? -32.332 1.108 34.134 1.00 89.44 507 LEU A CA 1
ATOM 3825 C C . LEU A 1 507 ? -33.209 0.092 34.874 1.00 89.44 507 LEU A C 1
ATOM 3827 O O . LEU A 1 507 ? -34.015 0.499 35.703 1.00 89.44 507 LEU A O 1
ATOM 3831 N N . ARG A 1 508 ? -32.946 -1.212 34.705 1.00 88.00 508 ARG A N 1
ATOM 3832 C CA . ARG A 1 508 ? -33.666 -2.279 35.428 1.00 88.00 508 ARG A CA 1
ATOM 3833 C C . ARG A 1 508 ? -33.593 -2.121 36.947 1.00 88.00 508 ARG A C 1
ATOM 3835 O O . ARG A 1 508 ? -34.570 -2.350 37.646 1.00 88.00 508 ARG A O 1
ATOM 3842 N N . SER A 1 509 ? -32.437 -1.702 37.469 1.00 85.62 509 SER A N 1
ATOM 3843 C CA . SER A 1 509 ? -32.286 -1.456 38.910 1.00 85.62 509 SER A CA 1
ATOM 3844 C C . SER A 1 509 ? -33.132 -0.272 39.390 1.00 85.62 509 SER A C 1
ATOM 3846 O O . SER A 1 509 ? -33.641 -0.307 40.505 1.00 85.62 509 SER A O 1
ATOM 3848 N N . LYS A 1 510 ? -33.260 0.785 38.574 1.00 84.56 510 LYS A N 1
ATOM 3849 C CA . LYS A 1 510 ?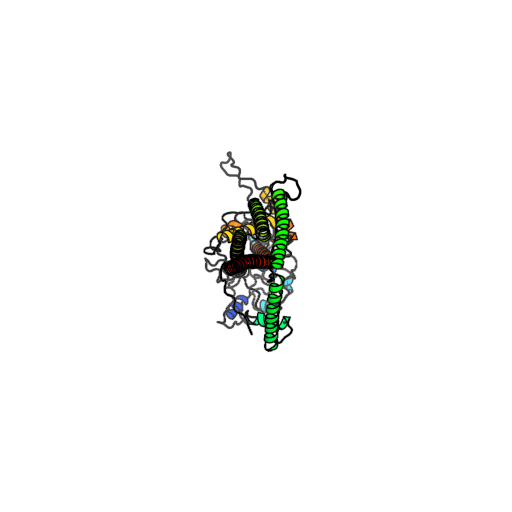 -34.095 1.952 38.898 1.00 84.56 510 LYS A CA 1
ATOM 3850 C C . LYS A 1 510 ? -35.578 1.581 38.885 1.00 84.56 510 LYS A C 1
ATOM 3852 O O . LYS A 1 510 ? -36.289 1.960 39.804 1.00 84.56 510 LYS A O 1
ATOM 3857 N N . GLU A 1 511 ? -36.013 0.803 37.898 1.00 83.94 511 GLU A N 1
ATOM 3858 C CA . GLU A 1 511 ? -37.391 0.299 37.799 1.00 83.94 511 GLU A CA 1
ATOM 3859 C C . GLU A 1 511 ? -37.753 -0.609 38.984 1.00 83.94 511 GLU A C 1
ATOM 3861 O O . GLU A 1 511 ? -38.797 -0.419 39.602 1.00 83.94 511 GLU A O 1
ATOM 3866 N N . ALA A 1 512 ? -36.861 -1.530 39.373 1.00 77.19 512 ALA A N 1
ATOM 3867 C CA . ALA A 1 512 ? -37.071 -2.399 40.532 1.00 77.19 512 ALA A CA 1
ATOM 3868 C C . ALA A 1 512 ? -37.205 -1.612 41.850 1.00 77.19 512 ALA A C 1
ATOM 3870 O O . ALA A 1 512 ? -38.057 -1.933 42.674 1.00 77.19 512 ALA A O 1
ATOM 3871 N N . LEU A 1 513 ? -36.407 -0.553 42.040 1.00 75.38 513 LEU A N 1
ATOM 3872 C CA . LEU A 1 513 ? -36.506 0.327 43.213 1.00 75.38 513 LEU A CA 1
ATOM 3873 C C . LEU A 1 513 ? -37.826 1.110 43.251 1.00 75.38 513 LEU A C 1
ATOM 3875 O O . LEU A 1 513 ? -38.407 1.262 44.322 1.00 75.38 513 LEU A O 1
ATOM 3879 N N . VAL A 1 514 ? -38.314 1.580 42.099 1.00 74.00 514 VAL A N 1
ATOM 3880 C CA . VAL A 1 514 ? -39.621 2.251 42.001 1.00 74.00 514 VAL A CA 1
ATOM 3881 C C . VAL A 1 514 ? -40.756 1.281 42.335 1.00 74.00 514 VAL A C 1
ATOM 3883 O O . VAL A 1 514 ? -41.673 1.654 43.059 1.00 74.00 514 VAL A O 1
ATOM 3886 N N . PHE A 1 515 ? -40.675 0.030 41.875 1.00 65.94 515 PHE A N 1
ATOM 3887 C CA . PHE A 1 515 ? -41.697 -0.986 42.138 1.00 65.94 515 PHE A CA 1
ATOM 3888 C C . PHE A 1 515 ? -41.749 -1.404 43.618 1.00 65.94 515 PHE A C 1
ATOM 3890 O O . PHE A 1 515 ? -42.829 -1.508 44.193 1.00 65.94 515 PHE A O 1
ATOM 3897 N N . VAL A 1 516 ? -40.590 -1.578 44.265 1.00 68.38 516 VAL A N 1
ATOM 3898 C CA . VAL A 1 516 ? -40.516 -1.849 45.714 1.00 68.38 516 VAL A CA 1
ATOM 3899 C C . VAL A 1 516 ? -41.040 -0.656 46.521 1.00 68.38 516 VAL A C 1
ATOM 3901 O O . VAL A 1 516 ? -41.860 -0.843 47.412 1.00 68.38 516 VAL A O 1
ATOM 3904 N N . GLY A 1 517 ? -40.656 0.576 46.164 1.00 59.75 517 GLY A N 1
ATOM 3905 C CA . GLY A 1 517 ? -41.159 1.781 46.832 1.00 59.75 517 GLY A CA 1
ATOM 3906 C C . GLY A 1 517 ? -42.669 2.000 46.662 1.00 59.75 517 GLY A C 1
ATOM 3907 O O . GLY A 1 517 ? -43.330 2.456 47.592 1.00 59.75 517 GLY A O 1
ATOM 3908 N N . ALA A 1 518 ? -43.235 1.639 45.506 1.00 58.47 518 ALA A N 1
ATOM 3909 C CA . ALA A 1 518 ? -44.678 1.684 45.267 1.00 58.47 518 ALA A CA 1
ATOM 3910 C C . ALA A 1 518 ? -45.442 0.628 46.091 1.00 58.47 518 ALA A C 1
ATOM 3912 O O . ALA A 1 518 ? -46.512 0.927 46.621 1.00 58.47 518 ALA A O 1
ATOM 3913 N N . ASN A 1 519 ? -44.876 -0.572 46.264 1.00 56.97 519 ASN A N 1
ATOM 3914 C CA . ASN A 1 519 ? -45.455 -1.617 47.116 1.00 56.97 519 ASN A CA 1
ATOM 3915 C C . ASN A 1 519 ? -45.375 -1.276 48.617 1.00 56.97 519 ASN A C 1
ATOM 3917 O O . ASN A 1 519 ? -46.319 -1.551 49.359 1.00 56.97 519 ASN A O 1
ATOM 3921 N N . ASP A 1 520 ? -44.304 -0.621 49.072 1.00 54.47 520 ASP A N 1
ATOM 3922 C CA . ASP A 1 520 ? -44.186 -0.145 50.461 1.00 54.47 520 ASP A CA 1
ATOM 3923 C C . ASP A 1 520 ? -45.156 1.011 50.776 1.00 54.47 520 ASP A C 1
ATOM 3925 O O . ASP A 1 520 ? -45.624 1.155 51.907 1.00 54.47 520 ASP A O 1
ATOM 3929 N N . LEU A 1 521 ? -45.514 1.823 49.775 1.00 52.00 521 LEU A N 1
ATOM 3930 C CA . LEU A 1 521 ? -46.563 2.841 49.895 1.00 52.00 521 LEU A CA 1
ATOM 3931 C C . LEU A 1 521 ? -47.971 2.229 49.943 1.00 52.00 521 LEU A C 1
ATOM 3933 O O . LEU A 1 521 ? -48.820 2.732 50.676 1.00 52.00 521 LEU A O 1
ATOM 3937 N N . PHE A 1 522 ? -48.212 1.124 49.229 1.00 51.00 522 PHE A N 1
ATOM 3938 C CA . PHE A 1 522 ? -49.487 0.400 49.282 1.00 51.00 522 PHE A CA 1
ATOM 3939 C C . PHE A 1 522 ? -49.701 -0.352 50.605 1.00 51.00 522 PHE A C 1
ATOM 3941 O O . PHE A 1 522 ? -50.832 -0.464 51.065 1.00 51.00 522 PHE A O 1
ATOM 3948 N N . THR A 1 523 ? -48.637 -0.826 51.261 1.00 54.22 523 THR A N 1
ATOM 3949 C CA . THR A 1 523 ? -48.740 -1.539 52.552 1.00 54.22 523 THR A CA 1
ATOM 3950 C C . THR A 1 523 ? -48.817 -0.616 53.773 1.00 54.22 523 THR A C 1
ATOM 3952 O O . THR A 1 523 ? -49.264 -1.046 54.834 1.00 54.22 523 THR A O 1
ATOM 3955 N N . ARG A 1 524 ? -48.437 0.665 53.650 1.00 52.75 524 ARG A N 1
ATOM 3956 C CA . ARG A 1 524 ? -48.562 1.677 54.723 1.00 52.75 524 ARG A CA 1
ATOM 3957 C C . ARG A 1 524 ? -49.839 2.520 54.668 1.00 52.75 524 ARG A C 1
ATOM 3959 O O . ARG A 1 524 ? -50.033 3.379 55.528 1.00 52.75 524 ARG A O 1
ATOM 3966 N N . GLY A 1 525 ? -50.708 2.277 53.692 1.00 46.19 525 GLY A N 1
ATOM 3967 C CA . GLY A 1 525 ? -51.967 2.990 53.496 1.00 46.19 525 GLY A CA 1
ATOM 3968 C C . GLY A 1 525 ? -53.189 2.291 54.091 1.00 46.19 525 GLY A C 1
ATOM 3969 O O . GLY A 1 525 ? -54.159 2.117 53.368 1.00 46.19 525 GLY A O 1
ATOM 3970 N N . ASP A 1 526 ? -53.180 1.912 55.374 1.00 46.34 526 ASP A N 1
ATOM 3971 C CA . ASP A 1 526 ? -54.442 1.658 56.089 1.00 46.34 526 ASP A CA 1
ATOM 3972 C C . ASP A 1 526 ? -54.386 2.105 57.562 1.00 46.34 526 ASP A C 1
ATOM 3974 O O . ASP A 1 526 ? -53.901 1.381 58.437 1.00 46.34 526 ASP A O 1
ATOM 3978 N N . PRO A 1 527 ? -54.874 3.319 57.875 1.00 52.44 527 PRO A N 1
ATOM 3979 C CA . PRO A 1 527 ? -55.187 3.725 59.225 1.00 52.44 527 PRO A CA 1
ATOM 3980 C C . PRO A 1 527 ? -56.711 3.776 59.394 1.00 52.44 527 PRO A C 1
ATOM 3982 O O . PRO A 1 527 ? -57.292 4.858 59.307 1.00 52.44 527 PRO A O 1
ATOM 3985 N N . LYS A 1 528 ? -57.358 2.635 59.673 1.00 47.69 528 LYS A N 1
ATOM 3986 C CA . LYS A 1 528 ? -58.389 2.437 60.725 1.00 47.69 528 LYS A CA 1
ATOM 3987 C C . LYS A 1 528 ? -59.294 1.244 60.400 1.00 47.69 528 LYS A C 1
ATOM 3989 O O . LYS A 1 528 ? -60.186 1.338 59.567 1.00 47.69 528 LYS A O 1
ATOM 3994 N N . GLY A 1 529 ? -59.199 0.205 61.225 1.00 35.91 529 GLY A N 1
ATOM 3995 C CA . GLY A 1 529 ? -60.177 -0.879 61.261 1.00 35.91 529 GLY A CA 1
ATOM 3996 C C . GLY A 1 529 ? -60.141 -1.634 62.583 1.00 35.91 529 GLY A C 1
ATOM 3997 O O . GLY A 1 529 ? -59.609 -2.732 62.664 1.00 35.91 529 GLY A O 1
ATOM 3998 N N . LYS A 1 530 ? -60.702 -1.035 63.642 1.00 44.94 530 LYS A N 1
ATOM 3999 C CA . LYS A 1 530 ? -61.195 -1.793 64.802 1.00 44.94 530 LYS A CA 1
ATOM 4000 C C . LYS A 1 530 ? -62.178 -2.846 64.287 1.00 44.94 530 LYS A C 1
ATOM 4002 O O . LYS A 1 530 ? -63.137 -2.431 63.661 1.00 44.94 530 LYS A O 1
ATOM 4007 N N . TYR A 1 531 ? -61.988 -4.120 64.615 1.00 36.78 531 TYR A N 1
ATOM 4008 C CA . TYR A 1 531 ? -63.011 -5.029 65.153 1.00 36.78 531 TYR A CA 1
ATOM 4009 C C . TYR A 1 531 ? -62.287 -6.274 65.673 1.00 36.78 531 TYR A C 1
ATOM 4011 O O . TYR A 1 531 ? -61.596 -6.962 64.928 1.00 36.78 531 TYR A O 1
ATOM 4019 N N . GLY A 1 532 ? -62.401 -6.525 66.976 1.00 43.41 532 GLY A N 1
ATOM 4020 C CA . GLY A 1 532 ? -62.010 -7.803 67.556 1.00 43.41 532 GLY A CA 1
ATOM 4021 C C . GLY A 1 532 ? -63.110 -8.834 67.349 1.00 43.41 532 GLY A C 1
ATOM 4022 O O . GLY A 1 532 ? -64.276 -8.464 67.410 1.00 43.41 532 GLY A O 1
ATOM 4023 N N . VAL A 1 533 ? -62.735 -10.104 67.185 1.00 36.62 533 VAL A N 1
ATOM 4024 C CA . VAL A 1 533 ? -63.517 -11.272 67.613 1.00 36.62 533 VAL A CA 1
ATOM 4025 C C . VAL A 1 533 ? -62.539 -12.386 68.018 1.00 36.62 533 VAL A C 1
ATOM 4027 O O . VAL A 1 533 ? -61.526 -12.622 67.366 1.00 36.62 533 VAL A O 1
ATOM 4030 N N . SER A 1 534 ? -62.864 -12.987 69.158 1.00 36.78 534 SER A N 1
ATOM 4031 C CA . SER A 1 534 ? -62.262 -14.117 69.874 1.00 36.78 534 SER A CA 1
ATOM 4032 C C . SER A 1 534 ? -62.506 -15.476 69.195 1.00 36.78 534 SER A C 1
ATOM 4034 O O . SER A 1 534 ? -63.528 -15.620 68.532 1.00 36.78 534 SER A O 1
ATOM 4036 N N . SER A 1 535 ? -61.672 -16.473 69.556 1.00 39.25 535 SER A N 1
ATOM 4037 C CA . SER A 1 535 ? -61.894 -17.948 69.547 1.00 39.25 535 SER A CA 1
ATOM 4038 C C . SER A 1 535 ? -62.161 -18.598 68.178 1.00 39.25 535 SER A C 1
ATOM 4040 O O . SER A 1 535 ? -62.961 -18.091 67.408 1.00 39.25 535 SER A O 1
ATOM 4042 N N . THR A 1 536 ? -61.538 -19.704 67.772 1.00 41.59 536 THR A N 1
ATOM 4043 C CA . THR A 1 536 ? -61.042 -20.928 68.440 1.00 41.59 536 THR A CA 1
ATOM 4044 C C . THR A 1 536 ? -59.927 -21.537 67.602 1.00 41.59 536 THR A C 1
ATOM 4046 O O . THR A 1 536 ? -59.996 -21.357 66.364 1.00 41.59 536 THR A O 1
#

Secondary structure (DSSP, 8-state):
-PPPPPS-PPBPS-GGGTGGGSB-HHHHTTBTTBSSSS--B--HHHHHHHHHTTS----GGGPPP--TTTT--THHHHS-TTSSS--S--EESSGGG----THHHH---HHHHHHSTTTT-TTSSS-SEEE-TTS-EEE-TTT-------TT-PPP-S------HHHHHHHHHHHHHT--TT-HHHHHHHHHHHHHHHHHHHHHHHHHS-S-HHHH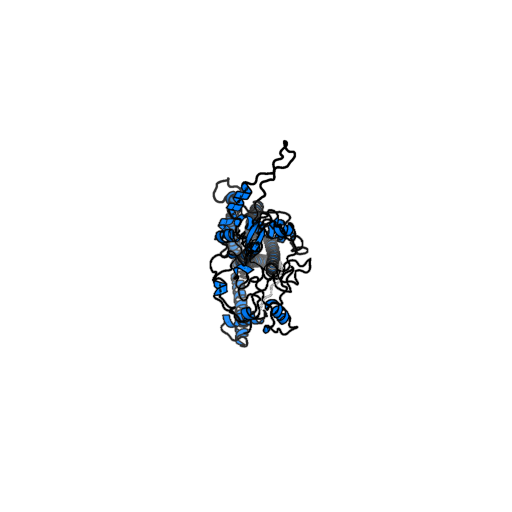HHHHHHHHHHHHHHHHHHHHHHHHHHHSPTTSTT-HHHHTTTS-HHHHHHHHHHHHHHHHHHHHHHHHHHTT-HHHHHHHHHHHHHHHHHHHHHHHHHHHHHHHHHHHHH-TT----TTSTTTTSTTHHHHHHHHHHHHHHHHHHHS-HHHHHHHHT-PPPPEETTTTEEPPP-----SS---TT-S-HHHHHHH-TTSTTHHHHHH--SS-----GGGHHHHHHH-TT--HHHHHHHHHHHTHHHHHHHHHHHHHHHHHHHHHHHHHHHHHHHHHHHHHHHHHHHHHHHHHHHHHHHHHHHHHHHHS------------

Organism: Prymnesium parvum (NCBI:txid97485)

pLDDT: mean 70.42, std 17.22, range [20.78, 96.62]

Radius of gyration: 36.71 Å; chains: 1; bounding box: 102×77×117 Å